Protein AF-A1R759-F1 (afdb_monomer)

Secondary structure (DSSP, 8-state):
-PPEEEE--TTTTHHHHHHHHHHTT-SGGGGT-PPPHHHHHHHHHHTTEEEEEEEEETTEEEEEEEEESB-SSBBPPTTEEEEEEEEE-GGGTTSSHHHHHHHHHHHHHHHTT--EEEEEE-TT-TTTHHHHHHHT-B--SSPPP-TTS-EEEEE-HHHHHHHHTTTTTTTS-HHHHHGGGSHHHHTTTTT--TTTTEEEETTEEEEEEEEEETTEEEEEEEETTT--EEE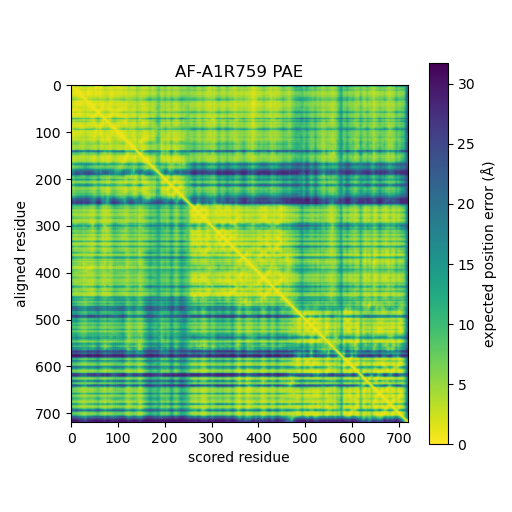EEETTEE-----PPPPPPSS---PPEEEEEEETTEEEEEETT--EEEE-TTSSSEEEEEPPPEETTS---SSB------EEEEETTEEEEEETTEEEEEEEETTEEEEEEEETT---EEE--EE---SSEEEEE-TT-SSEEEEE-EETTBS---TT-TTS--TT-EE-TT-EEEEEETTTTEEEEEEE-S-SEEE--TTBS-EEEETTSEEEEEEEEEESGGGPPPPSSEEPPTTEEEEE---PPPP-S-EEEPPPEE-TT-SS--EEEEETTEEEEEETTTEEEEEEETTEE-B---TTSPEEETTTEEE--SEEEEE---TT-TTT--------SPPEEBTBS--S-EEEEEEETTEEEEEEEEEE--TT-EEEEEE-B-GGGGTTT---EEEES-SS-SEEEEEP-SS--EEEEESEEEEEEETTEEEEEEEEE-EEEEEEEEE-SS-EEEEEEEE--TTSEEEEEEEEEE---------PPP-

Solvent-accessible surface area (backbone atoms only — not comparable to full-atom values): 37789 Å² total; per-residue (Å²): 133,81,65,46,75,45,75,62,44,79,87,80,37,22,52,44,48,19,50,46,28,40,79,64,58,42,65,52,29,58,76,74,44,72,58,44,26,66,26,47,50,38,27,39,56,55,25,44,51,78,44,52,35,34,27,34,48,97,92,38,52,47,28,39,41,29,31,15,35,25,48,70,38,28,41,45,57,97,47,33,27,26,48,42,77,67,46,60,42,78,94,45,64,88,53,59,56,65,25,49,50,53,41,59,46,48,48,53,35,34,76,69,61,33,26,35,38,36,32,75,40,56,39,80,52,47,86,49,50,56,53,43,32,56,71,52,33,28,47,74,72,85,77,62,18,18,55,90,40,34,34,72,29,42,22,54,59,38,33,54,50,51,53,46,48,72,44,100,50,42,88,55,50,63,67,56,68,41,43,66,46,22,51,82,39,54,67,80,47,74,86,55,50,50,56,67,52,51,46,74,56,98,86,43,44,31,36,52,47,78,44,69,53,94,93,44,41,36,40,39,30,23,32,63,76,58,66,46,78,78,47,39,25,49,74,83,39,83,40,94,71,76,88,67,80,80,62,76,64,66,94,66,73,83,58,57,72,75,49,72,49,74,47,86,79,33,39,41,35,36,29,40,46,39,34,38,35,32,30,37,90,83,46,85,44,51,47,31,41,33,56,58,67,28,47,77,91,37,70,57,51,74,65,36,62,68,92,45,84,37,47,76,45,84,48,102,48,40,38,39,37,38,54,92,62,38,36,39,39,40,39,60,55,88,58,27,42,37,40,41,36,40,32,79,80,40,42,36,32,38,42,48,40,34,37,57,70,58,36,21,34,42,36,40,38,36,76,94,48,99,45,24,41,32,48,58,39,27,38,39,72,34,44,42,60,35,81,70,39,66,61,34,84,53,96,74,45,44,58,21,41,70,16,35,40,39,40,37,23,69,68,70,17,40,33,44,36,36,40,27,74,26,67,35,45,23,37,67,44,48,66,38,50,58,29,40,32,10,68,71,8,41,46,35,38,37,36,40,61,35,73,39,65,89,60,53,85,78,85,66,69,68,39,63,55,90,54,52,43,68,26,69,48,91,70,80,79,73,82,93,70,68,71,41,76,64,76,74,40,79,41,91,85,54,100,56,88,36,33,30,40,79,35,84,35,20,38,40,32,31,28,58,67,57,25,35,39,40,40,28,34,65,90,44,59,51,38,53,33,51,51,98,41,76,44,64,42,34,97,80,26,40,40,33,37,12,30,35,52,43,83,55,67,58,72,58,38,63,69,45,12,55,64,90,61,47,63,57,92,27,53,40,40,68,92,54,103,63,100,62,66,25,31,45,58,24,25,42,87,55,36,46,36,38,40,38,44,37,36,53,37,59,66,72,39,40,42,34,40,34,38,23,60,22,33,67,84,38,83,88,74,63,52,55,46,36,35,17,52,42,86,91,56,56,59,28,40,35,60,60,84,78,68,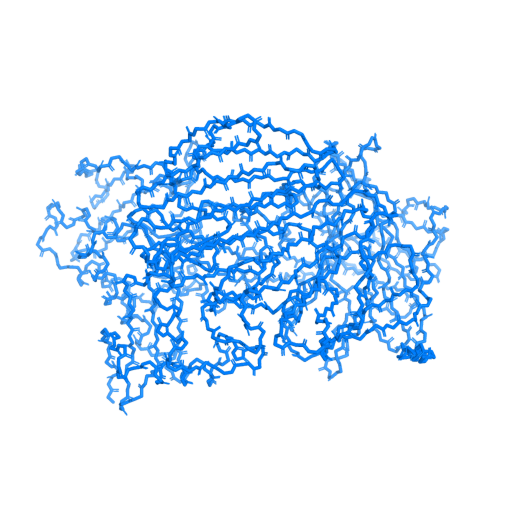51,47,36,40,33,35,25,48,34,42,34,39,31,52,51,97,44,34,27,43,38,39,37,75,72,43,45,40,80,60,35,34,37,41,41,32,67,69,85,50,58,40,38,38,40,34,24,22,9,45,95,75,34,31,27,28,37,39,42,31,61,43,84,44,77,82,90,48,72,79,70,74,76,75,84,128

pLDDT: mean 82.77, std 13.22, range [27.28, 98.31]

InterPro domains:
  IPR000182 GNAT domain [PF00583] (45-137)
  IPR000182 GNAT domain [PS51186] (3-158)
  IPR016181 Acyl-CoA N-acyltransferase [SSF55729] (3-142)

Structure (mmCIF, N/CA/C/O backbone):
data_AF-A1R759-F1
#
_entry.id   AF-A1R759-F1
#
loop_
_atom_site.group_PDB
_atom_site.id
_atom_site.type_symbol
_atom_site.label_atom_id
_atom_site.label_alt_id
_atom_site.label_comp_id
_atom_site.label_asym_id
_atom_site.label_entity_id
_atom_site.label_seq_id
_atom_site.pdbx_PDB_ins_code
_atom_site.Cartn_x
_atom_site.Cartn_y
_atom_site.Cartn_z
_atom_site.occupancy
_atom_site.B_iso_or_equiv
_atom_site.auth_seq_id
_atom_site.auth_comp_id
_atom_site.auth_asym_id
_atom_site.auth_atom_id
_atom_site.pdbx_PDB_model_num
ATOM 1 N N . MET A 1 1 ? -36.160 -20.134 -4.432 1.00 59.66 1 MET A N 1
ATOM 2 C CA . MET A 1 1 ? -36.551 -19.102 -3.451 1.00 59.66 1 MET A CA 1
ATOM 3 C C . MET A 1 1 ? -35.565 -17.958 -3.637 1.00 59.66 1 MET A C 1
ATOM 5 O O . MET A 1 1 ? -34.444 -18.243 -4.036 1.00 59.66 1 MET A O 1
ATOM 9 N N . LYS A 1 2 ? -35.980 -16.692 -3.528 1.00 80.06 2 LYS A N 1
ATOM 10 C CA . LYS A 1 2 ? -35.048 -15.562 -3.697 1.00 80.06 2 LYS A CA 1
ATOM 11 C C . LYS A 1 2 ? -34.154 -15.499 -2.444 1.00 80.06 2 LYS A C 1
ATOM 13 O O . LYS A 1 2 ? -34.728 -15.615 -1.362 1.00 80.06 2 LYS A O 1
ATOM 18 N N . PRO A 1 3 ? -32.826 -15.308 -2.569 1.00 86.94 3 PRO A N 1
ATOM 19 C CA . PRO A 1 3 ? -31.968 -15.085 -1.411 1.00 86.94 3 PRO A CA 1
ATOM 20 C C . PRO A 1 3 ? -32.495 -13.936 -0.544 1.00 86.94 3 PRO A C 1
ATOM 22 O O . PRO A 1 3 ? -32.974 -12.927 -1.075 1.00 86.94 3 PRO A O 1
ATOM 25 N N . ILE A 1 4 ? -32.412 -14.103 0.770 1.00 93.44 4 ILE A N 1
ATOM 26 C CA . ILE A 1 4 ? -32.855 -13.131 1.769 1.00 93.44 4 ILE A CA 1
ATOM 27 C C . ILE A 1 4 ? -31.647 -12.297 2.183 1.00 93.44 4 ILE A C 1
ATOM 29 O O . ILE A 1 4 ? -30.606 -12.846 2.532 1.00 93.44 4 ILE A O 1
ATOM 33 N N . VAL A 1 5 ? -31.783 -10.973 2.147 1.00 95.44 5 VAL A N 1
ATOM 34 C CA . VAL A 1 5 ? -30.764 -10.046 2.651 1.00 95.44 5 VAL A CA 1
ATOM 35 C C . VAL A 1 5 ? -31.146 -9.614 4.058 1.00 95.44 5 VAL A C 1
ATOM 37 O O . VAL A 1 5 ? -32.274 -9.176 4.286 1.00 95.44 5 VAL A O 1
ATOM 40 N N . ARG A 1 6 ? -30.212 -9.742 4.998 1.00 96.06 6 ARG A N 1
ATOM 41 C CA . ARG A 1 6 ? -30.420 -9.391 6.406 1.00 96.06 6 ARG A CA 1
ATOM 42 C C . ARG A 1 6 ? -29.123 -8.939 7.070 1.00 96.06 6 ARG A C 1
ATOM 44 O O . ARG A 1 6 ? -28.040 -9.069 6.501 1.00 96.06 6 ARG A O 1
ATOM 51 N N . LEU A 1 7 ? -29.254 -8.398 8.279 1.00 97.50 7 LEU A N 1
ATOM 52 C CA . LEU A 1 7 ? -28.105 -8.106 9.130 1.00 97.50 7 LEU A CA 1
ATOM 53 C C . LEU A 1 7 ? -27.370 -9.399 9.486 1.00 97.50 7 LEU A C 1
ATOM 55 O O . LEU A 1 7 ? -27.988 -10.459 9.635 1.00 97.50 7 LEU A O 1
ATOM 59 N N . TYR A 1 8 ? -26.055 -9.265 9.593 1.00 98.12 8 TYR A N 1
ATOM 60 C CA . TYR A 1 8 ? -25.175 -10.279 10.141 1.00 98.12 8 TYR A CA 1
ATOM 61 C C . TYR A 1 8 ? -25.444 -10.503 11.630 1.00 98.12 8 TYR A C 1
ATOM 63 O O . TYR A 1 8 ? -25.636 -9.546 12.379 1.00 98.12 8 TYR A O 1
ATOM 71 N N . ASP A 1 9 ? -25.437 -11.768 12.028 1.00 97.50 9 ASP A N 1
ATOM 72 C CA . ASP A 1 9 ? -25.506 -12.230 13.408 1.00 97.50 9 ASP A CA 1
ATOM 73 C C . ASP A 1 9 ? -24.157 -12.889 13.774 1.00 97.50 9 ASP A C 1
ATOM 75 O O . ASP A 1 9 ? -23.859 -13.968 13.245 1.00 97.50 9 ASP A O 1
ATOM 79 N N . PRO A 1 10 ? -23.335 -12.267 14.645 1.00 96.38 10 PRO A N 1
ATOM 80 C CA . PRO A 1 10 ? -22.003 -12.762 15.004 1.00 96.38 10 PRO A CA 1
ATOM 81 C C . PRO A 1 10 ? -21.963 -14.196 15.531 1.00 96.38 10 PRO A C 1
ATOM 83 O O . PRO A 1 10 ? -20.979 -14.895 15.304 1.00 96.38 10 PRO A O 1
ATOM 86 N N . GLU A 1 11 ? -23.019 -14.660 16.200 1.00 96.75 11 GLU A N 1
ATOM 87 C CA . GLU A 1 11 ? -23.060 -16.009 16.771 1.00 96.75 11 GLU A CA 1
ATOM 88 C C . GLU A 1 11 ? -23.460 -17.050 15.722 1.00 96.75 11 GLU A C 1
ATOM 90 O O . GLU A 1 11 ? -22.992 -18.189 15.734 1.00 96.75 11 GLU A O 1
ATOM 95 N N . ARG A 1 12 ? -24.349 -16.676 14.795 1.00 96.12 12 ARG A N 1
ATOM 96 C CA . ARG A 1 12 ? -24.960 -17.628 13.852 1.00 96.12 12 ARG A CA 1
ATOM 97 C C . ARG A 1 12 ? -24.293 -17.660 12.490 1.00 96.12 12 ARG A C 1
ATOM 99 O O . ARG A 1 12 ? -24.406 -18.664 11.777 1.00 96.12 12 ARG A O 1
ATOM 106 N N . ASP A 1 13 ? -23.699 -16.555 12.063 1.00 98.25 13 ASP A N 1
ATOM 107 C CA . ASP A 1 13 ? -23.250 -16.374 10.684 1.00 98.25 13 ASP A CA 1
ATOM 108 C C . ASP A 1 13 ? -21.735 -16.475 10.523 1.00 98.25 13 ASP A C 1
ATOM 110 O O . ASP A 1 13 ? -21.298 -16.859 9.440 1.00 98.25 13 ASP A O 1
ATOM 114 N N . ALA A 1 14 ? -20.948 -16.193 11.566 1.00 98.00 14 ALA A N 1
ATOM 115 C CA . ALA A 1 14 ? -19.489 -16.089 11.500 1.00 98.00 14 ALA A CA 1
ATOM 116 C C . ALA A 1 14 ? -18.822 -17.266 10.773 1.00 98.00 14 ALA A C 1
ATOM 118 O O . ALA A 1 14 ? -18.165 -17.087 9.746 1.00 98.00 14 ALA A O 1
ATOM 119 N N . ALA A 1 15 ? -19.079 -18.494 11.234 1.00 97.81 15 ALA A N 1
ATOM 120 C CA . ALA A 1 15 ? -18.517 -19.702 10.629 1.00 97.81 15 ALA A CA 1
ATOM 121 C C . ALA A 1 15 ? -18.966 -19.910 9.167 1.00 97.81 15 ALA A C 1
ATOM 123 O O . ALA A 1 15 ? -18.185 -20.356 8.330 1.00 97.81 15 ALA A O 1
ATOM 124 N N . ARG A 1 16 ? -20.210 -19.542 8.826 1.00 98.00 16 ARG A N 1
ATOM 125 C CA . ARG A 1 16 ? -20.745 -19.665 7.456 1.00 98.00 16 ARG A CA 1
ATOM 126 C C . ARG A 1 16 ? -20.188 -18.592 6.516 1.00 98.00 16 ARG A C 1
ATOM 128 O O . ARG A 1 16 ? -20.037 -18.842 5.320 1.00 98.00 16 ARG A O 1
ATOM 135 N N . VAL A 1 17 ? -19.877 -17.405 7.036 1.00 98.31 17 VAL A N 1
ATOM 136 C CA . VAL A 1 17 ? -19.164 -16.350 6.300 1.00 98.31 17 VAL A CA 1
ATOM 137 C C . VAL A 1 17 ? -17.719 -16.774 6.041 1.00 98.31 17 VAL A C 1
ATOM 139 O O . VAL A 1 17 ? -17.260 -16.675 4.904 1.00 98.31 17 VAL A O 1
ATOM 142 N N . ALA A 1 18 ? -17.034 -17.322 7.046 1.00 97.56 18 ALA A N 1
ATOM 143 C CA . ALA A 1 18 ? -15.690 -17.873 6.889 1.00 97.56 18 ALA A CA 1
ATOM 144 C C . ALA A 1 18 ? -15.648 -18.981 5.820 1.00 97.56 18 ALA A C 1
ATOM 146 O O . ALA A 1 18 ? -14.804 -18.954 4.924 1.00 97.56 18 ALA A O 1
ATOM 147 N N . GLU A 1 19 ? -16.621 -19.898 5.825 1.00 97.25 19 GLU A N 1
ATOM 148 C CA . GLU A 1 19 ? -16.757 -20.927 4.787 1.00 97.25 19 GLU A CA 1
ATOM 149 C C . GLU A 1 19 ? -16.949 -20.322 3.384 1.00 97.25 19 GLU A C 1
ATOM 151 O O . GLU A 1 19 ? -16.296 -20.748 2.425 1.00 97.25 19 GLU A O 1
ATOM 156 N N . LEU A 1 20 ? -17.813 -19.305 3.251 1.00 97.69 20 LEU A N 1
ATOM 157 C CA . LEU A 1 20 ? -18.000 -18.570 1.998 1.00 97.69 20 LEU A CA 1
ATOM 158 C C . LEU A 1 20 ? -16.676 -17.953 1.514 1.00 97.69 20 LEU A C 1
ATOM 160 O O . LEU A 1 20 ? -16.390 -18.014 0.316 1.00 97.69 20 LEU A O 1
ATOM 164 N N . TYR A 1 21 ? -15.887 -17.358 2.407 1.00 96.56 21 TYR A N 1
ATOM 165 C CA . TYR A 1 21 ? -14.619 -16.705 2.068 1.00 96.56 21 TYR A CA 1
ATOM 166 C C . TYR A 1 21 ? -13.568 -17.721 1.627 1.00 96.56 21 TYR A C 1
ATOM 168 O O . TYR A 1 21 ? -13.016 -17.602 0.528 1.00 96.56 21 TYR A O 1
ATOM 176 N N . ASN A 1 22 ? -13.393 -18.783 2.412 1.00 95.25 22 ASN A N 1
ATOM 177 C CA . ASN A 1 22 ? -12.453 -19.862 2.134 1.00 95.25 22 ASN A CA 1
ATOM 178 C C . ASN A 1 22 ? -12.738 -20.534 0.783 1.00 95.25 22 ASN A C 1
ATOM 180 O O . ASN A 1 22 ? -11.852 -20.618 -0.069 1.00 95.25 22 ASN A O 1
ATOM 184 N N . ARG A 1 23 ? -13.992 -20.937 0.520 1.00 95.19 23 ARG A N 1
ATOM 185 C CA . ARG A 1 23 ? -14.347 -21.628 -0.737 1.00 95.19 23 ARG A CA 1
ATOM 186 C C . ARG A 1 23 ? -14.198 -20.753 -1.984 1.00 95.19 23 ARG A C 1
ATOM 188 O O . ARG A 1 23 ? -14.073 -21.273 -3.090 1.00 95.19 23 ARG A O 1
ATOM 195 N N . ASN A 1 24 ? -14.229 -19.431 -1.816 1.00 92.69 24 ASN A N 1
ATOM 196 C CA . ASN A 1 24 ? -14.103 -18.456 -2.901 1.00 92.69 24 ASN A CA 1
ATOM 197 C C . ASN A 1 24 ? -12.702 -17.848 -3.019 1.00 92.69 24 ASN A C 1
ATOM 199 O O . ASN A 1 24 ? -12.515 -16.921 -3.812 1.00 92.69 24 ASN A O 1
ATOM 203 N N . ASN A 1 25 ? -11.726 -18.369 -2.270 1.00 88.75 25 ASN A N 1
ATOM 204 C CA . ASN A 1 25 ? -10.363 -17.858 -2.238 1.00 88.75 25 ASN A CA 1
ATOM 205 C C . ASN A 1 25 ? -10.320 -16.345 -1.915 1.00 88.75 25 ASN A C 1
ATOM 207 O O . ASN A 1 25 ? -9.726 -15.554 -2.656 1.00 88.75 25 ASN A O 1
ATOM 211 N N . TYR A 1 26 ? -11.035 -15.924 -0.866 1.00 88.75 26 TYR A N 1
ATOM 212 C CA . TYR A 1 26 ? -11.124 -14.538 -0.394 1.00 88.75 26 TYR A CA 1
ATOM 213 C C . TYR A 1 26 ? -10.596 -14.424 1.043 1.00 88.75 26 TYR A C 1
ATOM 215 O O . TYR A 1 26 ? -10.943 -15.248 1.882 1.00 88.75 26 TYR A O 1
ATOM 223 N N . GLY A 1 27 ? -9.762 -13.417 1.316 1.00 86.81 27 GLY A N 1
ATOM 224 C CA . GLY A 1 27 ? -9.041 -13.280 2.587 1.00 86.81 27 GLY A CA 1
ATOM 225 C C . GLY A 1 27 ? -7.758 -14.116 2.652 1.00 86.81 27 GLY A C 1
ATOM 226 O O . GLY A 1 27 ? -7.148 -14.409 1.619 1.00 86.81 27 GLY A O 1
ATOM 227 N N . THR A 1 28 ? -7.361 -14.506 3.863 1.00 85.25 28 THR A N 1
ATOM 228 C CA . THR A 1 28 ? -6.089 -15.187 4.185 1.00 85.25 28 THR A CA 1
ATOM 229 C C . THR A 1 28 ? -5.938 -16.580 3.565 1.00 85.25 28 THR A C 1
ATOM 231 O O . THR A 1 28 ? -4.821 -17.067 3.392 1.00 85.25 28 THR A O 1
ATOM 234 N N . ILE A 1 29 ? -7.028 -17.208 3.107 1.00 85.12 29 ILE A N 1
ATOM 235 C CA . ILE A 1 29 ? -6.960 -18.477 2.361 1.00 85.12 29 ILE A CA 1
ATOM 236 C C . ILE A 1 29 ? -6.108 -18.344 1.088 1.00 85.12 29 ILE A C 1
ATOM 238 O O . ILE A 1 29 ? -5.501 -19.316 0.638 1.00 85.12 29 ILE A O 1
ATOM 242 N N . ARG A 1 30 ? -6.010 -17.123 0.536 1.00 75.69 30 ARG A N 1
ATOM 243 C CA . ARG A 1 30 ? -5.167 -16.817 -0.624 1.00 75.69 30 ARG A CA 1
ATOM 244 C C . ARG A 1 30 ? -3.697 -17.046 -0.364 1.00 75.69 30 ARG A C 1
ATOM 246 O O . ARG A 1 30 ? -3.009 -17.277 -1.343 1.00 75.69 30 ARG A O 1
ATOM 253 N N . SER A 1 31 ? -3.254 -16.969 0.888 1.00 70.81 31 SER A N 1
ATOM 254 C CA . SER A 1 31 ? -1.893 -17.252 1.348 1.00 70.81 31 SER A CA 1
ATOM 255 C C . SER A 1 31 ? -1.801 -18.598 2.080 1.00 70.81 31 SER A C 1
ATOM 257 O O . SER A 1 31 ? -0.827 -18.855 2.776 1.00 70.81 31 SER A O 1
ATOM 259 N N . GLY A 1 32 ? -2.814 -19.464 1.938 1.00 76.56 32 GLY A N 1
ATOM 260 C CA . GLY A 1 32 ? -2.819 -20.821 2.491 1.00 76.56 32 GLY A CA 1
ATOM 261 C C . GLY A 1 32 ? -3.409 -20.972 3.895 1.00 76.56 32 GLY A C 1
ATOM 262 O O . GLY A 1 32 ? -3.449 -22.097 4.387 1.00 76.56 32 GLY A O 1
ATOM 263 N N . SER A 1 33 ? -3.915 -19.899 4.512 1.00 83.50 33 SER A N 1
ATOM 264 C CA . SER A 1 33 ? -4.460 -19.926 5.879 1.00 83.50 33 SER A CA 1
ATOM 265 C C . SER A 1 33 ? -5.983 -19.758 5.869 1.00 83.50 33 SER A C 1
ATOM 267 O O . SER A 1 33 ? -6.459 -18.654 5.623 1.00 83.50 33 SER A O 1
ATOM 269 N N . PRO A 1 34 ? -6.784 -20.814 6.096 1.00 91.12 34 PRO A N 1
ATOM 270 C CA . PRO A 1 34 ? -8.241 -20.693 6.138 1.00 91.12 34 PRO A CA 1
ATOM 271 C C . PRO A 1 34 ? -8.720 -19.822 7.304 1.00 91.12 34 PRO A C 1
ATOM 273 O O . PRO A 1 34 ? -8.193 -19.929 8.404 1.00 91.12 34 PRO A O 1
ATOM 276 N N . LEU A 1 35 ? -9.765 -19.027 7.075 1.00 94.94 35 LEU A N 1
ATOM 277 C CA . LEU A 1 35 ? -10.447 -18.259 8.119 1.00 94.94 35 LEU A CA 1
ATOM 278 C C . LEU A 1 35 ? -11.393 -19.138 8.944 1.00 94.94 35 LEU A C 1
ATOM 280 O O . LEU A 1 35 ? -12.058 -20.030 8.405 1.00 94.94 35 LEU A O 1
ATOM 284 N N . THR A 1 36 ? -11.522 -18.815 10.224 1.00 96.31 36 THR A N 1
ATOM 285 C CA . THR A 1 36 ? -12.536 -19.317 11.156 1.00 96.31 36 THR A CA 1
ATOM 286 C C . THR A 1 36 ? -13.647 -18.281 11.376 1.00 96.31 36 THR A C 1
ATOM 288 O O . THR A 1 36 ? -13.586 -17.154 10.881 1.00 96.31 36 THR A O 1
ATOM 291 N N . GLY A 1 37 ? -14.704 -18.658 12.104 1.00 96.75 37 GLY A N 1
ATOM 292 C CA . GLY A 1 37 ? -15.736 -17.698 12.506 1.00 96.75 37 GLY A CA 1
ATOM 293 C C . GLY A 1 37 ? -15.194 -16.609 13.439 1.00 96.75 37 GLY A C 1
ATOM 294 O O . GLY A 1 37 ? -15.540 -15.439 13.276 1.00 96.75 37 GLY A O 1
ATOM 295 N N . ASP A 1 38 ? -14.300 -16.979 14.353 1.00 96.31 38 ASP A N 1
ATOM 296 C CA . ASP A 1 38 ? -13.685 -16.039 15.291 1.00 96.31 38 ASP A CA 1
ATOM 297 C C . ASP A 1 38 ? -12.817 -15.019 14.550 1.00 96.31 38 ASP A C 1
ATOM 299 O O . ASP A 1 38 ? -12.918 -13.827 14.831 1.00 96.31 38 ASP A O 1
ATOM 303 N N . ASP A 1 39 ? -12.097 -15.445 13.506 1.00 95.38 39 ASP A N 1
ATOM 304 C CA . ASP A 1 39 ? -11.348 -14.531 12.635 1.00 95.38 39 ASP A CA 1
ATOM 305 C C . ASP A 1 39 ? -12.257 -13.497 11.964 1.00 95.38 39 ASP A C 1
ATOM 307 O O . ASP A 1 39 ? -11.921 -12.317 11.890 1.00 95.38 39 ASP A O 1
ATOM 311 N N . VAL A 1 40 ? -13.433 -13.912 11.477 1.00 96.62 40 VAL A N 1
ATOM 312 C CA . VAL A 1 40 ? -14.390 -12.983 10.857 1.00 96.62 40 VAL A CA 1
ATOM 313 C C . VAL A 1 40 ? -14.869 -11.950 11.873 1.00 96.62 40 VAL A C 1
ATOM 315 O O . VAL A 1 40 ? -14.907 -10.762 11.555 1.00 96.62 40 VAL A O 1
ATOM 318 N N . ASN A 1 41 ? -15.216 -12.375 13.089 1.00 96.38 41 ASN A N 1
ATOM 319 C CA . ASN A 1 41 ? -15.649 -11.459 14.142 1.00 96.38 41 ASN A CA 1
ATOM 320 C C . ASN A 1 41 ? -14.522 -10.508 14.570 1.00 96.38 41 ASN A C 1
ATOM 322 O O . ASN A 1 41 ? -14.762 -9.305 14.663 1.00 96.38 41 ASN A O 1
ATOM 326 N N . ALA A 1 42 ? -13.299 -11.016 14.738 1.00 91.38 42 ALA A N 1
ATOM 327 C CA . ALA A 1 42 ? -12.126 -10.214 15.071 1.00 91.38 42 ALA A CA 1
ATOM 328 C C . ALA A 1 42 ? -11.839 -9.155 13.996 1.00 91.38 42 ALA A C 1
ATOM 330 O O . ALA A 1 42 ? -11.637 -7.986 14.320 1.00 91.38 42 ALA A O 1
ATOM 331 N N . VAL A 1 43 ? -11.908 -9.525 12.711 1.00 92.75 43 VAL A N 1
ATOM 332 C CA . VAL A 1 43 ? -11.730 -8.586 11.591 1.00 92.75 43 VAL A CA 1
ATOM 333 C C . VAL A 1 43 ? -12.826 -7.521 11.572 1.00 92.75 43 VAL A C 1
ATOM 335 O O . VAL A 1 43 ? -12.535 -6.345 11.364 1.00 92.75 43 VAL A O 1
ATOM 338 N N . LEU A 1 44 ? -14.089 -7.892 11.802 1.00 94.00 44 LEU A N 1
ATOM 339 C CA . LEU A 1 44 ? -15.186 -6.920 11.850 1.00 94.00 44 LEU A CA 1
ATOM 340 C C . LEU A 1 44 ? -15.065 -5.962 13.043 1.00 94.00 44 LEU A C 1
ATOM 342 O O . LEU A 1 44 ? -15.390 -4.782 12.898 1.00 94.00 44 LEU A O 1
ATOM 346 N N . GLN A 1 45 ? -14.597 -6.448 14.194 1.00 91.31 45 GLN A N 1
ATOM 347 C CA . GLN A 1 45 ? -14.361 -5.632 15.382 1.00 91.31 45 GLN A CA 1
ATOM 348 C C . GLN A 1 45 ? -13.194 -4.664 15.168 1.00 91.31 45 GLN A C 1
ATOM 350 O O . GLN A 1 45 ? -13.384 -3.458 15.303 1.00 91.31 45 GLN A O 1
ATOM 355 N N . GLU A 1 46 ? -12.024 -5.172 14.768 1.00 88.25 46 GLU A N 1
ATOM 356 C CA . GLU A 1 46 ? -10.818 -4.363 14.552 1.00 88.25 46 GLU A CA 1
ATOM 357 C C . GLU A 1 46 ? -11.054 -3.275 13.504 1.00 88.25 46 GLU A C 1
ATOM 359 O O . GLU A 1 46 ? -10.592 -2.147 13.641 1.00 88.25 46 GLU A O 1
ATOM 364 N N . ARG A 1 47 ? -11.851 -3.579 12.475 1.00 89.69 47 ARG A N 1
ATOM 365 C CA . ARG A 1 47 ? -12.166 -2.607 11.429 1.00 89.69 47 ARG A CA 1
ATOM 366 C C . ARG A 1 47 ? -13.309 -1.645 11.775 1.00 89.69 47 ARG A C 1
ATOM 368 O O . ARG A 1 47 ? -13.724 -0.842 10.928 1.00 89.69 47 ARG A O 1
ATOM 375 N N . CYS A 1 48 ? -13.848 -1.758 12.987 1.00 91.69 48 CYS A N 1
ATOM 376 C CA . CYS A 1 48 ? -15.028 -1.062 13.492 1.00 91.69 48 CYS A CA 1
ATOM 377 C C . CYS A 1 48 ? -16.180 -1.101 12.471 1.00 91.69 48 CYS A C 1
ATOM 379 O O . CYS A 1 48 ? -16.586 -0.080 11.900 1.00 91.69 48 CYS A O 1
ATOM 381 N N . ALA A 1 49 ? -16.670 -2.308 12.173 1.00 93.75 49 ALA A N 1
ATOM 382 C CA . ALA A 1 49 ? -17.776 -2.518 11.249 1.00 93.75 49 ALA A CA 1
ATOM 383 C C . ALA A 1 49 ? -19.040 -1.796 11.742 1.00 93.75 49 ALA A C 1
ATOM 385 O O . ALA A 1 49 ? -19.709 -2.229 12.679 1.00 93.75 49 ALA A O 1
ATOM 386 N N . ALA A 1 50 ? -19.417 -0.712 11.066 1.00 94.25 50 ALA A N 1
ATOM 387 C CA . ALA A 1 50 ? -20.657 -0.010 11.359 1.00 94.25 50 ALA A CA 1
ATOM 388 C C . ALA A 1 50 ? -21.862 -0.809 10.843 1.00 94.25 50 ALA A C 1
ATOM 390 O O . ALA A 1 50 ? -22.891 -0.892 11.509 1.00 94.25 50 ALA A O 1
ATOM 391 N N . LEU A 1 51 ? -21.756 -1.422 9.662 1.00 96.88 51 LEU A N 1
ATOM 392 C CA . LEU A 1 51 ? -22.816 -2.244 9.080 1.00 96.88 51 LEU A CA 1
ATOM 393 C C . LEU A 1 51 ? -22.214 -3.435 8.334 1.00 96.88 51 LEU A C 1
ATOM 395 O O . LEU A 1 51 ? -21.439 -3.250 7.403 1.00 96.88 51 LEU A O 1
ATOM 399 N N . PHE A 1 52 ? -22.640 -4.648 8.678 1.00 97.94 52 PHE A N 1
ATOM 400 C CA . PHE A 1 52 ? -22.308 -5.861 7.933 1.00 97.94 52 PHE A CA 1
ATOM 401 C C . PHE A 1 52 ? -23.594 -6.626 7.612 1.00 97.94 52 PHE A C 1
ATOM 403 O O . PHE A 1 52 ? -24.442 -6.843 8.485 1.00 97.94 52 PHE A O 1
ATOM 410 N N . MET A 1 53 ? -23.789 -6.977 6.343 1.00 98.06 53 MET A N 1
ATOM 411 C CA . MET A 1 53 ? -24.992 -7.670 5.882 1.00 98.06 53 MET A CA 1
ATOM 412 C C . MET A 1 53 ? -24.641 -8.935 5.120 1.00 98.06 53 MET A C 1
ATOM 414 O O . MET A 1 53 ? -23.624 -9.006 4.429 1.00 98.06 53 MET A O 1
ATOM 418 N N . VAL A 1 54 ? -25.546 -9.906 5.198 1.00 98.31 54 VAL A N 1
ATOM 419 C CA . VAL A 1 54 ? -25.411 -11.205 4.547 1.00 98.31 54 VAL A CA 1
ATOM 420 C C . VAL A 1 54 ? -26.592 -11.482 3.623 1.00 98.31 54 VAL A C 1
ATOM 422 O O . VAL A 1 54 ? -27.731 -11.087 3.882 1.00 98.31 54 VAL A O 1
ATOM 425 N N . GLY A 1 55 ? -26.304 -12.172 2.524 1.00 97.50 55 GLY A N 1
ATOM 426 C CA . GLY A 1 55 ? -27.281 -12.812 1.658 1.00 97.50 55 GLY A CA 1
ATOM 427 C C . GLY A 1 55 ? -27.366 -14.294 1.984 1.00 97.50 55 GLY A C 1
ATOM 428 O O . GLY A 1 55 ? -26.363 -14.996 1.874 1.00 97.50 55 GLY A O 1
ATOM 429 N N . GLU A 1 56 ? -28.551 -14.773 2.343 1.00 96.50 56 GLU A N 1
ATOM 430 C CA . GLU A 1 56 ? -28.799 -16.166 2.705 1.00 96.50 56 GLU A CA 1
ATOM 431 C C . GLU A 1 56 ? -29.723 -16.851 1.690 1.00 96.50 56 GLU A C 1
ATOM 433 O O . GLU A 1 56 ? -30.781 -16.321 1.348 1.00 96.50 56 GLU A O 1
ATOM 438 N N . ASP A 1 57 ? -29.359 -18.052 1.239 1.00 94.94 57 ASP A N 1
ATOM 439 C CA . ASP A 1 57 ? -30.266 -18.950 0.518 1.00 94.94 57 ASP A CA 1
ATOM 440 C C . ASP A 1 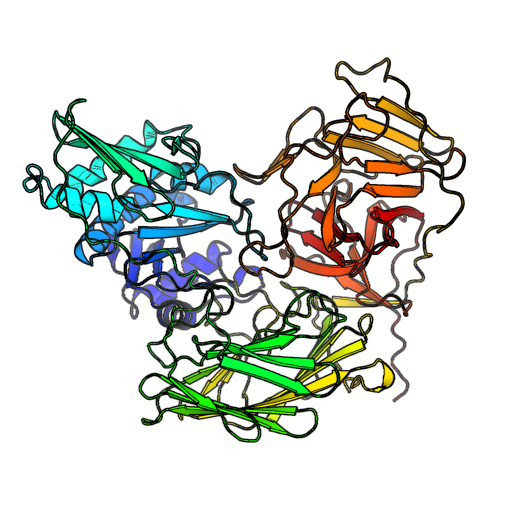57 ? -30.220 -20.355 1.126 1.00 94.94 57 ASP A C 1
ATOM 442 O O . ASP A 1 57 ? -29.160 -20.975 1.237 1.00 94.94 57 ASP A O 1
ATOM 446 N N . ARG A 1 58 ? -31.394 -20.862 1.526 1.00 90.50 58 ARG A N 1
ATOM 447 C CA . ARG A 1 58 ? -31.582 -22.197 2.126 1.00 90.50 58 ARG A CA 1
ATOM 448 C C . ARG A 1 58 ? -30.598 -22.503 3.270 1.00 90.50 58 ARG A C 1
ATOM 450 O O . ARG A 1 58 ? -30.013 -23.582 3.298 1.00 90.50 58 ARG A O 1
ATOM 457 N N . GLY A 1 59 ? -30.401 -21.559 4.192 1.00 88.81 59 GLY A N 1
ATOM 458 C CA . GLY A 1 59 ? -29.499 -21.722 5.338 1.00 88.81 59 GLY A CA 1
ATOM 459 C C . GLY A 1 59 ? -28.022 -21.435 5.048 1.00 88.81 59 GLY A C 1
ATOM 460 O O . GLY A 1 59 ? -27.230 -21.357 5.987 1.00 88.81 59 GLY A O 1
ATOM 461 N N . ASN A 1 60 ? -27.635 -21.229 3.786 1.00 93.69 60 ASN A N 1
ATOM 462 C CA . ASN A 1 60 ? -26.253 -20.946 3.406 1.00 93.69 60 ASN A CA 1
ATOM 463 C C . ASN A 1 60 ? -26.041 -19.453 3.185 1.00 93.69 60 ASN A C 1
ATOM 465 O O . ASN A 1 60 ? -26.837 -18.807 2.501 1.00 93.69 60 ASN A O 1
ATOM 469 N N . ILE A 1 61 ? -24.922 -18.924 3.681 1.00 97.75 61 ILE A N 1
ATOM 470 C CA . ILE A 1 61 ? -24.480 -17.582 3.310 1.00 97.75 61 ILE A CA 1
ATOM 471 C C . ILE A 1 61 ? -23.858 -17.644 1.908 1.00 97.75 61 ILE A C 1
ATOM 473 O O . ILE A 1 61 ? -22.960 -18.441 1.618 1.00 97.75 61 ILE A O 1
ATOM 477 N N . VAL A 1 62 ? -24.398 -16.828 1.005 1.00 97.12 62 VAL A N 1
ATOM 478 C CA . VAL A 1 62 ? -24.058 -16.795 -0.430 1.00 97.12 62 VAL A CA 1
ATOM 479 C C . VAL A 1 62 ? -23.580 -15.418 -0.891 1.00 97.12 62 VAL A C 1
ATOM 481 O O . VAL A 1 62 ? -23.159 -15.252 -2.038 1.00 97.12 62 VAL A O 1
ATOM 484 N N . GLY A 1 63 ? -23.603 -14.427 -0.001 1.00 97.19 63 GLY A N 1
ATOM 485 C CA . GLY A 1 63 ? -22.943 -13.152 -0.226 1.00 97.19 63 GLY A CA 1
ATOM 486 C C . GLY A 1 63 ? -22.855 -12.289 1.026 1.00 97.19 63 GLY A C 1
ATOM 487 O O . GLY A 1 63 ? -23.581 -12.515 1.992 1.00 97.19 63 GLY A O 1
ATOM 488 N N . THR A 1 64 ? -21.973 -11.300 0.987 1.00 98.06 64 THR A N 1
ATOM 489 C CA . THR A 1 64 ? -21.683 -10.363 2.077 1.00 98.06 64 THR A CA 1
ATOM 490 C C . THR A 1 64 ? -21.465 -8.956 1.534 1.00 98.06 64 THR A C 1
ATOM 492 O O . THR A 1 64 ? -21.084 -8.780 0.373 1.00 98.06 64 THR A O 1
ATOM 495 N N . ILE A 1 65 ? -21.694 -7.949 2.375 1.00 96.44 65 ILE A N 1
ATOM 496 C CA . ILE A 1 65 ? -21.221 -6.576 2.174 1.00 96.44 65 ILE A CA 1
ATOM 497 C C . ILE A 1 65 ? -20.956 -5.925 3.534 1.00 96.44 65 ILE A C 1
ATOM 499 O O . ILE A 1 65 ? -21.776 -6.053 4.448 1.00 96.44 65 ILE A O 1
ATOM 503 N N . GLY A 1 66 ? -19.822 -5.238 3.664 1.00 96.44 66 GLY A N 1
ATOM 504 C CA . GLY A 1 66 ? -19.422 -4.534 4.877 1.00 96.44 66 GLY A CA 1
ATOM 505 C C . GLY A 1 66 ? -19.199 -3.045 4.657 1.00 96.44 66 GLY A C 1
ATOM 506 O O . GLY A 1 66 ? -18.752 -2.623 3.592 1.00 96.44 66 GLY A O 1
ATOM 507 N N . TYR A 1 67 ? -19.492 -2.264 5.692 1.00 96.44 67 TYR A N 1
ATOM 508 C CA . TYR A 1 67 ? -19.211 -0.837 5.785 1.00 96.44 67 TYR A CA 1
ATOM 509 C C . TYR A 1 67 ? -18.498 -0.572 7.102 1.00 96.44 67 TYR A C 1
ATOM 511 O O . TYR A 1 67 ? -19.071 -0.770 8.177 1.00 96.44 67 TYR A O 1
ATOM 519 N N . LEU A 1 68 ? -17.232 -0.192 7.000 1.00 94.06 68 LEU A N 1
ATOM 520 C CA . LEU A 1 68 ? -16.258 -0.247 8.083 1.00 94.06 68 LEU A CA 1
ATOM 521 C C . LEU A 1 68 ? -15.615 1.126 8.260 1.00 94.06 68 LEU A C 1
ATOM 523 O O . LEU A 1 68 ? -15.424 1.850 7.281 1.00 94.06 68 LEU A O 1
ATOM 527 N N . LYS A 1 69 ? -15.273 1.497 9.495 1.00 91.44 69 LYS A N 1
ATOM 528 C CA . LYS A 1 69 ? -14.531 2.740 9.750 1.00 91.44 69 LYS A CA 1
ATOM 529 C C . LYS A 1 69 ? -13.108 2.662 9.196 1.00 91.44 69 LYS A C 1
ATOM 531 O O . LYS A 1 69 ? -12.549 3.682 8.800 1.00 91.44 69 LYS A O 1
ATOM 536 N N . VAL A 1 70 ? -12.560 1.450 9.143 1.00 88.62 70 VAL A N 1
ATOM 537 C CA . VAL A 1 70 ? -11.170 1.166 8.794 1.00 88.62 70 VAL A CA 1
ATOM 538 C C . VAL A 1 70 ? -11.112 0.337 7.505 1.00 88.62 70 VAL A C 1
ATOM 540 O O . VAL A 1 70 ? -11.711 -0.744 7.394 1.00 88.62 70 VAL A O 1
ATOM 543 N N . SER A 1 71 ? -10.419 0.856 6.488 1.00 85.06 71 SER A N 1
ATOM 544 C CA . SER A 1 71 ? -9.879 0.016 5.407 1.00 85.06 71 SER A CA 1
ATOM 545 C C . SER A 1 71 ? -8.681 -0.771 5.939 1.00 85.06 71 SER A C 1
ATOM 547 O O . SER A 1 71 ? -8.264 -0.508 7.056 1.00 85.06 71 SER A O 1
ATOM 549 N N . GLY A 1 72 ? -8.066 -1.686 5.185 1.00 69.19 72 GLY A N 1
ATOM 550 C CA . GLY A 1 72 ? -6.848 -2.353 5.673 1.00 69.19 72 GLY A CA 1
ATOM 551 C C . GLY A 1 72 ? -5.744 -1.398 6.175 1.00 69.19 72 GLY A C 1
ATOM 552 O O . GLY A 1 72 ? -4.814 -1.849 6.832 1.00 69.19 72 GLY A O 1
ATOM 553 N N . ARG A 1 73 ? -5.791 -0.086 5.853 1.00 77.00 73 ARG A N 1
ATOM 554 C CA . ARG A 1 73 ? -4.703 0.873 6.155 1.00 77.00 73 ARG A CA 1
ATOM 555 C C . ARG A 1 73 ? -5.137 2.291 6.534 1.00 77.00 73 ARG A C 1
ATOM 557 O O . ARG A 1 73 ? -4.289 3.108 6.906 1.00 77.00 73 ARG A O 1
ATOM 564 N N . ARG A 1 74 ? -6.423 2.622 6.405 1.00 84.50 74 ARG A N 1
ATOM 565 C CA . ARG A 1 74 ? -6.938 3.994 6.513 1.00 84.50 74 ARG A CA 1
ATOM 566 C C . ARG A 1 74 ? -8.144 4.074 7.421 1.00 84.50 74 ARG A C 1
ATOM 568 O O . ARG A 1 74 ? -9.005 3.201 7.378 1.00 84.50 74 ARG A O 1
ATOM 575 N N . VAL A 1 75 ? -8.274 5.191 8.125 1.00 87.06 75 VAL A N 1
ATOM 576 C CA . VAL A 1 75 ? -9.496 5.536 8.857 1.00 87.06 75 VAL A CA 1
ATOM 577 C C . VAL A 1 75 ? -10.326 6.530 8.066 1.00 87.06 75 VAL A C 1
ATOM 579 O O . VAL A 1 75 ? -9.825 7.539 7.566 1.00 87.06 75 VAL A O 1
ATOM 582 N N . ALA A 1 76 ? -11.617 6.245 7.965 1.00 86.69 76 ALA A N 1
ATOM 583 C CA . ALA A 1 76 ? -12.594 7.130 7.357 1.00 86.69 76 ALA A CA 1
ATOM 584 C C . ALA A 1 76 ? -12.932 8.306 8.301 1.00 86.69 76 ALA A C 1
ATOM 586 O O . ALA A 1 76 ? -12.903 8.158 9.525 1.00 86.69 76 ALA A O 1
ATOM 587 N N . GLY A 1 77 ? -13.292 9.474 7.757 1.00 82.31 77 GLY A N 1
ATOM 588 C CA . GLY A 1 77 ? -13.803 10.604 8.550 1.00 82.31 77 GLY A CA 1
ATOM 589 C C . GLY A 1 77 ? -15.096 10.278 9.317 1.00 82.31 77 GLY A C 1
ATOM 590 O O . GLY A 1 77 ? -15.685 9.215 9.132 1.00 82.31 77 GLY A O 1
ATOM 591 N N . ASP A 1 78 ? -15.538 11.152 10.224 1.00 81.88 78 ASP A N 1
ATOM 592 C CA . ASP A 1 78 ? -16.656 10.886 11.156 1.00 81.88 78 ASP A CA 1
ATOM 593 C C . ASP A 1 78 ? -17.985 10.522 10.484 1.00 81.88 78 ASP A C 1
ATOM 595 O O . ASP A 1 78 ? -18.706 9.664 10.987 1.00 81.88 78 ASP A O 1
ATOM 599 N N . ASP A 1 79 ? -18.268 11.094 9.314 1.00 85.44 79 ASP A N 1
ATOM 600 C CA . ASP A 1 79 ? -19.459 10.822 8.502 1.00 85.44 79 ASP A CA 1
ATOM 601 C C . ASP A 1 79 ? -19.194 9.870 7.317 1.00 85.44 79 ASP A C 1
ATOM 603 O O . ASP A 1 79 ? -20.011 9.760 6.391 1.00 85.44 79 ASP A O 1
ATOM 607 N N . GLU A 1 80 ? -18.047 9.186 7.338 1.00 90.19 80 GLU A N 1
ATOM 608 C CA . GLU A 1 80 ? -17.537 8.348 6.258 1.00 90.19 80 GLU A CA 1
ATOM 609 C C . GLU A 1 80 ? -17.369 6.891 6.679 1.00 90.19 80 GLU A C 1
ATOM 611 O O . GLU A 1 80 ? -17.008 6.587 7.816 1.00 90.19 80 GLU A O 1
ATOM 616 N N . LEU A 1 81 ? -17.542 5.982 5.721 1.00 93.75 81 LEU A N 1
ATOM 617 C CA . LEU A 1 81 ? -17.184 4.573 5.877 1.00 93.75 81 LEU A CA 1
ATOM 618 C C . LEU A 1 81 ? -16.521 4.036 4.611 1.00 93.75 81 LEU A C 1
ATOM 620 O O . LEU A 1 81 ? -16.848 4.448 3.498 1.00 93.75 81 LEU A O 1
ATOM 624 N N . PHE A 1 82 ? -15.650 3.048 4.774 1.00 93.06 82 PHE A N 1
ATOM 625 C CA . PHE A 1 82 ? -15.182 2.209 3.681 1.00 93.06 82 PHE A CA 1
ATOM 626 C C . PHE A 1 82 ? -16.186 1.093 3.404 1.00 93.06 82 PHE A C 1
ATOM 628 O O . PHE A 1 82 ? -16.557 0.334 4.294 1.00 93.06 82 PHE A O 1
ATOM 635 N N . SER A 1 83 ? -16.604 0.961 2.151 1.00 93.44 83 SER A N 1
ATOM 636 C CA . SER A 1 83 ? -17.289 -0.214 1.633 1.00 93.44 83 SER A CA 1
ATOM 637 C C . SER A 1 83 ? -16.243 -1.293 1.370 1.00 93.44 83 SER A C 1
ATOM 639 O O . SER A 1 83 ? -15.347 -1.103 0.554 1.00 93.44 83 SER A O 1
ATOM 641 N N . GLY A 1 84 ? -16.369 -2.440 2.024 1.00 91.75 84 GLY A N 1
ATOM 642 C CA . GLY A 1 84 ? -15.406 -3.533 1.945 1.00 91.75 84 GLY A CA 1
ATOM 643 C C . GLY A 1 84 ? -16.072 -4.889 2.124 1.00 91.75 84 GLY A C 1
ATOM 644 O O . GLY A 1 84 ? -17.297 -4.987 2.232 1.00 91.75 84 GLY A O 1
ATOM 645 N N . MET A 1 85 ? -15.265 -5.953 2.124 1.00 92.56 85 MET A N 1
ATOM 646 C CA . MET A 1 85 ? -15.728 -7.318 2.420 1.00 92.56 85 MET A CA 1
ATOM 647 C C . MET A 1 85 ? -16.944 -7.755 1.575 1.00 92.56 85 MET A C 1
ATOM 649 O O . MET A 1 85 ? -17.818 -8.503 2.022 1.00 92.56 85 MET A O 1
ATOM 653 N N . PHE A 1 86 ? -17.010 -7.247 0.339 1.00 93.12 86 PHE A N 1
ATOM 654 C CA . PHE A 1 86 ? -18.077 -7.525 -0.611 1.00 93.12 86 PHE A CA 1
ATOM 655 C C . PHE A 1 86 ? -17.733 -8.760 -1.433 1.00 93.12 86 PHE A C 1
ATOM 657 O O . PHE A 1 86 ? -16.869 -8.724 -2.313 1.00 93.12 86 PHE A O 1
ATOM 664 N N . LEU A 1 87 ? -18.451 -9.847 -1.178 1.00 93.88 87 LEU A N 1
ATOM 665 C CA . LEU A 1 87 ? -18.283 -11.094 -1.901 1.00 93.88 87 LEU A CA 1
ATOM 666 C C . LEU A 1 87 ? -19.647 -11.669 -2.253 1.00 93.88 87 LEU A C 1
ATOM 668 O O . LEU A 1 87 ? -20.554 -11.713 -1.433 1.00 93.88 87 LEU A O 1
ATOM 672 N N . ILE A 1 88 ? -19.782 -12.144 -3.487 1.00 93.56 88 ILE A N 1
ATOM 673 C CA . ILE A 1 88 ? -20.940 -12.919 -3.924 1.00 93.56 88 ILE A CA 1
ATOM 674 C C . ILE A 1 88 ? -20.428 -14.213 -4.524 1.00 93.56 88 ILE A C 1
ATOM 676 O O . ILE A 1 88 ? -19.568 -14.207 -5.421 1.00 93.56 88 ILE A O 1
ATOM 680 N N . ASP A 1 89 ? -20.991 -15.310 -4.034 1.00 93.81 89 ASP A N 1
ATOM 681 C CA . ASP A 1 89 ? -20.719 -16.644 -4.534 1.00 93.81 89 ASP A CA 1
ATOM 682 C C . ASP A 1 89 ? -20.974 -16.704 -6.061 1.00 93.81 89 ASP A C 1
ATOM 684 O O . ASP A 1 89 ? -21.986 -16.168 -6.533 1.00 93.81 89 ASP A O 1
ATOM 688 N N . PRO A 1 90 ? -20.067 -17.291 -6.871 1.00 91.25 90 PRO A N 1
ATOM 689 C CA . PRO A 1 90 ? -20.147 -17.317 -8.329 1.00 91.25 90 PRO A CA 1
ATOM 690 C C . PRO A 1 90 ? -21.519 -17.702 -8.883 1.00 91.25 90 PRO A C 1
ATOM 692 O O . PRO A 1 90 ? -21.958 -17.088 -9.857 1.00 91.25 90 PRO A O 1
ATOM 695 N N . GLY A 1 91 ? -22.221 -18.642 -8.236 1.00 90.69 91 GLY A N 1
ATOM 696 C CA . GLY A 1 91 ? -23.556 -19.085 -8.650 1.00 90.69 91 GLY A CA 1
ATOM 697 C C . GLY A 1 91 ? -24.642 -18.002 -8.571 1.00 90.69 91 GLY A C 1
ATOM 698 O O . GLY A 1 91 ? -25.668 -18.110 -9.239 1.00 90.69 91 GLY A O 1
ATOM 699 N N . TYR A 1 92 ? -24.410 -16.929 -7.810 1.00 89.44 92 TYR A N 1
ATOM 700 C CA . TYR A 1 92 ? -25.387 -15.874 -7.520 1.00 89.44 92 TYR A CA 1
ATOM 701 C C . TYR A 1 92 ? -25.045 -14.523 -8.167 1.00 89.44 92 TYR A C 1
ATOM 703 O O . TYR A 1 92 ? -25.858 -13.597 -8.120 1.00 89.44 92 TYR A O 1
ATOM 711 N N . ARG A 1 93 ? -23.879 -14.392 -8.821 1.00 84.75 93 ARG A N 1
ATOM 712 C CA . ARG A 1 93 ? -23.385 -13.117 -9.391 1.00 84.75 93 ARG A CA 1
ATOM 713 C C . ARG A 1 93 ? -24.266 -12.537 -10.498 1.00 84.75 93 ARG A C 1
ATOM 715 O O . ARG A 1 93 ? -24.293 -11.324 -10.680 1.00 84.75 93 ARG A O 1
ATOM 722 N N . MET A 1 94 ? -24.990 -13.390 -11.221 1.00 74.88 94 MET A N 1
ATOM 723 C CA . MET A 1 94 ? -25.925 -12.976 -12.278 1.00 74.88 94 MET A CA 1
ATOM 724 C C . MET A 1 94 ? -27.343 -12.695 -11.754 1.00 74.88 94 MET A C 1
ATOM 726 O O . MET A 1 94 ? -28.224 -12.333 -12.533 1.00 74.88 94 MET A O 1
ATOM 730 N N . GLY A 1 95 ? -27.578 -12.884 -10.452 1.00 76.31 95 GLY A N 1
ATOM 731 C CA . GLY A 1 95 ? -28.876 -12.705 -9.810 1.00 76.31 95 GLY A CA 1
ATOM 732 C C . GLY A 1 95 ? -29.099 -11.308 -9.224 1.00 76.31 95 GLY A C 1
ATOM 733 O O . GLY A 1 95 ? -28.337 -10.367 -9.428 1.00 76.31 95 GLY A O 1
ATOM 734 N N . PHE A 1 96 ? -30.173 -11.182 -8.442 1.00 82.12 96 PHE A N 1
ATOM 735 C CA . PHE A 1 96 ? -30.595 -9.916 -7.825 1.00 82.12 96 PHE A CA 1
ATOM 736 C C . PHE A 1 96 ? -29.851 -9.564 -6.535 1.00 82.12 96 PHE A C 1
ATOM 738 O O . PHE A 1 96 ? -30.017 -8.458 -6.026 1.00 82.12 96 PHE A O 1
ATOM 745 N N . LEU A 1 97 ? -29.052 -10.496 -6.009 1.00 89.06 97 LEU A N 1
ATOM 746 C CA . LEU A 1 97 ? -28.473 -10.400 -4.673 1.00 89.06 97 LEU A CA 1
ATOM 747 C C . LEU A 1 97 ? -27.568 -9.173 -4.508 1.00 89.06 97 LEU A C 1
ATOM 749 O O . LEU A 1 97 ? -27.708 -8.466 -3.521 1.00 89.06 97 LEU A O 1
ATOM 753 N N . ALA A 1 98 ? -26.709 -8.871 -5.489 1.00 86.88 98 ALA A N 1
ATOM 754 C CA . ALA A 1 98 ? -25.830 -7.699 -5.428 1.00 86.88 98 ALA A CA 1
ATOM 755 C C . ALA A 1 98 ? -26.618 -6.395 -5.248 1.00 86.88 98 ALA A C 1
ATOM 757 O O . ALA A 1 98 ? -26.330 -5.607 -4.355 1.00 86.88 98 ALA A O 1
ATOM 758 N N . GLY A 1 99 ? -27.642 -6.193 -6.083 1.00 83.25 99 GLY A N 1
ATOM 759 C CA . GLY A 1 99 ? -28.478 -4.995 -6.025 1.00 83.25 99 GLY A CA 1
ATOM 760 C C . GLY A 1 99 ? -29.274 -4.896 -4.735 1.00 83.25 99 GLY A C 1
ATOM 761 O O . GLY A 1 99 ? -29.431 -3.807 -4.202 1.00 83.25 99 GLY A O 1
ATOM 762 N N . GLU A 1 100 ? -29.762 -6.030 -4.230 1.00 87.31 100 GLU A N 1
ATOM 763 C CA . GLU A 1 100 ? -30.476 -6.078 -2.956 1.00 87.31 100 GLU A CA 1
ATOM 764 C C . GLU A 1 100 ? -29.550 -5.745 -1.778 1.00 87.31 100 GLU A C 1
ATOM 766 O O . GLU A 1 100 ? -29.938 -4.950 -0.930 1.00 87.31 100 GLU A O 1
ATOM 771 N N . LEU A 1 101 ? -28.319 -6.277 -1.753 1.00 91.88 101 LEU A N 1
ATOM 772 C CA . LEU A 1 101 ? -27.315 -5.940 -0.739 1.00 91.88 101 LEU A CA 1
ATOM 773 C C . LEU A 1 101 ? -27.039 -4.430 -0.730 1.00 91.88 101 LEU A C 1
ATOM 775 O O . LEU A 1 101 ? -27.248 -3.797 0.296 1.00 91.88 101 LEU A O 1
ATOM 779 N N . PHE A 1 102 ? -26.681 -3.827 -1.869 1.00 89.50 102 PHE A N 1
ATOM 780 C CA . PHE A 1 102 ? -26.424 -2.380 -1.931 1.00 89.50 102 PHE A CA 1
ATOM 781 C C . PHE A 1 102 ? -27.642 -1.539 -1.536 1.00 89.50 102 PHE A C 1
ATOM 783 O O . PHE A 1 102 ? -27.511 -0.607 -0.747 1.00 89.50 102 PHE A O 1
ATOM 790 N N . MET A 1 103 ? -28.830 -1.868 -2.050 1.00 86.38 103 MET A N 1
ATOM 791 C CA . MET A 1 103 ? -30.048 -1.109 -1.764 1.00 86.38 103 MET A CA 1
ATOM 792 C C . MET A 1 103 ? -30.404 -1.153 -0.273 1.00 86.38 103 MET A C 1
ATOM 794 O O . MET A 1 103 ? -30.617 -0.106 0.333 1.00 86.38 103 MET A O 1
ATOM 798 N N . GLN A 1 104 ? -30.441 -2.346 0.331 1.00 90.75 104 GLN A N 1
ATOM 799 C CA . GLN A 1 104 ? -30.758 -2.496 1.755 1.00 90.75 104 GLN A CA 1
ATOM 800 C C . GLN A 1 104 ? -29.687 -1.846 2.641 1.00 90.75 104 GLN A C 1
ATOM 802 O O . GLN A 1 104 ? -30.016 -1.260 3.673 1.00 90.75 104 GLN A O 1
ATOM 807 N N . SER A 1 105 ? -28.418 -1.891 2.227 1.00 93.31 105 SER A N 1
ATOM 8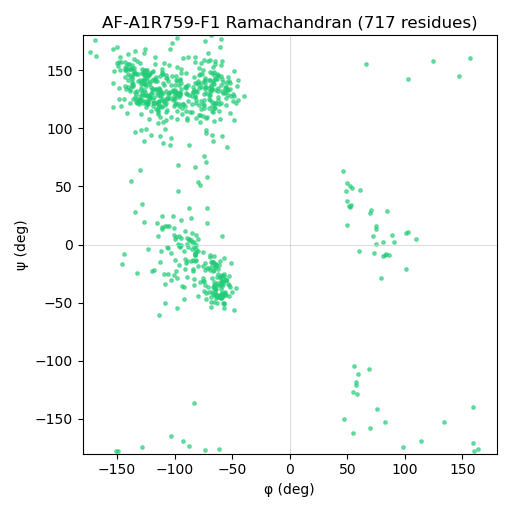08 C CA . SER A 1 105 ? -27.338 -1.212 2.936 1.00 93.31 105 SER A CA 1
ATOM 809 C C . SER A 1 105 ? -27.478 0.298 2.888 1.00 93.31 105 SER A C 1
ATOM 811 O O . SER A 1 105 ? -27.426 0.933 3.933 1.00 93.31 105 SER A O 1
ATOM 813 N N . PHE A 1 106 ? -27.689 0.884 1.709 1.00 90.88 106 PHE A N 1
ATOM 814 C CA . PHE A 1 106 ? -27.778 2.336 1.557 1.00 90.88 106 PHE A CA 1
ATOM 815 C C . PHE A 1 106 ? -28.918 2.939 2.379 1.00 90.88 106 PHE A C 1
ATOM 817 O O . PHE A 1 106 ? -28.714 3.969 3.016 1.00 90.88 106 PHE A O 1
ATOM 824 N N . ILE A 1 107 ? -30.066 2.260 2.460 1.00 89.62 107 ILE A N 1
ATOM 825 C CA . ILE A 1 107 ? -31.177 2.666 3.335 1.00 89.62 107 ILE A CA 1
ATOM 826 C C . ILE A 1 107 ? -30.704 2.753 4.794 1.00 89.62 107 ILE A C 1
ATOM 828 O O . ILE A 1 107 ? -30.847 3.795 5.429 1.00 89.62 107 ILE A O 1
ATOM 832 N N . LYS A 1 108 ? -30.054 1.698 5.300 1.00 93.19 108 LYS A N 1
ATOM 833 C CA . LYS A 1 108 ? -29.542 1.651 6.679 1.00 93.19 108 LYS A CA 1
ATOM 834 C C . LYS A 1 108 ? -28.417 2.649 6.949 1.00 93.19 108 LYS A C 1
ATOM 836 O O . LYS A 1 108 ? -28.277 3.115 8.073 1.00 93.19 108 LYS A O 1
ATOM 841 N N . LEU A 1 109 ? -27.592 2.953 5.951 1.00 93.31 109 LEU A N 1
ATOM 842 C CA . LEU A 1 109 ? -26.501 3.921 6.078 1.00 93.31 109 LEU A CA 1
ATOM 843 C C . LEU A 1 109 ? -27.043 5.349 6.195 1.00 93.31 109 LEU A C 1
ATOM 845 O O . LEU A 1 109 ? -26.580 6.095 7.055 1.00 93.31 109 LEU A O 1
ATOM 849 N N . VAL A 1 110 ? -28.072 5.693 5.411 1.00 89.94 110 VAL A N 1
ATOM 850 C CA . VAL A 1 110 ? -28.783 6.977 5.533 1.00 89.94 110 VAL A CA 1
ATOM 851 C C . VAL A 1 110 ? -29.433 7.112 6.913 1.00 89.94 110 VAL A C 1
ATOM 853 O O . VAL A 1 110 ? -29.269 8.145 7.557 1.00 89.94 110 VAL A O 1
ATOM 856 N N . GLU A 1 111 ? -30.101 6.062 7.407 1.00 89.81 111 GLU A N 1
ATOM 857 C CA . GLU A 1 111 ? -30.690 6.028 8.761 1.00 89.81 111 GLU A CA 1
ATOM 858 C C . GLU A 1 111 ? -29.647 6.247 9.871 1.00 89.81 111 GLU A C 1
ATOM 860 O O . GLU A 1 111 ? -29.954 6.829 10.908 1.00 89.81 111 GLU A O 1
ATOM 865 N N . ARG A 1 112 ? -28.404 5.805 9.649 1.00 90.81 112 ARG A N 1
ATOM 866 C CA . ARG A 1 112 ? -27.275 5.950 10.584 1.00 90.81 112 ARG A CA 1
ATOM 867 C C . ARG A 1 112 ? -26.502 7.261 10.419 1.00 90.81 112 ARG A C 1
ATOM 869 O O . ARG A 1 112 ? -25.495 7.448 11.091 1.00 90.81 112 ARG A O 1
ATOM 876 N N . GLY A 1 113 ? -26.945 8.155 9.534 1.00 89.50 113 GLY A N 1
ATOM 877 C CA . GLY A 1 113 ? -26.306 9.454 9.313 1.00 89.50 113 GLY A CA 1
ATOM 878 C C . GLY A 1 113 ? -25.000 9.403 8.516 1.00 89.50 113 GLY A C 1
ATOM 879 O O . GLY A 1 113 ? -24.289 10.403 8.472 1.00 89.50 113 GLY A O 1
ATOM 880 N N . VAL A 1 114 ? -24.685 8.280 7.863 1.00 91.69 114 VAL A N 1
ATOM 881 C CA . VAL A 1 114 ? -23.509 8.170 6.989 1.00 91.69 114 VAL A CA 1
ATOM 882 C C . VAL A 1 114 ? -23.740 9.015 5.743 1.00 91.69 114 VAL A C 1
ATOM 884 O O . VAL A 1 114 ? -24.791 8.915 5.104 1.00 91.69 114 VAL A O 1
ATOM 887 N N . ARG A 1 115 ? -22.752 9.833 5.377 1.00 90.25 115 ARG A N 1
ATOM 888 C CA . ARG A 1 115 ? -22.858 10.762 4.244 1.00 90.25 115 ARG A CA 1
ATOM 889 C C . ARG A 1 115 ? -22.005 10.342 3.056 1.00 90.25 115 ARG A C 1
ATOM 891 O O . ARG A 1 115 ? -22.440 10.504 1.915 1.00 90.25 115 ARG A O 1
ATOM 898 N N . THR A 1 116 ? -20.852 9.731 3.315 1.00 90.75 116 THR A N 1
ATOM 899 C CA . THR A 1 116 ? -19.884 9.381 2.271 1.00 90.75 116 THR A CA 1
ATOM 900 C C . THR A 1 116 ? -19.425 7.940 2.404 1.00 90.75 116 THR A C 1
ATOM 902 O O . THR A 1 116 ? -19.190 7.434 3.500 1.00 90.75 116 THR A O 1
ATOM 905 N N . LEU A 1 117 ? -19.264 7.281 1.262 1.00 92.88 117 LEU A N 1
ATOM 906 C CA . LEU A 1 117 ? -18.679 5.955 1.163 1.00 92.88 117 LEU A CA 1
ATOM 907 C C . LEU A 1 117 ? -17.403 6.015 0.345 1.00 92.88 117 LEU A C 1
ATOM 909 O O . LEU A 1 117 ? -17.380 6.590 -0.741 1.00 92.88 117 LEU A O 1
ATOM 913 N N . ARG A 1 118 ? -16.364 5.368 0.853 1.00 91.25 118 ARG A N 1
ATOM 914 C CA . ARG A 1 118 ? -15.091 5.148 0.171 1.00 91.25 118 ARG A CA 1
ATOM 915 C C . ARG A 1 118 ? -14.963 3.675 -0.185 1.00 91.25 118 ARG A C 1
ATOM 917 O O . ARG A 1 118 ? -15.614 2.832 0.424 1.00 91.25 118 ARG A O 1
ATOM 924 N N . LEU A 1 119 ? -14.170 3.345 -1.187 1.00 89.44 119 LEU A N 1
ATOM 925 C CA . LEU A 1 119 ? -13.942 1.971 -1.617 1.00 89.44 119 LEU A CA 1
ATOM 926 C C . LEU A 1 119 ? -12.526 1.866 -2.168 1.00 89.44 119 LEU A C 1
ATOM 928 O O . LEU A 1 119 ? -12.186 2.582 -3.103 1.00 89.44 119 LEU A O 1
ATOM 932 N N . GLU A 1 120 ? -11.736 0.946 -1.628 1.00 86.62 120 GLU A N 1
ATOM 933 C CA . GLU A 1 120 ? -10.413 0.617 -2.156 1.00 86.62 120 GLU A CA 1
ATOM 934 C C . GLU A 1 120 ? -10.527 -0.585 -3.094 1.00 86.62 120 GLU A C 1
ATOM 936 O O . GLU A 1 120 ? -11.149 -1.599 -2.763 1.00 86.62 120 GLU A O 1
ATOM 941 N N . VAL A 1 121 ? -9.957 -0.472 -4.292 1.00 82.12 121 VAL A N 1
ATOM 942 C CA . VAL A 1 121 ? -10.046 -1.516 -5.316 1.00 82.12 121 VAL A CA 1
ATOM 943 C C . VAL A 1 121 ? -8.678 -1.777 -5.919 1.00 82.12 121 VAL A C 1
ATOM 945 O O . VAL A 1 121 ? -8.022 -0.856 -6.393 1.00 82.12 121 VAL A O 1
ATOM 948 N N . ASP A 1 122 ? -8.285 -3.047 -5.978 1.00 79.56 122 ASP A N 1
ATOM 949 C CA . ASP A 1 122 ? -7.182 -3.493 -6.828 1.00 79.56 122 ASP A CA 1
ATOM 950 C C . ASP A 1 122 ? -7.571 -3.283 -8.310 1.00 79.56 122 ASP A C 1
ATOM 952 O O . ASP A 1 122 ? -8.566 -3.870 -8.763 1.00 79.56 122 ASP A O 1
ATOM 956 N N . PRO A 1 123 ? -6.819 -2.491 -9.099 1.00 74.38 123 PRO A N 1
ATOM 957 C CA . PRO A 1 123 ? -7.065 -2.299 -10.529 1.00 74.38 123 PRO A CA 1
ATOM 958 C C . PRO A 1 123 ? -7.160 -3.609 -11.326 1.00 74.38 123 PRO A C 1
ATOM 960 O O . PRO A 1 123 ? -7.876 -3.675 -12.329 1.00 74.38 123 PRO A O 1
ATOM 963 N N . ALA A 1 124 ? -6.518 -4.691 -10.875 1.00 72.56 124 ALA A N 1
ATOM 964 C CA . ALA A 1 124 ? -6.643 -6.009 -11.491 1.00 72.56 124 ALA A CA 1
ATOM 965 C C . ALA A 1 124 ? -8.067 -6.599 -11.385 1.00 72.56 124 ALA A C 1
ATOM 967 O O . ALA A 1 124 ? -8.440 -7.461 -12.186 1.00 72.56 124 ALA A O 1
ATOM 968 N N . ASN A 1 125 ? -8.920 -6.113 -10.473 1.00 76.44 125 ASN A N 1
ATOM 969 C CA . ASN A 1 125 ? -10.309 -6.554 -10.315 1.00 76.44 125 ASN A CA 1
ATOM 970 C C . ASN A 1 125 ? -11.264 -5.918 -11.349 1.00 76.44 125 ASN A C 1
ATOM 972 O O . ASN A 1 125 ? -12.313 -5.351 -11.028 1.00 76.44 125 ASN A O 1
ATOM 976 N N . GLN A 1 126 ? -10.925 -6.061 -12.632 1.00 74.00 126 GLN A N 1
ATOM 977 C CA . GLN A 1 126 ? -11.616 -5.422 -13.762 1.00 74.00 126 GLN A CA 1
ATOM 978 C C . GLN A 1 126 ? -13.126 -5.691 -13.784 1.00 74.00 126 GLN A C 1
ATOM 980 O O . GLN A 1 126 ? -13.929 -4.846 -14.177 1.00 74.00 126 GLN A O 1
ATOM 985 N N . LYS A 1 127 ? -13.526 -6.889 -13.341 1.00 77.81 127 LYS A N 1
ATOM 986 C CA . LYS A 1 127 ? -14.918 -7.354 -13.362 1.00 77.81 127 LYS A CA 1
ATOM 987 C C . LYS A 1 127 ? -15.814 -6.598 -12.377 1.00 77.81 127 LYS A C 1
ATOM 989 O O . LYS A 1 127 ? -17.030 -6.601 -12.565 1.00 77.81 127 LYS A O 1
ATOM 994 N N . ALA A 1 128 ? -15.244 -5.977 -11.345 1.00 79.56 128 ALA A N 1
ATOM 995 C CA . ALA A 1 128 ? -16.005 -5.312 -10.295 1.00 79.56 128 ALA A CA 1
ATOM 996 C C . ALA A 1 128 ? -16.306 -3.834 -10.604 1.00 79.56 128 ALA A C 1
ATOM 998 O O . ALA A 1 128 ? -17.364 -3.336 -10.219 1.00 79.56 128 ALA A O 1
ATOM 999 N N . PHE A 1 129 ? -15.462 -3.150 -11.382 1.00 80.62 129 PHE A N 1
ATOM 1000 C CA . PHE A 1 129 ? -15.635 -1.724 -11.698 1.00 80.62 129 PHE A CA 1
ATOM 1001 C C . PHE A 1 129 ? -16.986 -1.346 -12.316 1.00 80.62 129 PHE A C 1
ATOM 1003 O O . PHE A 1 129 ? -17.597 -0.387 -11.836 1.00 80.62 129 PHE A O 1
ATOM 1010 N N . PRO A 1 130 ? -17.545 -2.103 -13.285 1.00 79.81 130 PRO A N 1
ATOM 1011 C CA . PRO A 1 130 ? -18.878 -1.801 -13.800 1.00 79.81 130 PRO A CA 1
ATOM 1012 C C . PRO A 1 130 ? -19.969 -1.867 -12.726 1.00 79.81 130 PRO A C 1
ATOM 1014 O O . PRO A 1 130 ? -21.008 -1.229 -12.855 1.00 79.81 130 PRO A O 1
ATOM 1017 N N . LEU A 1 131 ? -19.800 -2.670 -11.670 1.00 81.69 131 LEU A N 1
ATOM 1018 C CA . LEU A 1 131 ? -20.727 -2.678 -10.539 1.00 81.69 131 LEU A CA 1
ATOM 1019 C C . LEU A 1 131 ? -20.558 -1.418 -9.684 1.00 81.69 131 LEU A C 1
ATOM 1021 O O . LEU A 1 131 ? -21.559 -0.764 -9.407 1.00 81.69 131 LEU A O 1
ATOM 1025 N N . TYR A 1 132 ? -19.325 -1.041 -9.345 1.00 85.50 132 TYR A N 1
ATOM 1026 C CA . TYR A 1 132 ? -19.039 0.153 -8.541 1.00 85.50 132 TYR A CA 1
ATOM 1027 C C . TYR A 1 132 ? -19.557 1.436 -9.205 1.00 85.50 132 TYR A C 1
ATOM 1029 O O . TYR A 1 132 ? -20.296 2.204 -8.585 1.00 85.50 132 TYR A O 1
ATOM 1037 N N . GLY A 1 133 ? -19.303 1.600 -10.508 1.00 81.06 133 GLY A N 1
ATOM 1038 C CA . GLY A 1 133 ? -19.850 2.707 -11.296 1.00 81.06 133 GLY A CA 1
ATOM 1039 C C . GLY A 1 133 ? -21.387 2.719 -11.337 1.00 81.06 133 GLY A C 1
ATOM 1040 O O . GLY A 1 133 ? -22.016 3.783 -11.302 1.00 81.06 133 GLY A O 1
ATOM 1041 N N . ARG A 1 134 ? -22.037 1.548 -11.346 1.00 78.19 134 ARG A N 1
ATOM 1042 C CA . ARG A 1 134 ? -23.507 1.454 -11.323 1.00 78.19 134 ARG A CA 1
ATOM 1043 C C . ARG A 1 134 ? -24.114 1.839 -9.981 1.00 78.19 134 ARG A C 1
ATOM 1045 O O . ARG A 1 134 ? -25.171 2.460 -9.986 1.00 78.19 134 ARG A O 1
ATOM 1052 N N . VAL A 1 135 ? -23.465 1.502 -8.869 1.00 80.00 135 VAL A N 1
ATOM 1053 C CA . VAL A 1 135 ? -23.977 1.785 -7.514 1.00 80.00 135 VAL A CA 1
ATOM 1054 C C . VAL A 1 135 ? -23.546 3.152 -6.970 1.00 80.00 135 VAL A C 1
ATOM 1056 O O . VAL A 1 135 ? -23.878 3.488 -5.842 1.00 80.00 135 VAL A O 1
ATOM 1059 N N . GLY A 1 136 ? -22.874 3.968 -7.790 1.00 82.69 136 GLY A N 1
ATOM 1060 C CA . GLY A 1 136 ? -22.630 5.385 -7.503 1.00 82.69 136 GLY A CA 1
ATOM 1061 C C . GLY A 1 136 ? -21.221 5.737 -7.024 1.00 82.69 136 GLY A C 1
ATOM 1062 O O . GLY A 1 136 ? -21.023 6.874 -6.609 1.00 82.69 136 GLY A O 1
ATOM 1063 N N . PHE A 1 137 ? -20.253 4.816 -7.092 1.00 88.06 137 PHE A N 1
ATOM 1064 C CA . PHE A 1 137 ? -18.842 5.120 -6.820 1.00 88.06 137 PHE A CA 1
ATOM 1065 C C . PHE A 1 137 ? -18.155 5.720 -8.046 1.00 88.06 137 PHE A C 1
ATOM 1067 O O . PHE A 1 137 ? -18.389 5.275 -9.174 1.00 88.06 137 PHE A O 1
ATOM 1074 N N . ARG A 1 138 ? -17.316 6.731 -7.833 1.00 86.31 138 ARG A N 1
ATOM 1075 C CA . ARG A 1 138 ? -16.607 7.487 -8.872 1.00 86.31 138 ARG A CA 1
ATOM 1076 C C . ARG A 1 138 ? -15.184 7.802 -8.442 1.00 86.31 138 ARG A C 1
ATOM 1078 O O . ARG A 1 138 ? -14.863 7.724 -7.260 1.00 86.31 138 ARG A O 1
ATOM 1085 N N . THR A 1 139 ? -14.360 8.185 -9.405 1.00 79.88 139 THR A N 1
ATOM 1086 C CA . THR A 1 139 ? -13.062 8.820 -9.150 1.00 79.88 139 THR A CA 1
ATOM 1087 C C . THR A 1 139 ? -13.165 10.341 -9.305 1.00 79.88 139 THR A C 1
ATOM 1089 O O . THR A 1 139 ? -13.886 10.829 -10.175 1.00 79.88 139 THR A O 1
ATOM 1092 N N . ALA A 1 140 ? -12.417 11.081 -8.482 1.00 66.50 140 ALA A N 1
ATOM 1093 C CA . ALA A 1 140 ? -12.153 12.502 -8.676 1.00 66.50 140 ALA A CA 1
ATOM 1094 C C . ALA A 1 140 ? -10.921 12.698 -9.584 1.00 66.50 140 ALA A C 1
ATOM 1096 O O . ALA A 1 140 ? -9.806 12.867 -9.103 1.00 66.50 140 ALA A O 1
ATOM 1097 N N . GLY A 1 141 ? -11.108 12.689 -10.906 1.00 63.81 141 GLY A N 1
ATOM 1098 C CA . GLY A 1 141 ? -10.015 12.961 -11.853 1.00 63.81 141 GLY A CA 1
ATOM 1099 C C . GLY A 1 141 ? -9.024 11.799 -12.026 1.00 63.81 141 GLY A C 1
ATOM 1100 O O . GLY A 1 141 ? -9.434 10.639 -12.113 1.00 63.81 141 GLY A O 1
ATOM 1101 N N . ILE A 1 142 ? -7.727 12.120 -12.151 1.00 57.56 142 ILE A N 1
ATOM 1102 C CA . ILE A 1 142 ? -6.647 11.127 -12.293 1.00 57.56 142 ILE A CA 1
ATOM 1103 C C . ILE A 1 142 ? -6.412 10.488 -10.920 1.00 57.56 142 ILE A C 1
ATOM 1105 O O . ILE A 1 142 ? -5.934 11.158 -10.009 1.00 57.56 142 ILE A O 1
ATOM 1109 N N . VAL A 1 143 ? -6.763 9.208 -10.762 1.00 64.88 143 VAL A N 1
ATOM 1110 C CA . VAL A 1 143 ? -6.463 8.470 -9.525 1.00 64.88 143 VAL A CA 1
ATOM 1111 C C . VAL A 1 143 ? -5.026 7.997 -9.567 1.00 64.88 143 VAL A C 1
ATOM 1113 O O . VAL A 1 143 ? -4.671 7.210 -10.446 1.00 64.88 143 VAL A O 1
ATOM 1116 N N . SER A 1 144 ? -4.242 8.402 -8.577 1.00 65.56 144 SER A N 1
ATOM 1117 C CA . SER A 1 144 ? -2.998 7.711 -8.262 1.00 65.56 144 SER A CA 1
ATOM 1118 C C . SER A 1 144 ? -3.323 6.533 -7.337 1.00 65.56 144 SER A C 1
ATOM 1120 O O . SER A 1 144 ? -4.053 6.710 -6.357 1.00 65.56 144 SER A O 1
ATOM 1122 N N . PRO A 1 145 ? -2.876 5.312 -7.666 1.00 71.94 145 PRO A N 1
ATOM 1123 C CA . PRO A 1 145 ? -2.992 4.192 -6.750 1.00 71.94 145 PRO A CA 1
ATOM 1124 C C . PRO A 1 145 ? -2.107 4.430 -5.531 1.00 71.94 145 PRO A C 1
ATOM 1126 O O . PRO A 1 145 ? -1.074 5.069 -5.637 1.00 71.94 145 PRO A O 1
ATOM 1129 N N . ASP A 1 146 ? -2.473 3.864 -4.395 1.00 74.44 146 ASP A N 1
ATOM 1130 C CA . ASP A 1 146 ? -1.659 3.935 -3.194 1.00 74.44 146 ASP A CA 1
ATOM 1131 C C . ASP A 1 146 ? -0.415 3.047 -3.264 1.00 74.44 146 ASP A C 1
ATOM 1133 O O . ASP A 1 146 ? -0.125 2.405 -4.279 1.00 74.44 146 ASP A O 1
ATOM 1137 N N . GLU A 1 147 ? 0.349 3.003 -2.170 1.00 71.38 147 GLU A N 1
ATOM 1138 C CA . GLU A 1 147 ? 1.581 2.220 -2.097 1.00 71.38 147 GLU A CA 1
ATOM 1139 C C . GLU A 1 147 ? 1.370 0.770 -2.563 1.00 71.38 147 GLU A C 1
ATOM 1141 O O . GLU A 1 147 ? 2.160 0.247 -3.354 1.00 71.38 147 GLU A O 1
ATOM 1146 N N . ASP A 1 148 ? 0.251 0.151 -2.194 1.00 72.00 148 ASP A N 1
ATOM 1147 C CA . ASP A 1 148 ? -0.073 -1.238 -2.533 1.00 72.00 148 ASP A CA 1
ATOM 1148 C C . ASP A 1 148 ? -0.652 -1.418 -3.923 1.00 72.00 148 ASP A C 1
ATOM 1150 O O . ASP A 1 148 ? -0.855 -2.547 -4.372 1.00 72.00 148 ASP A O 1
ATOM 1154 N N . GLY A 1 149 ? -0.869 -0.318 -4.630 1.00 73.81 149 GLY A N 1
ATOM 1155 C CA . GLY A 1 149 ? -1.452 -0.326 -5.948 1.00 73.81 149 GLY A CA 1
ATOM 1156 C C . GLY A 1 149 ? -2.979 -0.255 -5.933 1.00 73.81 149 GLY A C 1
ATOM 1157 O O . GLY A 1 149 ? -3.559 -0.435 -7.003 1.00 73.81 149 GLY A O 1
ATOM 1158 N N . TYR A 1 150 ? -3.635 -0.026 -4.788 1.00 80.12 150 TYR A N 1
ATOM 1159 C CA . TYR A 1 150 ? -5.095 0.106 -4.714 1.00 80.12 150 TYR A CA 1
ATOM 1160 C C . TYR A 1 150 ? -5.525 1.520 -5.077 1.00 80.12 150 TYR A C 1
ATOM 1162 O O . TYR A 1 150 ? -4.864 2.493 -4.736 1.00 80.12 150 TYR A O 1
ATOM 1170 N N . ILE A 1 151 ? -6.665 1.645 -5.745 1.00 80.25 151 ILE A N 1
ATOM 1171 C CA . ILE A 1 151 ? -7.268 2.940 -6.063 1.00 80.25 151 ILE A CA 1
ATOM 1172 C C . ILE A 1 151 ? -8.484 3.189 -5.181 1.00 80.25 151 ILE A C 1
ATOM 1174 O O . ILE A 1 151 ? -9.254 2.268 -4.898 1.00 80.25 151 ILE A O 1
ATOM 1178 N N . GLU A 1 152 ? -8.676 4.440 -4.777 1.00 83.62 152 GLU A N 1
ATOM 1179 C CA . GLU A 1 152 ? -9.816 4.848 -3.964 1.00 83.62 152 GLU A CA 1
ATOM 1180 C C . GLU A 1 152 ? -10.938 5.417 -4.846 1.00 83.62 152 GLU A C 1
ATOM 1182 O O . GLU A 1 152 ? -10.731 6.323 -5.654 1.00 83.62 152 GLU A O 1
ATOM 1187 N N . LEU A 1 153 ? -12.148 4.884 -4.685 1.00 87.62 153 LEU A N 1
ATOM 1188 C CA . LEU A 1 153 ? -13.377 5.410 -5.272 1.00 87.62 153 LEU A CA 1
ATOM 1189 C C . LEU A 1 153 ? -14.262 5.995 -4.174 1.00 87.62 153 LEU A C 1
ATOM 1191 O O . LEU A 1 153 ? -14.329 5.461 -3.068 1.00 87.62 153 LEU A O 1
ATOM 1195 N N . ILE A 1 154 ? -15.006 7.046 -4.501 1.00 88.50 154 ILE A N 1
ATOM 1196 C CA . ILE A 1 154 ? -15.867 7.761 -3.559 1.00 88.50 154 ILE A CA 1
ATOM 1197 C C . ILE A 1 154 ? -17.317 7.803 -4.041 1.00 88.50 154 ILE A C 1
ATOM 1199 O O . ILE A 1 154 ? -17.599 7.875 -5.239 1.00 88.50 154 ILE A O 1
ATOM 1203 N N . SER A 1 155 ? -18.254 7.754 -3.101 1.00 90.00 155 SER A N 1
ATOM 1204 C CA . SER A 1 155 ? -19.673 7.989 -3.329 1.00 90.00 155 SER A CA 1
ATOM 1205 C C . SER A 1 155 ? -20.234 8.904 -2.247 1.00 90.00 155 SER A C 1
ATOM 1207 O O . SER A 1 155 ? -20.130 8.617 -1.059 1.00 90.00 155 SER A O 1
ATOM 1209 N N . PHE A 1 156 ? -20.888 9.977 -2.674 1.00 89.06 156 PHE A N 1
ATOM 1210 C CA . PHE A 1 156 ? -21.611 10.930 -1.820 1.00 89.06 156 PHE A CA 1
ATOM 1211 C C . PHE A 1 156 ? -23.115 10.644 -1.796 1.00 89.06 156 PHE A C 1
ATOM 1213 O O . PHE A 1 156 ? -23.909 11.425 -1.274 1.00 89.06 156 PHE A O 1
ATOM 1220 N N . LEU A 1 157 ? -23.521 9.529 -2.409 1.00 88.06 157 LEU A N 1
ATOM 1221 C CA . LEU A 1 157 ? -24.916 9.187 -2.616 1.00 88.06 157 LEU A CA 1
ATOM 1222 C C . LEU A 1 157 ? -25.728 9.132 -1.304 1.00 88.06 157 LEU A C 1
ATOM 1224 O O . LEU A 1 157 ? -26.833 9.675 -1.307 1.00 88.06 157 LEU A O 1
ATOM 1228 N N . PRO A 1 158 ? -25.230 8.558 -0.185 1.00 88.88 158 PRO A N 1
ATOM 1229 C CA . PRO A 1 158 ? -25.978 8.571 1.074 1.00 88.88 158 PRO A CA 1
ATOM 1230 C C . PRO A 1 158 ? -26.257 9.985 1.596 1.00 88.88 158 PRO A C 1
ATOM 1232 O O . PRO A 1 158 ? -27.390 10.276 1.970 1.00 88.88 158 PRO A O 1
ATOM 1235 N N . GLY A 1 159 ? -25.264 10.880 1.565 1.00 87.19 159 GLY A N 1
ATOM 1236 C CA . GLY A 1 159 ? -25.410 12.268 2.005 1.00 87.19 159 GLY A CA 1
ATOM 1237 C C . GLY A 1 159 ? -26.406 13.042 1.148 1.00 87.19 159 GLY A C 1
ATOM 1238 O O . GLY A 1 159 ? -27.317 13.665 1.686 1.00 87.19 159 GLY A O 1
ATOM 1239 N N . VAL A 1 160 ? -26.299 12.914 -0.179 1.00 86.94 160 VAL A N 1
ATOM 1240 C CA . VAL A 1 160 ? -27.239 13.542 -1.121 1.00 86.94 160 VAL A CA 1
ATOM 1241 C C . VAL A 1 160 ? -28.672 13.063 -0.875 1.00 86.94 160 VAL A C 1
ATOM 1243 O O . VAL A 1 160 ? -29.588 13.879 -0.820 1.00 86.94 160 VAL A O 1
ATOM 1246 N N . VAL A 1 161 ? -28.890 11.757 -0.686 1.00 86.88 161 VAL A N 1
ATOM 1247 C CA . VAL A 1 161 ? -30.232 11.219 -0.401 1.00 86.88 161 VAL A CA 1
ATOM 1248 C C . VAL A 1 161 ? -30.741 11.671 0.969 1.00 86.88 161 VAL A C 1
ATOM 1250 O O . VAL A 1 161 ? -31.907 12.040 1.082 1.00 86.88 161 VAL A O 1
ATOM 1253 N N . SER A 1 162 ? -29.886 11.685 1.995 1.00 85.69 162 SER A N 1
ATOM 1254 C CA . SER A 1 162 ? -30.239 12.173 3.337 1.00 85.69 162 SER A CA 1
ATOM 1255 C C . SER A 1 162 ? -30.746 13.615 3.299 1.00 85.69 162 SER A C 1
ATOM 1257 O O . SER A 1 162 ? -31.756 13.936 3.925 1.00 85.69 162 SER A O 1
ATOM 1259 N N . ASP A 1 163 ? -30.094 14.467 2.510 1.00 84.25 163 ASP A N 1
ATOM 1260 C CA . ASP A 1 163 ? -30.480 15.864 2.348 1.00 84.25 163 ASP A CA 1
ATOM 1261 C C . ASP A 1 163 ? -31.765 16.003 1.516 1.00 84.25 163 ASP A C 1
ATOM 1263 O O . ASP A 1 163 ? -32.663 16.742 1.917 1.00 84.25 163 ASP A O 1
ATOM 1267 N N . LEU A 1 164 ? -31.924 15.239 0.423 1.00 81.62 164 LEU A N 1
ATOM 1268 C CA . LEU A 1 164 ? -33.159 15.227 -0.382 1.00 81.62 164 LEU A CA 1
ATOM 1269 C C . LEU A 1 164 ? -34.396 14.885 0.450 1.00 81.62 164 LEU A C 1
ATOM 1271 O O . LEU A 1 164 ? -35.438 15.523 0.291 1.00 81.62 164 LEU A O 1
ATOM 1275 N N . LEU A 1 165 ? -34.285 13.917 1.361 1.00 80.81 165 LEU A N 1
ATOM 1276 C CA . LEU A 1 165 ? -35.376 13.506 2.251 1.00 80.81 165 LEU A CA 1
ATOM 1277 C C . LEU A 1 165 ? -35.784 14.595 3.261 1.00 80.81 165 LEU A C 1
ATOM 1279 O O . LEU A 1 165 ? -36.808 14.456 3.921 1.00 80.81 165 LEU A O 1
ATOM 1283 N N . ARG A 1 166 ? -35.021 15.690 3.381 1.00 80.44 166 ARG A N 1
ATOM 1284 C CA . ARG A 1 166 ? -35.355 16.858 4.218 1.00 80.44 166 ARG A CA 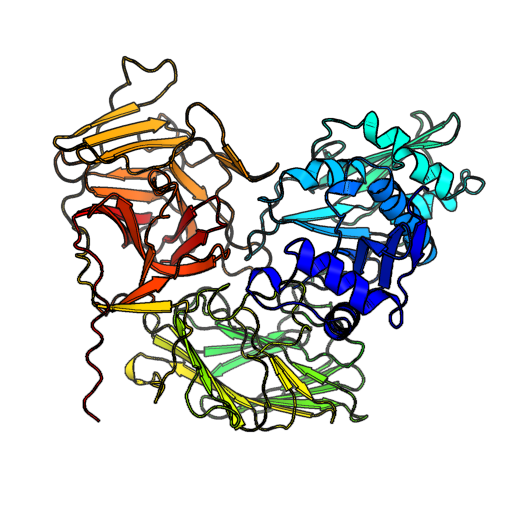1
ATOM 1285 C C . ARG A 1 166 ? -36.013 17.997 3.437 1.00 80.44 166 ARG A C 1
ATOM 1287 O O . ARG A 1 166 ? -36.307 19.040 4.013 1.00 80.44 166 ARG A O 1
ATOM 1294 N N . THR A 1 167 ? -36.217 17.825 2.135 1.00 76.38 167 THR A N 1
ATOM 1295 C CA . THR A 1 167 ? -36.780 18.853 1.249 1.00 76.38 167 THR A CA 1
ATOM 1296 C C . THR A 1 167 ? -38.252 18.588 0.912 1.00 76.38 167 THR A C 1
ATOM 1298 O O . THR A 1 167 ? -38.900 17.753 1.537 1.00 76.38 167 THR A O 1
ATOM 1301 N N . SER A 1 168 ? -38.799 19.247 -0.119 1.00 67.88 168 SER A N 1
ATOM 1302 C CA . SER A 1 168 ? -40.132 18.955 -0.673 1.00 67.88 168 SER A CA 1
ATOM 1303 C C . SER A 1 168 ? -40.310 17.504 -1.151 1.00 67.88 168 SER A C 1
ATOM 1305 O O . SER A 1 168 ? -41.435 17.078 -1.405 1.00 67.88 168 SER A O 1
ATOM 1307 N N . PHE A 1 169 ? -39.226 16.730 -1.243 1.00 72.38 169 PHE A N 1
ATOM 1308 C CA . PHE A 1 169 ? -39.241 15.296 -1.527 1.00 72.38 169 PHE A CA 1
ATOM 1309 C C . PHE A 1 169 ? -39.296 14.409 -0.266 1.00 72.38 169 PHE A C 1
ATOM 1311 O O . PHE A 1 169 ? -39.130 13.198 -0.388 1.00 72.38 169 PHE A O 1
ATOM 1318 N N . ALA A 1 170 ? -39.555 14.970 0.923 1.00 66.94 170 ALA A N 1
ATOM 1319 C CA . ALA A 1 170 ? -39.626 14.234 2.194 1.00 66.94 170 ALA A CA 1
ATOM 1320 C C . ALA A 1 170 ? -40.662 13.094 2.216 1.00 66.94 170 ALA A C 1
ATOM 1322 O O . ALA A 1 170 ? -40.474 12.106 2.922 1.00 66.94 170 ALA A O 1
ATOM 1323 N N . ASP A 1 171 ? -41.726 13.190 1.412 1.00 72.31 171 ASP A N 1
ATOM 1324 C CA . ASP A 1 171 ? -42.739 12.131 1.286 1.00 72.31 171 ASP A CA 1
ATOM 1325 C C . ASP A 1 171 ? -42.267 10.926 0.443 1.00 72.31 171 ASP A C 1
ATOM 1327 O O . ASP A 1 171 ? -42.997 9.942 0.290 1.00 72.31 171 ASP A O 1
ATOM 1331 N N . ALA A 1 172 ? -41.087 10.998 -0.182 1.00 73.62 172 ALA A N 1
ATOM 1332 C CA . ALA A 1 172 ? -40.493 9.866 -0.884 1.00 73.62 172 ALA A CA 1
ATOM 1333 C C . ALA A 1 172 ? -39.819 8.913 0.109 1.00 73.62 172 ALA A C 1
ATOM 1335 O O . ALA A 1 172 ? -39.146 9.342 1.043 1.00 73.62 172 ALA A O 1
ATOM 1336 N N . SER A 1 173 ? -39.941 7.604 -0.115 1.00 77.81 173 SER A N 1
ATOM 1337 C CA . SER A 1 173 ? -39.198 6.642 0.701 1.00 77.81 173 SER A CA 1
ATOM 1338 C C . SER A 1 173 ? -37.730 6.552 0.247 1.00 77.81 173 SER A C 1
ATOM 1340 O O . SER A 1 173 ? -37.438 6.710 -0.945 1.00 77.81 173 SER A O 1
ATOM 1342 N N . PRO A 1 174 ? -36.784 6.206 1.143 1.00 76.38 174 PRO A N 1
ATOM 1343 C CA . PRO A 1 174 ? -35.434 5.815 0.742 1.00 76.38 174 PRO A CA 1
ATOM 1344 C C . PRO A 1 174 ? -35.440 4.712 -0.328 1.00 76.38 174 PRO A C 1
ATOM 1346 O O . PRO A 1 174 ? -34.627 4.752 -1.250 1.00 76.38 174 PRO A O 1
ATOM 1349 N N . GLN A 1 175 ? -36.383 3.756 -0.268 1.00 78.12 175 GLN A N 1
ATOM 1350 C CA . GLN A 1 175 ? -36.537 2.748 -1.325 1.00 78.12 175 GLN A CA 1
ATOM 1351 C C . GLN A 1 175 ? -36.812 3.376 -2.699 1.00 78.12 175 GLN A C 1
ATOM 1353 O O . GLN A 1 175 ? -36.230 2.925 -3.686 1.00 78.12 175 GLN A O 1
ATOM 1358 N N . ASP A 1 176 ? -37.659 4.406 -2.781 1.00 75.44 176 ASP A N 1
ATOM 1359 C CA . ASP A 1 176 ? -37.961 5.092 -4.042 1.00 75.44 176 ASP A CA 1
ATOM 1360 C C . ASP A 1 176 ? -36.714 5.785 -4.602 1.00 75.44 176 ASP A C 1
ATOM 1362 O O . ASP A 1 176 ? -36.402 5.635 -5.786 1.00 75.44 176 ASP A O 1
ATOM 1366 N N . MET A 1 177 ? -35.952 6.462 -3.739 1.00 73.56 177 MET A N 1
ATOM 1367 C CA . MET A 1 177 ? -34.713 7.162 -4.103 1.00 73.56 177 MET A CA 1
ATOM 1368 C C . MET A 1 177 ? -33.622 6.192 -4.577 1.00 73.56 177 MET A C 1
ATOM 1370 O O . MET A 1 177 ? -32.940 6.435 -5.577 1.00 73.56 177 MET A O 1
ATOM 1374 N N . PHE A 1 178 ? -33.495 5.041 -3.911 1.00 74.19 178 PHE A N 1
ATOM 1375 C CA . PHE A 1 178 ? -32.523 4.011 -4.271 1.00 74.19 178 PHE A CA 1
ATOM 1376 C C . PHE A 1 178 ? -33.012 3.044 -5.360 1.00 74.19 178 PHE A C 1
ATOM 1378 O O . PHE A 1 178 ? -32.234 2.223 -5.849 1.00 74.19 178 PHE A O 1
ATOM 1385 N N . SER A 1 179 ? -34.261 3.152 -5.822 1.00 68.94 179 SER A N 1
ATOM 1386 C CA . SER A 1 179 ? -34.837 2.252 -6.834 1.00 68.94 179 SER A CA 1
ATOM 1387 C C . SER A 1 179 ? -34.078 2.277 -8.174 1.00 68.94 179 SER A C 1
ATOM 1389 O O . SER A 1 179 ? -33.988 1.252 -8.863 1.00 68.94 179 SER A O 1
ATOM 1391 N N . LYS A 1 180 ? -33.428 3.399 -8.523 1.00 64.25 180 LYS A N 1
ATOM 1392 C CA . LYS A 1 180 ? -32.511 3.514 -9.679 1.00 64.25 180 LYS A CA 1
ATOM 1393 C C . LYS A 1 180 ? -31.226 2.692 -9.522 1.00 64.25 180 LYS A C 1
ATOM 1395 O O . LYS A 1 180 ? -30.612 2.317 -10.517 1.00 64.25 180 LYS A O 1
ATOM 1400 N N . TYR A 1 181 ? -30.846 2.376 -8.293 1.00 60.47 181 TYR A N 1
ATOM 1401 C CA . TYR A 1 181 ? -29.701 1.531 -7.960 1.00 60.47 181 TYR A CA 1
ATOM 1402 C C . TYR A 1 181 ? -30.117 0.070 -7.711 1.00 60.47 181 TYR A C 1
ATOM 1404 O O . TYR A 1 181 ? -29.270 -0.798 -7.510 1.00 60.47 181 TYR A O 1
ATOM 1412 N N . SER A 1 182 ? -31.420 -0.234 -7.804 1.00 56.41 182 SER A N 1
ATOM 1413 C CA . SER A 1 182 ? -31.938 -1.603 -7.776 1.00 56.41 182 SER A CA 1
ATOM 1414 C C . SER A 1 182 ? -31.560 -2.389 -9.036 1.00 56.41 182 SER A C 1
ATOM 1416 O O . SER A 1 182 ? -31.312 -1.839 -10.113 1.00 56.41 182 SER A O 1
ATOM 1418 N N . TRP A 1 183 ? -31.581 -3.720 -8.936 1.00 50.75 183 TRP A N 1
ATOM 1419 C CA . TRP A 1 183 ? -31.186 -4.617 -10.026 1.00 50.75 183 TRP A CA 1
ATOM 1420 C C . TRP A 1 183 ? -31.929 -4.401 -11.349 1.00 50.75 183 TRP A C 1
ATOM 1422 O O . TRP A 1 183 ? -31.341 -4.623 -12.408 1.00 50.75 183 TRP A O 1
ATOM 1432 N N . ARG A 1 184 ? -33.190 -3.947 -11.302 1.00 48.16 184 ARG A N 1
ATOM 1433 C CA . ARG A 1 184 ? -34.018 -3.696 -12.495 1.00 48.16 184 ARG A CA 1
ATOM 1434 C C . ARG A 1 184 ? -33.447 -2.556 -13.339 1.00 48.16 184 ARG A C 1
ATOM 1436 O O . ARG A 1 184 ? -33.464 -2.623 -14.562 1.00 48.16 184 ARG A O 1
ATOM 1443 N N . SER A 1 185 ? -32.865 -1.572 -12.667 1.00 50.59 185 SER A N 1
ATOM 1444 C CA . SER A 1 185 ? -32.250 -0.367 -13.227 1.00 50.59 185 SER A CA 1
ATOM 1445 C C . SER A 1 185 ? -30.751 -0.562 -13.523 1.00 50.59 185 SER A C 1
ATOM 1447 O O . SER A 1 185 ? -30.174 0.109 -14.379 1.00 50.59 185 SER A O 1
ATOM 1449 N N . MET A 1 186 ? -30.112 -1.548 -12.876 1.00 50.94 186 MET A N 1
ATOM 1450 C CA . MET A 1 186 ? -28.721 -1.945 -13.143 1.00 50.94 186 MET A CA 1
ATOM 1451 C C . MET A 1 186 ? -28.512 -2.596 -14.523 1.00 50.94 186 MET A C 1
ATOM 1453 O O . MET A 1 186 ? -27.370 -2.671 -14.984 1.00 50.94 186 MET A O 1
ATOM 1457 N N . GLY A 1 187 ? -29.580 -3.077 -15.173 1.00 46.56 187 GLY A N 1
ATOM 1458 C CA . GLY A 1 187 ? -29.541 -3.630 -16.533 1.00 46.56 187 GLY A CA 1
ATOM 1459 C C . GLY A 1 187 ? -29.374 -2.565 -17.625 1.00 46.56 187 GLY A C 1
ATOM 1460 O O . GLY A 1 187 ? -28.666 -2.805 -18.601 1.00 46.56 187 GLY A O 1
ATOM 1461 N N . SER A 1 188 ? -29.956 -1.376 -17.431 1.00 39.47 188 SER A N 1
ATOM 1462 C CA . SER A 1 188 ? -29.889 -0.230 -18.356 1.00 39.47 188 SER A CA 1
ATOM 1463 C C . SER A 1 188 ? -28.618 0.620 -18.220 1.00 39.47 188 SER A C 1
ATOM 1465 O O . SER A 1 188 ? -28.381 1.495 -19.041 1.00 39.47 188 SER A O 1
ATOM 1467 N N . ALA A 1 189 ? -27.788 0.365 -17.204 1.00 47.31 189 ALA A N 1
ATOM 1468 C CA . ALA A 1 189 ? -26.535 1.079 -16.937 1.00 47.31 189 ALA A CA 1
ATOM 1469 C C . ALA A 1 189 ? -25.281 0.300 -17.396 1.00 47.31 189 ALA A C 1
ATOM 1471 O O . ALA A 1 189 ? -24.194 0.473 -16.843 1.00 47.31 189 ALA A O 1
ATOM 1472 N N . ARG A 1 190 ? -25.427 -0.604 -18.377 1.00 49.75 190 ARG A N 1
ATOM 1473 C CA . ARG A 1 190 ? -24.288 -1.285 -19.014 1.00 49.75 190 ARG A CA 1
ATOM 1474 C C . ARG A 1 190 ? -23.448 -0.255 -19.776 1.00 49.75 190 ARG A C 1
ATOM 1476 O O . ARG A 1 190 ? -23.969 0.388 -20.677 1.00 49.75 190 ARG A O 1
ATOM 1483 N N . GLY A 1 191 ? -22.167 -0.141 -19.426 1.00 52.56 191 GLY A N 1
ATOM 1484 C CA . GLY A 1 191 ? -21.208 0.729 -20.118 1.00 52.56 191 GLY A CA 1
ATOM 1485 C C . GLY A 1 191 ? -20.907 2.064 -19.435 1.00 52.56 191 GLY A C 1
ATOM 1486 O O . GLY A 1 191 ? -20.254 2.888 -20.057 1.00 52.56 191 GLY A O 1
ATOM 1487 N N . LYS A 1 192 ? -21.357 2.280 -18.190 1.00 56.91 192 LYS A N 1
ATOM 1488 C CA . LYS A 1 192 ? -20.957 3.466 -17.424 1.00 56.91 192 LYS A CA 1
ATOM 1489 C C . LYS A 1 192 ? -19.486 3.410 -17.011 1.00 56.91 192 LYS A C 1
ATOM 1491 O O . LYS A 1 192 ? -19.084 2.415 -16.401 1.00 56.91 192 LYS A O 1
ATOM 1496 N N . ASP A 1 193 ? -18.734 4.467 -17.300 1.00 68.00 193 ASP A N 1
ATOM 1497 C CA . ASP A 1 193 ? -17.351 4.649 -16.854 1.00 68.00 193 ASP A CA 1
ATOM 1498 C C . ASP A 1 193 ? -17.307 5.198 -15.410 1.00 68.00 193 ASP A C 1
ATOM 1500 O O . ASP A 1 193 ? -18.288 5.741 -14.891 1.00 68.00 193 ASP A O 1
ATOM 1504 N N . LEU A 1 194 ? -16.169 5.063 -14.727 1.00 75.69 194 LEU A N 1
ATOM 1505 C CA . LEU A 1 194 ? -15.923 5.655 -13.410 1.00 75.69 194 LEU A CA 1
ATOM 1506 C C . LEU A 1 194 ? -15.870 7.188 -13.431 1.00 75.69 194 LEU A C 1
ATOM 1508 O O . LEU A 1 194 ? -15.959 7.797 -12.365 1.00 75.69 194 LEU A O 1
ATOM 1512 N N . MET A 1 195 ? -15.741 7.792 -14.613 1.00 74.69 195 MET A N 1
ATOM 1513 C CA . MET A 1 195 ? -15.791 9.240 -14.831 1.00 74.69 195 MET A CA 1
ATOM 1514 C C . MET A 1 195 ? -17.189 9.736 -15.235 1.00 74.69 195 MET A C 1
ATOM 1516 O O . MET A 1 195 ? -17.400 10.937 -15.391 1.00 74.69 195 MET A O 1
ATOM 1520 N N . ASP A 1 196 ? -18.175 8.847 -15.387 1.00 77.81 196 ASP A N 1
ATOM 1521 C CA . ASP A 1 196 ? -19.526 9.241 -15.789 1.00 77.81 196 ASP A CA 1
ATOM 1522 C C . ASP A 1 196 ? -20.152 10.222 -14.795 1.00 77.81 196 ASP A C 1
ATOM 1524 O O . ASP A 1 196 ? -20.372 9.883 -13.629 1.00 77.81 196 ASP A O 1
ATOM 1528 N N . GLY A 1 197 ? -20.541 11.400 -15.281 1.00 79.75 197 GLY A N 1
ATOM 1529 C CA . GLY A 1 197 ? -21.123 12.454 -14.450 1.00 79.75 197 GLY A CA 1
ATOM 1530 C C . GLY A 1 197 ? -20.089 13.281 -13.686 1.00 79.75 197 GLY A C 1
ATOM 1531 O O . GLY A 1 197 ? -20.494 14.173 -12.947 1.00 79.75 197 GLY A O 1
ATOM 1532 N N . VAL A 1 198 ? -18.791 13.016 -13.871 1.00 84.50 198 VAL A N 1
ATOM 1533 C CA . VAL A 1 198 ? -17.696 13.840 -13.350 1.00 84.50 198 VAL A CA 1
ATOM 1534 C C . VAL A 1 198 ? -17.338 14.912 -14.381 1.00 84.50 198 VAL A C 1
ATOM 1536 O O . VAL A 1 198 ? -17.126 14.618 -15.556 1.00 84.50 198 VAL A O 1
ATOM 1539 N N . SER A 1 199 ? -17.261 16.164 -13.947 1.00 86.38 199 SER A N 1
ATOM 1540 C CA . SER A 1 199 ? -16.842 17.317 -14.752 1.00 86.38 199 SER A CA 1
ATOM 1541 C C . SER A 1 199 ? -15.869 18.177 -13.959 1.00 86.38 199 SER A C 1
ATOM 1543 O O . SER A 1 199 ? -15.961 18.215 -12.740 1.00 86.38 199 SER A O 1
ATOM 1545 N N . VAL A 1 200 ? -14.970 18.902 -14.623 1.00 84.06 200 VAL A N 1
ATOM 1546 C CA . VAL A 1 200 ? -14.077 19.858 -13.950 1.00 84.06 200 VAL A CA 1
ATOM 1547 C C . VAL A 1 200 ? -14.581 21.275 -14.204 1.00 84.06 200 VAL A C 1
ATOM 1549 O O . VAL A 1 200 ? -14.753 21.663 -15.358 1.00 84.06 200 VAL A O 1
ATOM 1552 N N . GLN A 1 201 ? -14.799 22.039 -13.136 1.00 82.31 201 GLN A N 1
ATOM 1553 C CA . GLN A 1 201 ? -15.171 23.453 -13.191 1.00 82.31 201 GLN A CA 1
ATOM 1554 C C . GLN A 1 201 ? -14.215 24.240 -12.294 1.00 82.31 201 GLN A C 1
ATOM 1556 O O . GLN A 1 201 ? -14.034 23.884 -11.135 1.00 82.31 201 GLN A O 1
ATOM 1561 N N . ASP A 1 202 ? -13.548 25.256 -12.848 1.00 81.44 202 ASP A N 1
ATOM 1562 C CA . ASP A 1 202 ? -12.546 26.074 -12.140 1.00 81.44 202 ASP A CA 1
ATOM 1563 C C . ASP A 1 202 ? -11.446 25.248 -11.436 1.00 81.44 202 ASP A C 1
ATOM 1565 O O . ASP A 1 202 ? -10.936 25.610 -10.380 1.00 81.44 202 ASP A O 1
ATOM 1569 N N . GLY A 1 203 ? -11.079 24.103 -12.026 1.00 75.50 203 GLY A N 1
ATOM 1570 C CA . GLY A 1 203 ? -10.088 23.168 -11.477 1.00 75.50 203 GLY A CA 1
ATOM 1571 C C . GLY A 1 203 ? -10.631 22.193 -10.425 1.00 75.50 203 GLY A C 1
ATOM 1572 O O . GLY A 1 203 ? -9.936 21.237 -10.086 1.00 75.50 203 GLY A O 1
ATOM 1573 N N . ALA A 1 204 ? -11.871 22.364 -9.959 1.00 80.94 204 ALA A N 1
ATOM 1574 C CA . ALA A 1 204 ? -12.510 21.466 -9.004 1.00 80.94 204 ALA A CA 1
ATOM 1575 C C . ALA A 1 204 ? -13.277 20.330 -9.716 1.00 80.94 204 ALA A C 1
ATOM 1577 O O . ALA A 1 204 ? -14.078 20.598 -10.621 1.00 80.94 204 ALA A O 1
ATOM 1578 N N . PRO A 1 205 ? -13.071 19.057 -9.330 1.00 85.38 205 PRO A N 1
ATOM 1579 C CA . PRO A 1 205 ? -13.873 17.946 -9.827 1.00 85.38 205 PRO A CA 1
ATOM 1580 C C . PRO A 1 205 ? -15.268 17.956 -9.183 1.00 85.38 205 PRO A C 1
ATOM 1582 O O . PRO A 1 205 ? -15.410 17.832 -7.968 1.00 85.38 205 PRO A O 1
ATOM 1585 N N . LEU A 1 206 ? -16.305 18.062 -10.010 1.00 88.50 206 LEU A N 1
ATOM 1586 C CA . LEU A 1 206 ? -17.714 18.018 -9.627 1.00 88.50 206 LEU A CA 1
ATOM 1587 C C . LEU A 1 206 ? -18.362 16.719 -10.109 1.00 88.50 206 LEU A C 1
ATOM 1589 O O . LEU A 1 206 ? -18.177 16.324 -11.258 1.00 88.50 206 LEU A O 1
ATOM 1593 N N . LEU A 1 207 ? -19.179 16.092 -9.267 1.00 89.12 207 LEU A N 1
ATOM 1594 C CA . LEU A 1 207 ? -19.943 14.887 -9.575 1.00 89.12 207 LEU A CA 1
ATOM 1595 C C . LEU A 1 207 ? -21.442 15.176 -9.618 1.00 89.12 207 LEU A C 1
ATOM 1597 O O . LEU A 1 207 ? -22.024 15.627 -8.636 1.00 89.12 207 LEU A O 1
ATOM 1601 N N . THR A 1 208 ? -22.079 14.847 -10.739 1.00 88.81 208 THR A N 1
ATOM 1602 C CA . THR A 1 208 ? -23.524 14.970 -10.940 1.00 88.81 208 THR A CA 1
ATOM 1603 C C . THR A 1 208 ? -24.246 13.648 -10.666 1.00 88.81 208 THR A C 1
ATOM 1605 O O . THR A 1 208 ? -24.019 12.643 -11.345 1.00 88.81 208 THR A O 1
ATOM 1608 N N . TYR A 1 209 ? -25.183 13.662 -9.719 1.00 86.62 209 TYR A N 1
ATOM 1609 C CA . TYR A 1 209 ? -26.164 12.602 -9.499 1.00 86.62 209 TYR A CA 1
ATOM 1610 C C . TYR A 1 209 ? -27.520 12.997 -10.078 1.00 86.62 209 TYR A C 1
ATOM 1612 O O . TYR A 1 209 ? -28.020 14.075 -9.787 1.00 86.62 209 TYR A O 1
ATOM 1620 N N . THR A 1 210 ? -28.149 12.092 -10.829 1.00 83.69 210 THR A N 1
ATOM 1621 C CA . THR A 1 210 ? -29.506 12.288 -11.368 1.00 83.69 210 THR A CA 1
ATOM 1622 C C . THR A 1 210 ? -30.482 11.306 -10.724 1.00 83.69 210 THR A C 1
ATOM 1624 O O . THR A 1 210 ? -30.314 10.088 -10.880 1.00 83.69 210 THR A O 1
ATOM 1627 N N . PHE A 1 211 ? -31.547 11.805 -10.102 1.00 76.44 211 PHE A N 1
ATOM 1628 C CA . PHE A 1 211 ? -32.592 11.035 -9.428 1.00 76.44 211 PHE A CA 1
ATOM 1629 C C . PHE A 1 211 ? -33.937 11.194 -10.146 1.00 76.44 211 PHE A C 1
ATOM 1631 O O . PHE A 1 211 ? -34.518 12.275 -10.122 1.00 76.44 211 PHE A O 1
ATOM 1638 N N . PRO A 1 212 ? -34.466 10.137 -10.778 1.00 72.88 212 PRO A N 1
ATOM 1639 C CA . PRO A 1 212 ? -35.866 10.081 -11.146 1.00 72.88 212 PRO A CA 1
ATOM 1640 C C . PRO A 1 212 ? -36.679 9.750 -9.890 1.00 72.88 212 PRO A C 1
ATOM 1642 O O . PRO A 1 212 ? -36.598 8.636 -9.372 1.00 72.88 212 PRO A O 1
ATOM 1645 N N . VAL A 1 213 ? -37.460 10.706 -9.399 1.00 70.31 213 VAL A N 1
ATOM 1646 C CA . VAL A 1 213 ? -38.352 10.535 -8.248 1.00 70.31 213 VAL A CA 1
ATOM 1647 C C . VAL A 1 213 ? -39.781 10.670 -8.753 1.00 70.31 213 VAL A C 1
ATOM 1649 O O . VAL A 1 213 ? -40.247 11.759 -9.071 1.00 70.31 213 VAL A O 1
ATOM 1652 N N . LYS A 1 214 ? -40.500 9.548 -8.873 1.00 71.75 214 LYS A N 1
ATOM 1653 C CA . LYS A 1 214 ? -41.830 9.493 -9.511 1.00 71.75 214 LYS A CA 1
ATOM 1654 C C . LYS A 1 214 ? -41.793 10.044 -10.952 1.00 71.75 214 LYS A C 1
ATOM 1656 O O . LYS A 1 214 ? -41.342 9.335 -11.847 1.00 71.75 214 LYS A O 1
ATOM 1661 N N . LYS A 1 215 ? -42.300 11.261 -11.190 1.00 74.69 215 LYS A N 1
ATOM 1662 C CA . LYS A 1 215 ? -42.297 11.941 -12.504 1.00 74.69 215 LYS A CA 1
ATOM 1663 C C . LYS A 1 215 ? -41.225 13.028 -12.613 1.00 74.69 215 LYS A C 1
ATOM 1665 O O . LYS A 1 215 ? -41.044 13.577 -13.694 1.00 74.69 215 LYS A O 1
ATOM 1670 N N . ASP A 1 216 ? -40.553 13.329 -11.512 1.00 79.56 216 ASP A N 1
ATOM 1671 C CA . ASP A 1 216 ? -39.578 14.400 -11.405 1.00 79.56 216 ASP A CA 1
ATOM 1672 C C . ASP A 1 216 ? -38.162 13.881 -11.637 1.00 79.56 216 ASP A C 1
ATOM 1674 O O . ASP A 1 216 ? -37.851 12.722 -11.356 1.00 79.56 216 ASP A O 1
ATOM 1678 N N . ILE A 1 217 ? -37.297 14.755 -12.142 1.00 83.81 217 ILE A N 1
ATOM 1679 C CA . ILE A 1 217 ? -35.866 14.520 -12.301 1.00 83.81 217 ILE A CA 1
ATOM 1680 C C . ILE A 1 217 ? -35.131 15.555 -11.460 1.00 83.81 217 ILE A C 1
ATOM 1682 O O . ILE A 1 217 ? -35.334 16.756 -11.632 1.00 83.81 217 ILE A O 1
ATOM 1686 N N . ILE A 1 218 ? -34.278 15.086 -10.557 1.00 83.94 218 ILE A N 1
ATOM 1687 C CA . ILE A 1 218 ? -33.443 15.933 -9.709 1.00 83.94 218 ILE A CA 1
ATOM 1688 C C . ILE A 1 218 ? -31.985 15.694 -10.079 1.00 83.94 218 ILE A C 1
ATOM 1690 O O . ILE A 1 218 ? -31.516 14.561 -9.992 1.00 83.94 218 ILE A O 1
ATOM 1694 N N . ASP A 1 219 ? -31.270 16.743 -10.466 1.00 88.12 219 ASP A N 1
ATOM 1695 C CA . ASP A 1 219 ? -29.829 16.708 -10.704 1.00 88.12 219 ASP A CA 1
ATOM 1696 C C . ASP A 1 219 ? -29.109 17.424 -9.563 1.00 88.12 219 ASP A C 1
ATOM 1698 O O . ASP A 1 219 ? -29.413 18.576 -9.267 1.00 88.12 219 ASP A O 1
ATOM 1702 N N . VAL A 1 220 ? -28.153 16.755 -8.924 1.00 87.94 220 VAL A N 1
ATOM 1703 C CA . VAL A 1 220 ? -27.376 17.293 -7.801 1.00 87.94 220 VAL A CA 1
ATOM 1704 C C . VAL A 1 220 ? -25.899 17.224 -8.146 1.00 87.94 220 VAL A C 1
ATOM 1706 O O . VAL A 1 220 ? -25.385 16.144 -8.429 1.00 87.94 220 VAL A O 1
ATOM 1709 N N . GLN A 1 221 ? -25.222 18.366 -8.120 1.00 89.94 221 GLN A N 1
ATOM 1710 C CA . GLN A 1 221 ? -23.783 18.486 -8.324 1.00 89.94 221 GLN A CA 1
ATOM 1711 C C . GLN A 1 221 ? -23.065 18.629 -6.990 1.00 89.94 221 GLN A C 1
ATOM 1713 O O . GLN A 1 221 ? -23.395 19.500 -6.187 1.00 89.94 221 GLN A O 1
ATOM 1718 N N . VAL A 1 222 ? -22.068 17.777 -6.788 1.00 88.06 222 VAL A N 1
ATOM 1719 C CA . VAL A 1 222 ? -21.283 17.672 -5.560 1.00 88.06 222 VAL A CA 1
ATOM 1720 C C . VAL A 1 222 ? -19.822 17.957 -5.880 1.00 88.06 222 VAL A C 1
ATOM 1722 O O . VAL A 1 222 ? -19.277 17.353 -6.799 1.00 88.06 222 VAL A O 1
ATOM 1725 N N . ASP A 1 223 ? -19.175 18.833 -5.124 1.00 86.81 223 ASP A N 1
ATOM 1726 C CA . ASP A 1 223 ? -17.719 18.974 -5.139 1.00 86.81 223 ASP A CA 1
ATOM 1727 C C . ASP A 1 223 ? -17.092 17.706 -4.555 1.00 86.81 223 ASP A C 1
ATOM 1729 O O . ASP A 1 223 ? -17.349 17.345 -3.409 1.00 86.81 223 ASP A O 1
ATOM 1733 N N . MET A 1 224 ? -16.280 17.000 -5.341 1.00 84.44 224 MET A N 1
ATOM 1734 C CA . MET A 1 224 ? -15.713 15.719 -4.923 1.00 84.44 224 MET A CA 1
ATOM 1735 C C . MET A 1 224 ? -14.593 15.848 -3.885 1.00 84.44 224 MET A C 1
ATOM 1737 O O . MET A 1 224 ? -14.249 14.852 -3.252 1.00 84.44 224 MET A O 1
ATOM 1741 N N . SER A 1 225 ? -14.021 17.039 -3.699 1.00 79.25 225 SER A N 1
ATOM 1742 C CA . SER A 1 225 ? -12.993 17.281 -2.684 1.00 79.25 225 SER A CA 1
ATOM 1743 C C . SER A 1 225 ? -13.609 17.460 -1.296 1.00 79.25 225 SER A C 1
ATOM 1745 O O . SER A 1 225 ? -13.149 16.863 -0.322 1.00 79.25 225 SER A O 1
ATOM 1747 N N . SER A 1 226 ? -14.693 18.230 -1.211 1.00 75.56 226 SER A N 1
ATOM 1748 C CA . SER A 1 226 ? -15.362 18.569 0.046 1.00 75.56 226 SER A CA 1
ATOM 1749 C C . SER A 1 226 ? -16.594 17.708 0.327 1.00 75.56 226 SER A C 1
ATOM 1751 O O . SER A 1 226 ? -16.993 17.567 1.477 1.00 75.56 226 SER A O 1
ATOM 1753 N N . GLY A 1 227 ? -17.208 17.107 -0.692 1.00 79.81 227 GLY A N 1
ATOM 1754 C CA . GLY A 1 227 ? -18.534 16.490 -0.608 1.00 79.81 227 GLY A CA 1
ATOM 1755 C C . GLY A 1 227 ? -19.681 17.503 -0.506 1.00 79.81 227 GLY A C 1
ATOM 1756 O O . GLY A 1 227 ? -20.820 17.099 -0.268 1.00 79.81 227 GLY A O 1
ATOM 1757 N N . ALA A 1 228 ? -19.403 18.804 -0.652 1.00 82.81 228 ALA A N 1
ATOM 1758 C CA . ALA A 1 228 ? -20.406 19.860 -0.571 1.00 82.81 228 ALA A CA 1
ATOM 1759 C C . ALA A 1 228 ? -21.258 19.923 -1.842 1.00 82.81 228 ALA A C 1
ATOM 1761 O O . ALA A 1 228 ? -20.779 19.685 -2.951 1.00 82.81 228 ALA A O 1
ATOM 1762 N N . ILE A 1 229 ? -22.531 20.276 -1.689 1.00 85.56 229 ILE A N 1
ATOM 1763 C CA . ILE A 1 229 ? -23.451 20.418 -2.816 1.00 85.56 229 ILE A CA 1
ATOM 1764 C C . ILE A 1 229 ? -23.300 21.819 -3.398 1.00 85.56 229 ILE A C 1
ATOM 1766 O O . ILE A 1 229 ? -23.483 22.813 -2.702 1.00 85.56 229 ILE A O 1
ATOM 1770 N N . VAL A 1 230 ? -22.943 21.880 -4.680 1.00 86.50 230 VAL A N 1
ATOM 1771 C CA . VAL A 1 230 ? -22.666 23.128 -5.403 1.00 86.50 230 VAL A CA 1
ATOM 1772 C C . VAL A 1 230 ? -23.930 23.639 -6.086 1.00 86.50 230 VAL A C 1
ATOM 1774 O O . VAL A 1 230 ? -24.282 24.812 -5.974 1.00 86.50 230 VAL A O 1
ATOM 1777 N N . HIS A 1 231 ? -24.646 22.748 -6.776 1.00 86.25 231 HIS A N 1
ATOM 1778 C CA . HIS A 1 231 ? -25.882 23.070 -7.482 1.00 86.25 231 HIS A CA 1
ATOM 1779 C C . HIS A 1 231 ? -26.885 21.926 -7.379 1.00 86.25 231 HIS A C 1
ATOM 1781 O O . HIS A 1 231 ? -26.518 20.756 -7.476 1.00 86.25 231 HIS A O 1
ATOM 1787 N N . ALA A 1 232 ? -28.166 22.268 -7.277 1.00 87.69 232 ALA A N 1
ATOM 1788 C CA . ALA A 1 232 ? -29.263 21.325 -7.421 1.00 87.69 232 ALA A CA 1
ATOM 1789 C C . ALA A 1 232 ? -30.287 21.862 -8.424 1.00 87.69 232 ALA A C 1
ATOM 1791 O O . ALA A 1 232 ? -30.575 23.062 -8.463 1.00 87.69 232 ALA A O 1
ATOM 1792 N N . ARG A 1 233 ? -30.823 20.977 -9.266 1.00 88.44 233 ARG A N 1
ATOM 1793 C CA . ARG A 1 233 ? -31.862 21.300 -10.243 1.00 88.44 233 ARG A CA 1
ATOM 1794 C C . ARG A 1 233 ? -33.016 20.319 -10.142 1.00 88.44 233 ARG A C 1
ATOM 1796 O O . ARG A 1 233 ? -32.797 19.115 -10.120 1.00 88.44 233 ARG A O 1
ATOM 1803 N N . HIS A 1 234 ? -34.241 20.828 -10.158 1.00 88.50 234 HIS A N 1
ATOM 1804 C CA . HIS A 1 234 ? -35.475 20.053 -10.256 1.00 88.50 234 HIS A CA 1
ATOM 1805 C C . HIS A 1 234 ? -36.114 20.318 -11.621 1.00 88.50 234 HIS A C 1
ATOM 1807 O O . HIS A 1 234 ? -36.430 21.456 -11.962 1.00 88.50 234 HIS A O 1
ATOM 1813 N N . ASN A 1 235 ? -36.248 19.271 -12.439 1.00 86.62 235 ASN A N 1
ATOM 1814 C CA . ASN A 1 235 ? -36.749 19.336 -13.815 1.00 86.62 235 ASN A CA 1
ATOM 1815 C C . ASN A 1 235 ? -36.047 20.423 -14.660 1.00 86.62 235 ASN A C 1
ATOM 1817 O O . ASN A 1 235 ? -36.673 21.102 -15.469 1.00 86.62 235 ASN A O 1
ATOM 1821 N N . GLY A 1 236 ? -34.736 20.599 -14.452 1.00 84.75 236 GLY A N 1
ATOM 1822 C CA . GLY A 1 236 ? -33.902 21.584 -15.150 1.00 84.75 236 GLY A CA 1
ATOM 1823 C C . GLY A 1 236 ? -33.876 22.990 -14.535 1.00 84.75 236 GLY A C 1
ATOM 1824 O O . GLY A 1 236 ? -33.034 23.794 -14.930 1.00 84.75 236 GLY A O 1
ATOM 1825 N N . HIS A 1 237 ? -34.722 23.285 -13.547 1.00 85.50 237 HIS A N 1
ATOM 1826 C CA . HIS A 1 237 ? -34.750 24.574 -12.850 1.00 85.50 237 HIS A CA 1
ATOM 1827 C C . HIS A 1 237 ? -33.927 24.525 -11.566 1.00 85.50 237 HIS A C 1
ATOM 1829 O O . HIS A 1 237 ? -33.949 23.513 -10.874 1.00 85.50 237 HIS A O 1
ATOM 1835 N N . LEU A 1 238 ? -33.209 25.607 -11.244 1.00 84.50 238 LEU A N 1
ATOM 1836 C CA . LEU A 1 238 ? -32.485 25.717 -9.974 1.00 84.50 238 LEU A CA 1
ATOM 1837 C C . LEU A 1 238 ? -33.442 25.496 -8.802 1.00 84.50 238 LEU A C 1
ATOM 1839 O O . LEU A 1 238 ? -34.557 26.015 -8.785 1.00 84.50 238 LEU A O 1
ATOM 1843 N N . PHE A 1 239 ? -32.983 24.689 -7.860 1.00 80.50 239 PHE A N 1
ATOM 1844 C CA . PHE A 1 239 ? -33.729 24.259 -6.697 1.00 80.50 239 PHE A CA 1
ATOM 1845 C C . PHE A 1 239 ? -32.954 24.680 -5.451 1.00 80.50 239 PHE A C 1
ATOM 1847 O O . PHE A 1 239 ? -31.766 24.367 -5.339 1.00 80.50 239 PHE A O 1
ATOM 1854 N N . ASP A 1 240 ? -33.620 25.391 -4.540 1.00 73.69 240 ASP A N 1
ATOM 1855 C CA . ASP A 1 240 ? -33.006 25.835 -3.290 1.00 73.69 240 ASP A CA 1
ATOM 1856 C C . ASP A 1 240 ? -32.682 24.623 -2.420 1.00 73.69 240 ASP A C 1
ATOM 1858 O O . ASP A 1 240 ? -33.561 23.888 -1.963 1.00 73.69 240 ASP A O 1
ATOM 1862 N N . TRP A 1 241 ? -31.386 24.406 -2.220 1.00 73.50 241 TRP A N 1
ATOM 1863 C CA . TRP A 1 241 ? -30.879 23.320 -1.403 1.00 73.50 241 TRP A CA 1
ATOM 1864 C C . TRP A 1 241 ? -30.768 23.772 0.057 1.00 73.50 241 TRP A C 1
ATOM 1866 O O . TRP A 1 241 ? -30.306 24.889 0.299 1.00 73.50 241 TRP A O 1
ATOM 1876 N N . PRO A 1 242 ? -31.161 22.944 1.043 1.00 67.94 242 PRO A N 1
ATOM 1877 C CA . PRO A 1 242 ? -30.951 23.284 2.444 1.00 67.94 242 PRO A CA 1
ATOM 1878 C C . PRO A 1 242 ? -29.461 23.519 2.716 1.00 67.94 242 PRO A C 1
ATOM 1880 O O . PRO A 1 242 ? -28.619 22.770 2.215 1.00 67.94 242 PRO A O 1
ATOM 1883 N N . GLU A 1 243 ? -29.132 24.536 3.523 1.00 62.06 243 GLU A N 1
ATOM 1884 C CA . GLU A 1 243 ? -27.752 24.762 3.959 1.00 62.06 243 GLU A CA 1
ATOM 1885 C C . GLU A 1 243 ? -27.202 23.462 4.548 1.00 62.06 243 GLU A C 1
ATOM 1887 O O . GLU A 1 243 ? -27.688 22.929 5.549 1.00 62.06 243 GLU A O 1
ATOM 1892 N N . THR A 1 244 ? -26.217 22.903 3.854 1.00 58.22 244 THR A N 1
ATOM 1893 C CA . THR A 1 244 ? -25.563 21.678 4.287 1.00 58.22 244 THR A CA 1
ATOM 1894 C C . THR A 1 244 ? -24.575 22.073 5.378 1.00 58.22 244 THR A C 1
ATOM 1896 O O . THR A 1 244 ? -23.857 23.058 5.187 1.00 58.22 244 THR A O 1
ATOM 1899 N N . PRO A 1 245 ? -24.495 21.348 6.510 1.00 55.59 245 PRO A N 1
ATOM 1900 C CA . PRO A 1 245 ? -23.412 21.557 7.458 1.00 55.59 245 PRO A CA 1
ATOM 1901 C C . PRO A 1 245 ? -22.091 21.541 6.689 1.00 55.59 245 PRO A C 1
ATOM 1903 O O . PRO A 1 245 ? -21.827 20.583 5.956 1.00 55.59 245 PRO A O 1
ATOM 1906 N N . GLN A 1 246 ? -21.302 22.616 6.799 1.00 50.34 246 GLN A N 1
ATOM 1907 C CA . GLN A 1 246 ? -19.973 22.639 6.202 1.00 50.34 246 GLN A CA 1
ATOM 1908 C C . GLN A 1 246 ? -19.216 21.435 6.737 1.00 50.34 246 GLN A C 1
ATOM 1910 O O . GLN A 1 246 ? -19.054 21.260 7.946 1.00 50.34 246 GLN A O 1
ATOM 1915 N N . ARG A 1 247 ? -18.805 20.575 5.815 1.00 54.88 247 ARG A N 1
ATOM 1916 C CA . ARG A 1 247 ? -18.009 19.418 6.157 1.00 54.88 247 ARG A CA 1
ATOM 1917 C C . ARG A 1 247 ? -16.668 19.897 6.684 1.00 54.88 247 ARG A C 1
ATOM 1919 O O . ARG A 1 247 ? -16.086 20.837 6.142 1.00 54.88 247 ARG A O 1
ATOM 1926 N N . SER A 1 248 ? -16.139 19.209 7.684 1.00 44.69 248 SER A N 1
ATOM 1927 C CA . SER A 1 248 ? -14.700 19.234 7.905 1.00 44.69 248 SER A CA 1
ATOM 1928 C C . SER A 1 248 ? -14.039 18.786 6.598 1.00 44.69 248 SER A C 1
ATOM 1930 O O . SER A 1 248 ? -14.427 17.759 6.036 1.00 44.69 248 SER A O 1
ATOM 1932 N N . ALA A 1 249 ? -13.108 19.582 6.067 1.00 42.12 249 ALA A N 1
ATOM 1933 C CA . ALA A 1 249 ? -12.327 19.194 4.896 1.00 42.12 249 ALA A CA 1
ATOM 1934 C C . ALA A 1 249 ? -11.765 17.770 5.095 1.00 42.12 249 ALA A C 1
ATOM 1936 O O . ALA A 1 249 ? -11.513 17.391 6.246 1.00 42.12 249 ALA A O 1
ATOM 1937 N N . PRO A 1 250 ? -11.574 16.969 4.024 1.00 47.47 250 PRO A N 1
ATOM 1938 C CA . PRO A 1 250 ? -10.903 15.678 4.148 1.00 47.47 250 PRO A CA 1
ATOM 1939 C C . PRO A 1 250 ? -9.639 15.850 4.991 1.00 47.47 250 PRO A C 1
ATOM 1941 O O . PRO A 1 250 ? -8.943 16.851 4.823 1.00 47.47 250 PRO A O 1
ATOM 1944 N N . ASN A 1 251 ? -9.394 14.912 5.914 1.00 46.84 251 ASN A N 1
ATOM 1945 C CA . ASN A 1 251 ? -8.272 14.928 6.855 1.00 46.84 251 ASN A CA 1
ATOM 1946 C C . ASN A 1 251 ? -6.936 15.073 6.119 1.00 46.84 251 ASN A C 1
ATOM 1948 O O . ASN A 1 251 ? -6.240 14.100 5.850 1.00 46.84 251 ASN A O 1
ATOM 1952 N N . ARG A 1 252 ? -6.572 16.309 5.811 1.00 51.66 252 ARG A N 1
ATOM 1953 C CA . ARG A 1 252 ? -5.230 16.719 5.447 1.00 51.66 252 ARG A CA 1
ATOM 1954 C C . ARG A 1 252 ? -4.914 18.039 6.145 1.00 51.66 252 ARG A C 1
ATOM 1956 O O . ARG A 1 252 ? -4.577 19.010 5.473 1.00 51.66 252 ARG A O 1
ATOM 1963 N N . PRO A 1 253 ? -5.042 18.134 7.484 1.00 51.28 253 PRO A N 1
ATOM 1964 C CA . PRO A 1 253 ? -4.259 19.149 8.148 1.00 51.28 253 PRO A CA 1
ATOM 1965 C C . PRO A 1 253 ? -2.799 18.753 7.916 1.00 51.28 253 PRO A C 1
ATOM 1967 O O . PRO A 1 253 ? -2.394 17.648 8.280 1.00 51.28 253 PRO A O 1
ATOM 1970 N N . GLU A 1 254 ? -2.009 19.627 7.294 1.00 57.62 254 GLU A N 1
ATOM 1971 C CA . GLU A 1 254 ? -0.591 19.676 7.636 1.00 57.62 254 GLU A CA 1
ATOM 1972 C C . GLU A 1 254 ? -0.550 19.717 9.162 1.00 57.62 254 GLU A C 1
ATOM 1974 O O . GLU A 1 254 ? -1.008 20.682 9.775 1.00 57.62 254 GLU A O 1
ATOM 1979 N N . ARG A 1 255 ? -0.154 18.607 9.787 1.00 72.00 255 ARG A N 1
ATOM 1980 C CA . ARG A 1 255 ? -0.103 18.521 11.241 1.00 72.00 255 ARG A CA 1
ATOM 1981 C C . ARG A 1 255 ? 1.117 19.323 11.654 1.00 72.00 255 ARG A C 1
ATOM 1983 O O . ARG A 1 255 ? 2.223 18.943 11.268 1.00 72.00 255 ARG A O 1
ATOM 1990 N N . PRO A 1 256 ? 0.962 20.419 12.418 1.00 78.62 256 PRO A N 1
ATOM 1991 C CA . PRO A 1 256 ? 2.121 21.166 12.864 1.00 78.62 256 PRO A CA 1
ATOM 1992 C C . PRO A 1 256 ? 3.058 20.235 13.629 1.00 78.62 256 PRO A C 1
ATOM 1994 O O . PRO A 1 256 ? 2.605 19.447 14.470 1.00 78.62 256 PRO A O 1
ATOM 1997 N N . SER A 1 257 ? 4.351 20.320 13.322 1.00 83.25 257 SER A N 1
ATOM 1998 C CA . SER A 1 257 ? 5.376 19.667 14.128 1.00 83.25 257 SER A CA 1
ATOM 1999 C C . SER A 1 257 ? 5.356 20.266 15.533 1.00 83.25 257 SER A C 1
ATOM 2001 O O . SER A 1 257 ? 5.284 21.485 15.700 1.00 83.25 257 SER A O 1
ATOM 2003 N N . LEU A 1 258 ? 5.411 19.401 16.541 1.00 85.69 258 LEU A N 1
ATOM 2004 C CA . LEU A 1 258 ? 5.539 19.771 17.948 1.00 85.69 258 LEU A CA 1
ATOM 2005 C C . LEU A 1 258 ? 7.002 19.844 18.400 1.00 85.69 258 LEU A C 1
ATOM 2007 O O . LEU A 1 258 ? 7.283 20.350 19.482 1.00 85.69 258 LEU A O 1
ATOM 2011 N N . GLY A 1 259 ? 7.928 19.333 17.590 1.00 90.25 259 GLY A N 1
ATOM 2012 C CA . GLY A 1 259 ? 9.356 19.339 17.873 1.00 90.25 259 GLY A CA 1
ATOM 2013 C C . GLY A 1 259 ? 10.098 18.246 17.112 1.00 90.25 259 GLY A C 1
ATOM 2014 O O . GLY A 1 259 ? 9.506 17.262 16.665 1.00 90.25 259 GLY A O 1
ATOM 2015 N N . SER A 1 260 ? 11.412 18.424 16.993 1.00 94.25 260 SER A N 1
ATOM 2016 C CA . SER A 1 260 ? 12.330 17.423 16.450 1.00 94.25 260 SER A CA 1
ATOM 2017 C C . SER A 1 260 ? 13.605 17.352 17.285 1.00 94.25 260 SER A C 1
ATOM 2019 O O . SER A 1 260 ? 14.007 18.327 17.925 1.00 94.25 260 SER A O 1
ATOM 2021 N N . ARG A 1 261 ? 14.226 16.175 17.313 1.00 94.38 261 ARG A N 1
ATOM 2022 C CA . ARG A 1 261 ? 15.451 15.870 18.058 1.00 94.38 261 ARG A CA 1
ATOM 2023 C C . ARG A 1 261 ? 16.359 14.998 17.206 1.00 94.38 261 ARG A C 1
ATOM 2025 O O . ARG A 1 261 ? 15.884 14.301 16.316 1.00 94.38 261 ARG A O 1
ATOM 2032 N N . ARG A 1 262 ? 17.665 15.036 17.471 1.00 93.94 262 ARG A N 1
ATOM 2033 C CA . ARG A 1 262 ? 18.641 14.193 16.771 1.00 93.94 262 ARG A CA 1
ATOM 2034 C C . ARG A 1 262 ? 19.167 13.078 17.659 1.00 93.94 262 ARG A C 1
ATOM 2036 O O . ARG A 1 262 ? 19.419 13.312 18.840 1.00 93.94 262 ARG A O 1
ATOM 2043 N N . LEU A 1 263 ? 19.383 11.918 17.050 1.00 92.00 263 LEU A N 1
ATOM 2044 C CA . LEU A 1 263 ? 20.052 10.760 17.633 1.00 92.00 263 LEU A CA 1
ATOM 2045 C C . LEU A 1 263 ? 21.046 10.234 16.591 1.00 92.00 263 LEU A C 1
ATOM 2047 O O . LEU A 1 263 ? 20.656 9.576 15.631 1.00 92.00 263 LEU A O 1
ATOM 2051 N N . GLY A 1 264 ? 22.317 10.626 16.704 1.00 91.44 264 GLY A N 1
ATOM 2052 C CA . GLY A 1 264 ? 23.264 10.462 15.595 1.00 91.44 264 GLY A CA 1
ATOM 2053 C C . GLY A 1 264 ? 22.778 11.189 14.332 1.00 91.44 264 GLY A C 1
ATOM 2054 O O . GLY A 1 264 ? 22.407 12.366 14.398 1.00 91.44 264 GLY A O 1
ATOM 2055 N N . GLU A 1 265 ? 22.748 10.479 13.203 1.00 93.94 265 GLU A N 1
ATOM 2056 C CA . GLU A 1 265 ? 22.229 10.978 11.918 1.00 93.94 265 GLU A CA 1
ATOM 2057 C C . GLU A 1 265 ? 20.699 10.875 11.787 1.00 93.94 265 GLU A C 1
ATOM 2059 O O . GLU A 1 265 ? 20.113 11.441 10.860 1.00 93.94 265 GLU A O 1
ATOM 2064 N N . PHE A 1 266 ? 20.025 10.203 12.725 1.00 96.12 266 PHE A N 1
ATOM 2065 C CA . PHE A 1 266 ? 18.569 10.115 12.731 1.00 96.12 266 PHE A CA 1
ATOM 2066 C C . PHE A 1 266 ? 17.940 11.406 13.249 1.00 96.12 266 PHE A C 1
ATOM 2068 O O . PHE A 1 266 ? 18.383 11.998 14.240 1.00 96.12 266 PHE A O 1
ATOM 2075 N N . THR A 1 267 ? 16.858 11.824 12.598 1.00 96.50 267 THR A N 1
ATOM 2076 C CA . THR A 1 267 ? 15.995 12.909 13.072 1.00 96.50 267 THR A CA 1
ATOM 2077 C C . THR A 1 267 ? 14.675 12.317 13.536 1.00 96.50 267 THR A C 1
ATOM 2079 O O . THR A 1 267 ? 13.995 11.652 12.769 1.00 96.50 267 THR A O 1
ATOM 2082 N N . ILE A 1 268 ? 14.318 12.555 14.794 1.00 96.81 268 ILE A N 1
ATOM 2083 C CA . ILE A 1 268 ? 13.093 12.068 15.419 1.00 96.81 268 ILE A CA 1
ATOM 2084 C C . ILE A 1 268 ? 12.158 13.255 15.612 1.00 96.81 268 ILE A C 1
ATOM 2086 O O . ILE A 1 268 ? 12.506 14.198 16.325 1.00 96.81 268 ILE A O 1
ATOM 2090 N N . SER A 1 269 ? 10.976 13.206 15.008 1.00 95.38 269 SER A N 1
ATOM 2091 C CA . SER A 1 269 ? 9.998 14.295 15.034 1.00 95.38 269 SER A CA 1
ATOM 2092 C C . SER A 1 269 ? 8.643 13.817 15.540 1.00 95.38 269 SER A C 1
ATOM 2094 O O . SER A 1 269 ? 8.230 12.692 15.264 1.00 95.38 269 SER A O 1
ATOM 2096 N N . LEU A 1 270 ? 7.930 14.686 16.255 1.00 94.75 270 LEU A N 1
ATOM 2097 C CA . LEU A 1 270 ? 6.570 14.434 16.730 1.00 94.75 270 LEU A CA 1
ATOM 2098 C C . LEU A 1 270 ? 5.615 15.489 16.163 1.00 94.75 270 LEU A C 1
ATOM 2100 O O . LEU A 1 270 ? 5.929 16.681 16.187 1.00 94.75 270 LEU A O 1
ATOM 2104 N N . ASP A 1 271 ? 4.446 15.070 15.682 1.00 91.88 271 ASP A N 1
ATOM 2105 C CA . ASP A 1 271 ? 3.393 15.971 15.200 1.00 91.88 271 ASP A CA 1
ATOM 2106 C C . ASP A 1 271 ? 2.216 16.129 16.184 1.00 91.88 271 ASP A C 1
ATOM 2108 O O . ASP A 1 271 ? 2.064 15.386 17.155 1.00 91.88 271 ASP A O 1
ATOM 2112 N N . SER A 1 272 ? 1.357 17.116 15.917 1.00 87.69 272 SER A N 1
ATOM 2113 C CA . SER A 1 272 ? 0.140 17.408 16.703 1.00 87.69 272 SER A CA 1
ATOM 2114 C C . SER A 1 272 ? -0.905 16.283 16.750 1.00 87.69 272 SER A C 1
ATOM 2116 O O . SER A 1 272 ? -1.761 16.272 17.636 1.00 87.69 272 SER A O 1
ATOM 2118 N N . GLY A 1 273 ? -0.829 15.317 15.835 1.00 87.81 273 GLY A N 1
ATOM 2119 C CA . GLY A 1 273 ? -1.650 14.110 15.867 1.00 87.81 273 GLY A CA 1
ATOM 2120 C C . GLY A 1 273 ? -1.038 12.981 16.692 1.00 87.81 273 GLY A C 1
ATOM 2121 O O . GLY A 1 273 ? -1.584 11.879 16.705 1.00 87.81 273 GLY A O 1
ATOM 2122 N N . GLY A 1 274 ? 0.095 13.230 17.354 1.00 90.44 274 GLY A N 1
ATOM 2123 C CA . GLY A 1 274 ? 0.841 12.223 18.090 1.00 90.44 274 GLY A CA 1
ATOM 2124 C C . GLY A 1 274 ? 1.521 11.213 17.169 1.00 90.44 274 GLY A C 1
ATOM 2125 O O . GLY A 1 274 ? 1.685 10.066 17.560 1.00 90.44 274 GLY A O 1
ATOM 2126 N N . THR A 1 275 ? 1.908 11.581 15.952 1.00 91.88 275 THR A N 1
ATOM 2127 C CA . THR A 1 275 ? 2.713 10.699 15.095 1.00 91.88 275 THR A CA 1
ATOM 2128 C C . THR A 1 275 ? 4.187 10.971 15.328 1.00 91.88 275 THR A C 1
ATOM 2130 O O . THR A 1 275 ? 4.651 12.093 15.130 1.00 91.88 275 THR A O 1
ATOM 2133 N N . LEU A 1 276 ? 4.903 9.943 15.776 1.00 94.12 276 LEU A N 1
ATOM 2134 C CA . LEU A 1 276 ? 6.354 9.922 15.846 1.00 94.12 276 LEU A CA 1
ATOM 2135 C C . LEU A 1 276 ? 6.892 9.501 14.475 1.00 94.12 276 LEU A C 1
ATOM 2137 O O . LEU A 1 276 ? 6.436 8.516 13.903 1.00 94.12 276 LEU A O 1
ATOM 2141 N N . THR A 1 277 ? 7.857 10.238 13.949 1.00 94.38 277 THR A N 1
ATOM 2142 C CA . THR A 1 277 ? 8.548 9.928 12.692 1.00 94.38 277 THR A CA 1
ATOM 2143 C C . THR A 1 277 ? 10.042 9.897 12.954 1.00 94.38 277 THR A C 1
ATOM 2145 O O . THR A 1 277 ? 10.554 10.725 13.708 1.00 94.38 277 THR A O 1
ATOM 2148 N N . ILE A 1 278 ? 10.729 8.915 12.379 1.00 95.69 278 ILE A N 1
ATOM 2149 C CA . ILE A 1 278 ? 12.187 8.811 12.417 1.00 95.69 278 ILE A CA 1
ATOM 2150 C C . ILE A 1 278 ? 12.674 8.873 10.977 1.00 95.69 278 ILE A C 1
ATOM 2152 O O . ILE A 1 278 ? 12.323 8.006 10.185 1.00 95.69 278 ILE A O 1
ATOM 2156 N N . ASP A 1 279 ? 13.483 9.870 10.647 1.00 95.19 279 ASP A N 1
ATOM 2157 C CA . ASP A 1 279 ? 14.051 10.106 9.320 1.00 95.19 279 ASP A CA 1
ATOM 2158 C C . ASP A 1 279 ? 15.560 9.851 9.314 1.00 95.19 279 ASP A C 1
ATOM 2160 O O . ASP A 1 279 ? 16.246 10.073 10.316 1.00 95.19 279 ASP A O 1
ATOM 2164 N N . HIS A 1 280 ? 16.091 9.438 8.161 1.00 94.25 280 HIS A N 1
ATOM 2165 C CA . HIS A 1 280 ? 17.528 9.264 7.950 1.00 94.25 280 HIS A CA 1
ATOM 2166 C C . HIS A 1 280 ? 17.939 9.790 6.559 1.00 94.25 280 HIS A C 1
ATOM 2168 O O . HIS A 1 280 ? 17.312 9.405 5.574 1.00 94.25 280 HIS A O 1
ATOM 2174 N N . PRO A 1 281 ? 19.024 10.579 6.406 1.00 90.62 281 PRO A N 1
ATOM 2175 C CA . PRO A 1 281 ? 19.395 11.206 5.125 1.00 90.62 281 PRO A CA 1
ATOM 2176 C C . PRO A 1 281 ? 19.616 10.242 3.946 1.00 90.62 281 PRO A C 1
ATOM 2178 O O . PRO A 1 281 ? 19.421 10.603 2.788 1.00 90.62 281 PRO A O 1
ATOM 2181 N N . ARG A 1 282 ? 20.044 9.004 4.226 1.00 89.69 282 ARG A N 1
ATOM 2182 C CA . ARG A 1 282 ? 20.228 7.943 3.211 1.00 89.69 282 ARG A CA 1
ATOM 2183 C C . ARG A 1 282 ? 18.929 7.239 2.779 1.00 89.69 282 ARG A C 1
ATOM 2185 O O . ARG A 1 282 ? 18.977 6.436 1.847 1.00 89.69 282 ARG A O 1
ATOM 2192 N N . HIS A 1 283 ? 17.789 7.535 3.403 1.00 88.12 283 HIS A N 1
ATOM 2193 C CA . HIS A 1 283 ? 16.491 6.951 3.064 1.00 88.12 283 HIS A CA 1
ATOM 2194 C C . HIS A 1 283 ? 15.518 8.035 2.561 1.00 88.12 283 HIS A C 1
ATOM 2196 O O . HIS A 1 283 ? 15.425 9.098 3.169 1.00 88.12 283 HIS A O 1
ATOM 2202 N N . PRO A 1 284 ? 14.794 7.810 1.450 1.00 83.62 284 PRO A N 1
ATOM 2203 C CA . PRO A 1 284 ? 13.774 8.748 0.999 1.00 83.62 284 PRO A CA 1
ATOM 2204 C C . PRO A 1 284 ? 12.498 8.587 1.842 1.00 83.62 284 PRO A C 1
ATOM 2206 O O . PRO A 1 284 ? 11.752 7.622 1.656 1.00 83.62 284 PRO A O 1
ATOM 2209 N N . GLY A 1 285 ? 12.265 9.547 2.741 1.00 86.31 285 GLY A N 1
ATOM 2210 C CA . GLY A 1 285 ? 11.150 9.559 3.695 1.00 86.31 285 GLY A CA 1
ATOM 2211 C C . GLY A 1 285 ? 11.540 9.073 5.100 1.00 86.31 285 GLY A C 1
ATOM 2212 O O . GLY A 1 285 ? 12.719 8.795 5.350 1.00 86.31 285 GLY A O 1
ATOM 2213 N N . PRO A 1 286 ? 10.563 8.943 6.013 1.00 90.12 286 PRO A N 1
ATOM 2214 C CA . PRO A 1 286 ? 10.809 8.410 7.348 1.00 90.12 286 PRO A CA 1
ATOM 2215 C C . PRO A 1 286 ? 11.159 6.928 7.257 1.00 90.12 286 PRO A C 1
ATOM 2217 O O . PRO A 1 286 ? 10.480 6.208 6.544 1.00 90.12 286 PRO A O 1
ATOM 2220 N N . VAL A 1 287 ? 12.156 6.443 7.999 1.00 92.94 287 VAL A N 1
ATOM 2221 C CA . VAL A 1 287 ? 12.455 5.006 8.154 1.00 92.94 287 VAL A CA 1
ATOM 2222 C C . VAL A 1 287 ? 11.456 4.305 9.077 1.00 92.94 287 VAL A C 1
ATOM 2224 O O . VAL A 1 287 ? 11.184 3.120 8.889 1.00 92.94 287 VAL A O 1
ATOM 2227 N N . LEU A 1 288 ? 10.876 5.037 10.034 1.00 93.06 288 LEU A N 1
ATOM 2228 C CA . LEU A 1 288 ? 9.841 4.545 10.943 1.00 93.06 288 LEU A CA 1
ATOM 2229 C C . LEU A 1 288 ? 8.767 5.610 11.172 1.00 93.06 288 LEU A C 1
ATOM 2231 O O . LEU A 1 288 ? 9.061 6.800 11.279 1.00 93.06 288 LEU A O 1
ATOM 2235 N N . THR A 1 289 ? 7.513 5.177 11.245 1.00 91.38 289 THR A N 1
ATOM 2236 C CA . THR A 1 289 ? 6.352 6.000 11.594 1.00 91.38 289 THR A CA 1
ATOM 2237 C C . THR A 1 289 ? 5.548 5.290 12.674 1.00 91.38 289 THR A C 1
ATOM 2239 O O . THR A 1 289 ? 5.118 4.161 12.485 1.00 91.38 289 THR A O 1
ATOM 2242 N N . ASP A 1 290 ? 5.337 5.943 13.809 1.00 92.62 290 ASP A N 1
ATOM 2243 C CA . ASP A 1 290 ? 4.643 5.375 14.963 1.00 92.62 290 ASP A CA 1
ATOM 2244 C C . ASP A 1 290 ? 3.543 6.330 15.443 1.00 92.62 290 ASP A C 1
ATOM 2246 O O . ASP A 1 290 ? 3.767 7.348 16.117 1.00 92.62 290 ASP A O 1
ATOM 2250 N N . HIS A 1 291 ? 2.320 6.028 15.016 1.00 91.06 291 HIS A N 1
ATOM 2251 C CA . HIS A 1 291 ? 1.147 6.816 15.363 1.00 91.06 291 HIS A CA 1
ATOM 2252 C C . HIS A 1 291 ? 0.758 6.662 16.830 1.00 91.06 291 HIS A C 1
ATOM 2254 O O . HIS A 1 291 ? 1.180 5.749 17.534 1.00 91.06 291 HIS A O 1
ATOM 2260 N N . PHE A 1 292 ? -0.093 7.571 17.301 1.00 92.44 292 PHE A N 1
ATOM 2261 C CA . PHE A 1 292 ? -0.631 7.465 18.645 1.00 92.44 292 PHE A CA 1
ATOM 2262 C C . PHE A 1 292 ? -1.391 6.129 18.828 1.00 92.44 292 PHE A C 1
ATOM 2264 O O . PHE A 1 292 ? -2.207 5.794 17.965 1.00 92.44 292 PHE A O 1
ATOM 2271 N N . PRO A 1 293 ? -1.145 5.379 19.922 1.00 92.50 293 PRO A N 1
ATOM 2272 C CA . PRO A 1 293 ? -1.775 4.086 20.176 1.00 92.50 293 PRO A CA 1
ATOM 2273 C C . PRO A 1 293 ? -3.298 4.170 20.248 1.00 92.50 293 PRO A C 1
ATOM 2275 O O . PRO A 1 293 ? -3.866 5.201 20.619 1.00 92.50 293 PRO A O 1
ATOM 2278 N N . VAL A 1 294 ? -3.955 3.052 19.959 1.00 90.06 294 VAL A N 1
ATOM 2279 C CA . VAL A 1 294 ? -5.418 2.943 19.972 1.00 90.06 294 VAL A CA 1
ATOM 2280 C C . VAL A 1 294 ? -5.889 2.053 21.117 1.00 90.06 294 VAL A C 1
ATOM 2282 O O . VAL A 1 294 ? -5.198 1.113 21.507 1.00 90.06 294 VAL A O 1
ATOM 2285 N N . GLY A 1 295 ? -7.057 2.373 21.675 1.00 88.88 295 GLY A N 1
ATOM 2286 C CA . GLY A 1 295 ? -7.738 1.537 22.668 1.00 88.88 295 GLY A CA 1
ATOM 2287 C C . GLY A 1 295 ? -8.639 0.490 22.012 1.00 88.88 295 GLY A C 1
ATOM 2288 O O . GLY A 1 295 ? -8.678 0.391 20.788 1.00 88.88 295 GLY A O 1
ATOM 2289 N N . GLU A 1 296 ? -9.408 -0.239 22.819 1.00 83.38 296 GLU A N 1
ATOM 2290 C CA . GLU A 1 296 ? -10.348 -1.283 22.372 1.00 83.38 296 GLU A CA 1
ATOM 2291 C C . GLU A 1 296 ? -11.345 -0.807 21.298 1.00 83.38 296 GLU A C 1
ATOM 2293 O O . GLU A 1 296 ? -11.535 -1.480 20.287 1.00 83.38 296 GLU A O 1
ATOM 2298 N N . ASP A 1 297 ? -11.925 0.382 21.483 1.00 77.06 297 ASP A N 1
ATOM 2299 C CA . ASP A 1 297 ? -12.876 0.996 20.540 1.00 77.06 297 ASP A CA 1
ATOM 2300 C C . ASP A 1 297 ? -12.191 1.856 19.460 1.00 77.06 297 ASP A C 1
ATOM 2302 O O . ASP A 1 297 ? -12.846 2.502 18.636 1.00 77.06 297 ASP A O 1
ATOM 2306 N N . GLY A 1 298 ? -10.860 1.936 19.496 1.00 77.25 298 GLY A N 1
ATOM 2307 C CA . GLY A 1 298 ? -10.083 2.752 18.581 1.00 77.25 298 GLY A CA 1
ATOM 2308 C C . GLY A 1 298 ? -9.894 2.057 17.238 1.00 77.25 298 GLY A C 1
ATOM 2309 O O . GLY A 1 298 ? -9.469 0.911 17.170 1.00 77.25 298 GLY A O 1
ATOM 2310 N N . ALA A 1 299 ? -10.153 2.786 16.157 1.00 76.44 299 ALA A N 1
ATOM 2311 C CA . ALA A 1 299 ? -9.825 2.362 14.803 1.00 76.44 299 ALA A CA 1
ATOM 2312 C C . ALA A 1 299 ? -8.293 2.317 14.621 1.00 76.44 299 ALA A C 1
ATOM 2314 O O . ALA A 1 299 ? -7.687 3.389 14.674 1.00 76.44 299 ALA A O 1
ATOM 2315 N N . PRO A 1 300 ? -7.657 1.149 14.401 1.00 73.12 300 PRO A N 1
ATOM 2316 C CA . PRO A 1 300 ? -6.228 1.059 14.112 1.00 73.12 300 PRO A CA 1
ATOM 2317 C C . PRO A 1 300 ? -5.913 1.502 12.682 1.00 73.12 300 PRO A C 1
ATOM 2319 O O . PRO A 1 300 ? -6.785 1.519 11.811 1.00 73.12 300 PRO A O 1
ATOM 2322 N N . TYR A 1 301 ? -4.659 1.887 12.439 1.00 71.75 301 TYR A N 1
ATOM 2323 C CA . TYR A 1 301 ? -4.190 2.353 11.134 1.00 71.75 301 TYR A CA 1
ATOM 2324 C C . TYR A 1 301 ? -2.683 2.576 11.120 1.00 71.75 301 TYR A C 1
ATOM 2326 O O . TYR A 1 301 ? -2.050 2.753 12.160 1.00 71.75 301 TYR A O 1
ATOM 2334 N N . TRP A 1 302 ? -2.148 2.715 9.911 1.00 67.00 302 TRP A N 1
ATOM 2335 C CA . TRP A 1 302 ? -0.758 3.115 9.706 1.00 67.00 302 TRP A CA 1
ATOM 2336 C C . TRP A 1 302 ? -0.512 3.989 8.470 1.00 67.00 302 TRP A C 1
ATOM 2338 O O . TRP A 1 302 ? 0.518 4.643 8.386 1.00 67.00 302 TRP A O 1
ATOM 2348 N N . ARG A 1 303 ? -1.440 4.043 7.500 1.00 71.81 303 ARG A N 1
ATOM 2349 C CA . ARG A 1 303 ? -1.280 4.884 6.301 1.00 71.81 303 ARG A CA 1
ATOM 2350 C C . ARG A 1 303 ? -2.020 6.211 6.424 1.00 71.81 303 ARG A C 1
ATOM 2352 O O . ARG A 1 303 ? -1.427 7.272 6.264 1.00 71.81 303 ARG A O 1
ATOM 2359 N N . ARG A 1 304 ? -3.326 6.153 6.713 1.00 78.25 304 ARG A N 1
ATOM 2360 C CA . ARG A 1 304 ? -4.156 7.346 6.950 1.00 78.25 304 ARG A CA 1
ATOM 2361 C C . ARG A 1 304 ? -4.754 7.283 8.350 1.00 78.25 304 ARG A C 1
ATOM 2363 O O . ARG A 1 304 ? -5.814 6.669 8.522 1.00 78.25 304 ARG A O 1
ATOM 2370 N N . PRO A 1 305 ? -4.091 7.900 9.337 1.00 78.62 305 PRO A N 1
ATOM 2371 C CA . PRO A 1 305 ? -4.581 7.919 10.694 1.00 78.62 305 PRO A CA 1
ATOM 2372 C C . PRO A 1 305 ? -5.890 8.678 10.854 1.00 78.62 305 PRO A C 1
ATOM 2374 O O . PRO A 1 305 ? -6.174 9.617 10.106 1.00 78.62 305 PRO A O 1
ATOM 2377 N N . ALA A 1 306 ? -6.659 8.332 11.889 1.00 77.56 306 ALA A N 1
ATOM 2378 C CA . ALA A 1 306 ? -7.699 9.223 12.382 1.00 77.56 306 ALA A CA 1
ATOM 2379 C C . ALA A 1 306 ? -7.084 10.604 12.680 1.00 77.56 306 ALA A C 1
ATOM 2381 O O . ALA A 1 306 ? -5.928 10.717 13.110 1.00 77.56 306 ALA A O 1
ATOM 2382 N N . ALA A 1 307 ? -7.839 11.676 12.434 1.00 74.88 307 ALA A N 1
ATOM 2383 C CA . ALA A 1 307 ? -7.434 12.998 12.894 1.00 74.88 307 ALA A CA 1
ATOM 2384 C C . ALA A 1 307 ? -7.613 13.064 14.406 1.00 74.88 307 ALA A C 1
ATOM 2386 O O . ALA A 1 307 ? -8.714 13.259 14.915 1.00 74.88 307 ALA A O 1
ATOM 2387 N N . LEU A 1 308 ? -6.508 12.860 15.111 1.00 78.31 308 LEU A N 1
ATOM 2388 C CA . LEU A 1 308 ? -6.436 12.990 16.551 1.00 78.31 308 LEU A CA 1
ATOM 2389 C C . LEU A 1 308 ? -5.873 14.366 16.893 1.00 78.31 308 LEU A C 1
ATOM 2391 O O . LEU A 1 308 ? -4.937 14.830 16.248 1.00 78.31 308 LEU A O 1
ATOM 2395 N N . ASN A 1 309 ? -6.418 14.991 17.931 1.00 81.50 309 ASN A N 1
ATOM 2396 C CA . ASN A 1 309 ? -5.815 16.158 18.567 1.00 81.50 309 ASN A CA 1
ATOM 2397 C C . ASN A 1 309 ? -5.187 15.690 19.875 1.00 81.50 309 ASN A C 1
ATOM 2399 O O . ASN A 1 309 ? -5.831 15.692 20.927 1.00 81.50 309 ASN A O 1
ATOM 2403 N N . VAL A 1 310 ? -3.952 15.206 19.785 1.00 88.88 310 VAL A N 1
ATOM 2404 C CA . VAL A 1 310 ? -3.243 14.635 20.929 1.00 88.88 310 VAL A CA 1
ATOM 2405 C C . VAL A 1 310 ? -2.642 15.770 21.745 1.00 88.88 310 VAL A C 1
ATOM 2407 O O . VAL A 1 310 ? -2.003 16.674 21.211 1.00 88.88 310 VAL A O 1
ATOM 2410 N N . THR A 1 311 ? -2.841 15.736 23.062 1.00 94.00 311 THR A N 1
ATOM 2411 C CA . THR A 1 311 ? -2.172 16.702 23.937 1.00 94.00 311 THR A CA 1
ATOM 2412 C C . THR A 1 311 ? -0.738 16.247 24.169 1.00 94.00 311 THR A C 1
ATOM 2414 O O . THR A 1 311 ? -0.490 15.058 24.368 1.00 94.00 311 THR A O 1
ATOM 2417 N N . CYS A 1 312 ? 0.206 17.185 24.138 1.00 94.62 312 CYS A N 1
ATOM 2418 C CA . CYS A 1 312 ? 1.628 16.895 24.248 1.00 94.62 312 CYS A CA 1
ATOM 2419 C C . CYS A 1 312 ? 2.306 17.775 25.299 1.00 94.62 312 CYS A C 1
ATOM 2421 O O . CYS A 1 312 ? 2.043 18.973 25.402 1.00 94.62 312 CYS A O 1
ATOM 2423 N N . GLN A 1 313 ? 3.231 17.169 26.034 1.00 94.94 313 GLN A N 1
ATOM 2424 C CA . GLN A 1 313 ? 4.189 17.815 26.912 1.00 94.94 313 GLN A CA 1
ATOM 2425 C C . GLN A 1 313 ? 5.597 17.419 26.467 1.00 94.94 313 GLN A C 1
ATOM 2427 O O . GLN A 1 313 ? 5.923 16.235 26.394 1.00 94.94 313 GLN A O 1
ATOM 2432 N N . GLU A 1 314 ? 6.445 18.407 26.202 1.00 94.44 314 GLU A N 1
ATOM 2433 C CA . GLU A 1 314 ? 7.864 18.165 25.963 1.00 94.44 314 GLU A CA 1
ATOM 2434 C C . GLU A 1 314 ? 8.586 17.822 27.275 1.00 94.44 314 GLU A C 1
ATOM 2436 O O . GLU A 1 314 ? 8.325 18.411 28.328 1.00 94.44 314 GLU A O 1
ATOM 2441 N N . LEU A 1 315 ? 9.494 16.853 27.206 1.00 93.56 315 LEU A N 1
ATOM 2442 C CA . LEU A 1 315 ? 10.337 16.394 28.307 1.00 93.56 315 LEU A CA 1
ATOM 2443 C C . LEU A 1 315 ? 11.814 16.662 27.959 1.00 93.56 315 LEU A C 1
ATOM 2445 O O . LEU A 1 315 ? 12.143 16.842 26.786 1.00 93.56 315 LEU A O 1
ATOM 2449 N N . PRO A 1 316 ? 12.745 16.677 28.930 1.00 91.12 316 PRO A N 1
ATOM 2450 C CA . PRO A 1 316 ? 14.165 16.925 28.646 1.00 91.12 316 PRO A CA 1
ATOM 2451 C C . PRO A 1 316 ? 14.783 15.975 27.612 1.00 91.12 316 PRO A C 1
ATOM 2453 O O . PRO A 1 316 ? 15.655 16.380 26.851 1.00 91.12 316 PRO A O 1
ATOM 2456 N N . ASP A 1 317 ? 14.292 14.746 27.538 1.00 91.69 317 ASP A N 1
ATOM 2457 C CA . ASP A 1 317 ? 14.787 13.617 26.747 1.00 91.69 317 ASP A CA 1
ATOM 2458 C C . ASP A 1 317 ? 13.688 12.996 25.863 1.00 91.69 317 ASP A C 1
ATOM 2460 O O . ASP A 1 317 ? 13.825 11.864 25.419 1.00 91.69 317 ASP A O 1
ATOM 2464 N N . GLY A 1 318 ? 12.596 13.711 25.577 1.00 95.44 318 GLY A N 1
ATOM 2465 C CA . GLY A 1 318 ? 11.547 13.204 24.690 1.00 95.44 318 GLY A CA 1
ATOM 2466 C C . GLY A 1 318 ? 10.206 13.899 24.880 1.00 95.44 318 GLY A C 1
ATOM 2467 O O . GLY A 1 318 ? 10.156 15.117 25.059 1.00 95.44 318 GLY A O 1
ATOM 2468 N N . TRP A 1 319 ? 9.115 13.135 24.843 1.00 97.62 319 TRP A N 1
ATOM 2469 C CA . TRP A 1 319 ? 7.754 13.672 24.886 1.00 97.62 319 TRP A CA 1
ATOM 2470 C C . TRP A 1 319 ? 6.808 12.785 25.681 1.00 97.62 319 TRP A C 1
ATOM 2472 O O . TRP A 1 319 ? 6.923 11.563 25.697 1.00 97.62 319 TRP A O 1
ATOM 2482 N N . ARG A 1 320 ? 5.801 13.410 26.284 1.00 97.25 320 ARG A N 1
ATOM 2483 C CA . ARG A 1 320 ? 4.619 12.733 26.806 1.00 97.25 320 ARG A CA 1
ATOM 2484 C C . ARG A 1 320 ? 3.408 13.186 26.015 1.00 97.25 320 ARG A C 1
ATOM 2486 O O . ARG A 1 320 ? 3.154 14.377 25.890 1.00 97.25 320 ARG A O 1
ATOM 2493 N N . THR A 1 321 ? 2.644 12.228 25.522 1.00 96.31 321 THR A N 1
ATOM 2494 C CA . THR A 1 321 ? 1.438 12.442 24.723 1.00 96.31 321 THR A CA 1
ATOM 2495 C C . THR A 1 321 ? 0.246 11.752 25.369 1.00 96.31 321 THR A C 1
ATOM 2497 O O . THR A 1 321 ? 0.411 10.711 26.005 1.00 96.31 321 THR A O 1
ATOM 2500 N N . TRP A 1 322 ? -0.953 12.321 25.259 1.00 95.25 322 TRP A N 1
ATOM 2501 C CA . TRP A 1 322 ? -2.167 11.679 25.761 1.00 95.25 322 TRP A CA 1
ATOM 2502 C C . TRP A 1 322 ? -3.425 12.107 25.010 1.00 95.25 322 TRP A C 1
ATOM 2504 O O . TRP A 1 322 ? -3.544 13.239 24.530 1.00 95.25 322 TRP A O 1
ATOM 2514 N N . LEU A 1 323 ? -4.378 11.180 24.952 1.00 92.81 323 LEU A N 1
ATOM 2515 C CA . LEU A 1 323 ? -5.717 11.381 24.417 1.00 92.81 323 LEU A CA 1
ATOM 2516 C C . LEU A 1 323 ? -6.692 10.507 25.210 1.00 92.81 323 LEU A C 1
ATOM 2518 O O . LEU A 1 323 ? -6.5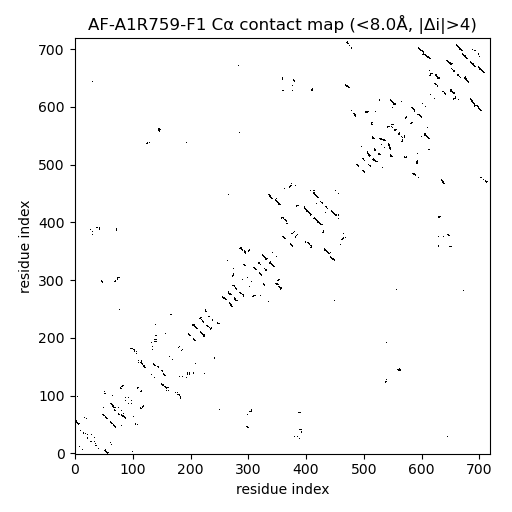68 9.282 25.231 1.00 92.81 323 LEU A O 1
ATOM 2522 N N . GLY A 1 324 ? -7.660 11.143 25.872 1.00 91.44 324 GLY A N 1
ATOM 2523 C CA . GLY A 1 324 ? -8.591 10.439 26.754 1.00 91.44 324 GLY A CA 1
ATOM 2524 C C . GLY A 1 324 ? -7.846 9.618 27.824 1.00 91.44 324 GLY A C 1
ATOM 2525 O O . GLY A 1 324 ? -7.008 10.188 28.527 1.00 91.44 324 GLY A O 1
ATOM 2526 N N . PRO A 1 325 ? -8.128 8.309 27.963 1.00 93.44 325 PRO A N 1
ATOM 2527 C CA . PRO A 1 325 ? -7.506 7.448 28.972 1.00 93.44 325 PRO A CA 1
ATOM 2528 C C . PRO A 1 325 ? -6.118 6.917 28.577 1.00 93.44 325 PRO A C 1
ATOM 2530 O O . PRO A 1 325 ? -5.462 6.286 29.408 1.00 93.44 325 PRO A O 1
ATOM 2533 N N . ILE A 1 326 ? -5.664 7.142 27.339 1.00 95.44 326 ILE A N 1
ATOM 2534 C CA . ILE A 1 326 ? -4.396 6.611 26.829 1.00 95.44 326 ILE A CA 1
ATOM 2535 C C . ILE A 1 326 ? -3.301 7.657 26.997 1.00 95.44 326 ILE A C 1
ATOM 2537 O O . ILE A 1 326 ? -3.436 8.811 26.583 1.00 95.44 326 ILE A O 1
ATOM 2541 N N . THR A 1 327 ? -2.182 7.230 27.571 1.00 97.12 327 THR A N 1
ATOM 2542 C CA . THR A 1 327 ? -0.952 8.015 27.682 1.00 97.12 327 THR A CA 1
ATOM 2543 C C . THR A 1 327 ? 0.187 7.274 26.995 1.00 97.12 327 THR A C 1
ATOM 2545 O O . THR A 1 327 ? 0.294 6.059 27.128 1.00 97.12 327 THR A O 1
ATOM 2548 N N . ARG A 1 328 ? 1.041 8.001 26.275 1.00 97.62 328 ARG A N 1
ATOM 2549 C CA . ARG A 1 328 ? 2.266 7.479 25.670 1.00 97.62 328 ARG A CA 1
ATOM 2550 C C . ARG A 1 328 ? 3.440 8.381 26.013 1.00 97.62 328 ARG A C 1
ATOM 2552 O O . ARG A 1 328 ? 3.414 9.577 25.718 1.00 97.62 328 ARG A O 1
ATOM 2559 N N . GLU A 1 329 ? 4.464 7.803 26.610 1.00 97.81 329 GLU A N 1
ATOM 2560 C CA . GLU A 1 329 ? 5.742 8.440 26.893 1.00 97.81 329 GLU A CA 1
ATOM 2561 C C . GLU A 1 329 ? 6.793 7.928 25.907 1.00 97.81 329 GLU A C 1
ATOM 2563 O O . GLU A 1 329 ? 6.909 6.727 25.692 1.00 97.81 329 GLU A O 1
ATOM 2568 N N . ILE A 1 330 ? 7.525 8.852 25.291 1.00 98.00 330 ILE A N 1
ATOM 2569 C CA . ILE A 1 330 ? 8.587 8.594 24.319 1.00 98.00 330 ILE A CA 1
ATOM 2570 C C . ILE A 1 330 ? 9.869 9.168 24.913 1.00 98.00 330 ILE A C 1
ATOM 2572 O O . ILE A 1 330 ? 9.922 10.368 25.195 1.00 98.00 330 ILE A O 1
ATOM 2576 N N . ARG A 1 331 ? 10.894 8.336 25.094 1.00 97.50 331 ARG A N 1
ATOM 2577 C CA . ARG A 1 331 ? 12.205 8.727 25.631 1.00 97.50 331 ARG A CA 1
ATOM 2578 C C . ARG A 1 331 ? 13.308 8.388 24.642 1.00 97.50 331 ARG A C 1
ATOM 2580 O O . ARG A 1 331 ? 13.309 7.315 24.051 1.00 97.50 331 ARG A O 1
ATOM 2587 N N . LEU A 1 332 ? 14.256 9.299 24.485 1.00 95.50 332 LEU A N 1
ATOM 2588 C CA . LEU A 1 332 ? 15.440 9.143 23.652 1.00 95.50 332 LEU A CA 1
ATOM 2589 C C . LEU A 1 332 ? 16.628 8.856 24.571 1.00 95.50 332 LEU A C 1
ATOM 2591 O O . LEU A 1 332 ? 17.057 9.727 25.330 1.00 95.50 332 LEU A O 1
ATOM 2595 N N . LEU A 1 333 ? 17.136 7.628 24.527 1.00 91.00 333 LEU A N 1
ATOM 2596 C CA . LEU A 1 333 ? 18.140 7.110 25.451 1.00 91.00 333 LEU A CA 1
ATOM 2597 C C . LEU A 1 333 ? 19.337 6.578 24.658 1.00 91.00 333 LEU A C 1
ATOM 2599 O O . LEU A 1 333 ? 19.300 5.463 24.157 1.00 91.00 333 LEU A O 1
ATOM 2603 N N . GLY A 1 334 ? 20.415 7.357 24.549 1.00 87.00 334 GLY A N 1
ATOM 2604 C CA . GLY A 1 334 ? 21.603 6.930 23.798 1.00 87.00 334 GLY A CA 1
ATOM 2605 C C . GLY A 1 334 ? 21.335 6.854 22.294 1.00 87.00 334 GLY A C 1
ATOM 2606 O O . GLY A 1 334 ? 21.238 7.889 21.652 1.00 87.00 334 GLY A O 1
ATOM 2607 N N . ASP A 1 335 ? 21.240 5.646 21.752 1.00 85.94 335 ASP A N 1
ATOM 2608 C CA . ASP A 1 335 ? 20.934 5.283 20.358 1.00 85.94 335 ASP A CA 1
ATOM 2609 C C . ASP A 1 335 ? 19.552 4.614 20.206 1.00 85.94 335 ASP A C 1
ATOM 2611 O O . ASP A 1 335 ? 19.207 4.072 19.157 1.00 85.94 335 ASP A O 1
ATOM 2615 N N . LYS A 1 336 ? 18.733 4.699 21.256 1.00 94.25 336 LYS A N 1
ATOM 2616 C CA . LYS A 1 336 ? 17.453 4.010 21.382 1.00 94.25 336 LYS A CA 1
ATOM 2617 C C . LYS A 1 336 ? 16.295 4.978 21.611 1.00 94.25 336 LYS A C 1
ATOM 2619 O O . LYS A 1 336 ? 16.417 5.985 22.316 1.00 94.25 336 LYS A O 1
ATOM 2624 N N . VAL A 1 337 ? 15.135 4.628 21.066 1.00 97.25 337 VAL A N 1
ATOM 2625 C CA . VAL A 1 337 ? 13.837 5.248 21.350 1.00 97.25 337 VAL A CA 1
ATOM 2626 C C . VAL A 1 337 ? 13.006 4.283 22.192 1.00 97.25 337 VAL A C 1
ATOM 2628 O O . VAL A 1 337 ? 12.621 3.227 21.710 1.00 97.25 337 VAL A O 1
ATOM 2631 N N . SER A 1 338 ? 12.719 4.638 23.441 1.00 97.38 338 SER A N 1
ATOM 2632 C CA . SER A 1 338 ? 11.864 3.849 24.334 1.00 97.38 338 SER A CA 1
ATOM 2633 C C . SER A 1 338 ? 10.448 4.414 24.347 1.00 97.38 338 SER A C 1
ATOM 2635 O O . SER A 1 338 ? 10.261 5.625 24.516 1.00 97.38 338 SER A O 1
ATOM 2637 N N . VAL A 1 339 ? 9.452 3.551 24.164 1.00 97.69 339 VAL A N 1
ATOM 2638 C CA . VAL A 1 339 ? 8.036 3.920 24.123 1.00 97.69 339 VAL A CA 1
ATOM 2639 C C . VAL A 1 339 ? 7.266 3.140 25.178 1.00 97.69 339 VAL A C 1
ATOM 2641 O O . VAL A 1 339 ? 7.203 1.913 25.150 1.00 97.69 339 VAL A O 1
ATOM 2644 N N . VAL A 1 340 ? 6.626 3.875 26.087 1.00 97.50 340 VAL A N 1
ATOM 2645 C CA . VAL A 1 340 ? 5.737 3.332 27.119 1.00 97.50 340 VAL A CA 1
ATOM 2646 C C . VAL A 1 340 ? 4.321 3.827 26.850 1.00 97.50 340 VAL A C 1
ATOM 2648 O O . VAL A 1 340 ? 4.069 5.032 26.854 1.00 97.50 340 VAL A O 1
ATOM 2651 N N . VAL A 1 341 ? 3.376 2.912 26.677 1.00 97.25 341 VAL A N 1
ATOM 2652 C CA . VAL A 1 341 ? 1.947 3.188 26.510 1.00 97.25 341 VAL A CA 1
ATOM 2653 C C . VAL A 1 341 ? 1.198 2.650 27.717 1.00 97.25 341 VAL A C 1
ATOM 2655 O O . VAL A 1 341 ? 1.416 1.511 28.112 1.00 97.25 341 VAL A O 1
ATOM 2658 N N . ASN A 1 342 ? 0.292 3.446 28.282 1.00 96.56 342 ASN A N 1
ATOM 2659 C CA . ASN A 1 342 ? -0.571 3.024 29.382 1.00 96.56 342 ASN A CA 1
ATOM 2660 C C . ASN A 1 342 ? -2.012 3.497 29.184 1.00 96.56 342 ASN A C 1
ATOM 2662 O O . ASN A 1 342 ? -2.246 4.656 28.822 1.00 96.56 342 ASN A O 1
ATOM 2666 N N . HIS A 1 343 ? -2.959 2.626 29.519 1.00 95.31 343 HIS A N 1
ATOM 2667 C CA . HIS A 1 343 ? -4.383 2.901 29.635 1.00 95.31 343 HIS A CA 1
ATOM 2668 C C . HIS A 1 343 ? -4.774 3.058 31.107 1.00 95.31 343 HIS A C 1
ATOM 2670 O O . HIS A 1 343 ? -4.581 2.145 31.904 1.00 95.31 343 HIS A O 1
ATOM 2676 N N . GLN A 1 344 ? -5.379 4.187 31.480 1.00 89.94 344 GLN A N 1
ATOM 2677 C CA . GLN A 1 344 ? -5.740 4.474 32.881 1.00 89.94 344 GLN A CA 1
ATOM 2678 C C . GLN A 1 344 ? -6.696 3.450 33.515 1.00 89.94 344 GLN A C 1
ATOM 2680 O O . GLN A 1 344 ? -6.706 3.296 34.732 1.00 89.94 344 GLN A O 1
ATOM 2685 N N . SER A 1 345 ? -7.516 2.784 32.701 1.00 87.69 345 SER A N 1
ATOM 2686 C CA . SER A 1 345 ? -8.492 1.775 33.141 1.00 87.69 345 SER A CA 1
ATOM 2687 C C . SER A 1 345 ? -8.097 0.335 32.803 1.00 87.69 345 SER A C 1
ATOM 2689 O O . SER A 1 345 ? -8.978 -0.514 32.798 1.00 87.69 345 SER A O 1
ATOM 2691 N N . GLU A 1 346 ? -6.827 0.080 32.460 1.00 84.19 346 GLU A N 1
ATOM 2692 C CA . GLU A 1 346 ? -6.328 -1.270 32.123 1.00 84.19 346 GLU A CA 1
ATOM 2693 C C . GLU A 1 346 ? -7.154 -1.966 31.022 1.00 84.19 346 GLU A C 1
ATOM 2695 O O . GLU A 1 346 ? -7.365 -3.172 31.049 1.00 84.19 346 GLU A O 1
ATOM 2700 N N . GLN A 1 347 ? -7.670 -1.193 30.060 1.00 89.56 347 GLN A N 1
ATOM 2701 C CA . GLN A 1 347 ? -8.350 -1.741 28.885 1.00 89.56 347 GLN A CA 1
ATOM 2702 C C . GLN A 1 347 ? -7.339 -2.018 27.784 1.00 89.56 347 GLN A C 1
ATOM 2704 O O . GLN A 1 347 ? -6.259 -1.419 27.767 1.00 89.56 347 GLN A O 1
ATOM 2709 N N . ARG A 1 348 ? -7.733 -2.861 26.826 1.00 91.25 348 ARG A N 1
ATOM 2710 C CA . ARG A 1 348 ? -6.901 -3.206 25.680 1.00 91.25 348 ARG A CA 1
ATOM 2711 C C . ARG A 1 348 ? -6.333 -1.963 24.999 1.00 91.25 348 ARG A C 1
ATOM 2713 O O . ARG A 1 348 ? -7.068 -1.047 24.629 1.00 91.25 348 ARG A O 1
ATOM 2720 N N . VAL A 1 349 ? -5.023 -1.974 24.775 1.00 93.00 349 VAL A N 1
ATOM 2721 C CA . VAL A 1 349 ? -4.320 -1.002 23.927 1.00 93.00 349 VAL A CA 1
ATOM 2722 C C . VAL A 1 349 ? -3.528 -1.717 22.855 1.00 93.00 349 VAL A C 1
ATOM 2724 O O . VAL A 1 349 ? -3.080 -2.843 23.065 1.00 93.00 349 VAL A O 1
ATOM 2727 N N . THR A 1 350 ? -3.359 -1.063 21.709 1.00 90.88 350 THR A N 1
ATOM 2728 C CA . THR A 1 350 ? -2.568 -1.581 20.591 1.00 90.88 350 THR A CA 1
ATOM 2729 C C . THR A 1 350 ? -1.687 -0.484 19.991 1.00 90.88 350 THR A C 1
ATOM 2731 O O . THR A 1 350 ? -2.139 0.649 19.801 1.00 90.88 350 THR A O 1
ATOM 2734 N N . ALA A 1 351 ? -0.433 -0.826 19.694 1.00 91.00 351 ALA A N 1
ATOM 2735 C CA . ALA A 1 351 ? 0.536 0.027 19.010 1.00 91.00 351 ALA A CA 1
ATOM 2736 C C . ALA A 1 351 ? 0.945 -0.594 17.663 1.00 91.00 351 ALA A C 1
ATOM 2738 O O . ALA A 1 351 ? 1.135 -1.809 17.571 1.00 91.00 351 ALA A O 1
ATOM 2739 N N . PHE A 1 352 ? 1.096 0.254 16.639 1.00 86.81 352 PHE A N 1
ATOM 2740 C CA . PHE A 1 352 ? 1.358 -0.142 15.248 1.00 86.81 352 PHE A CA 1
ATOM 2741 C C . PHE A 1 352 ? 2.553 0.624 14.647 1.00 86.81 352 PHE A C 1
ATOM 2743 O O . PHE A 1 352 ? 2.370 1.416 13.719 1.00 86.81 352 PHE A O 1
ATOM 2750 N N . PRO A 1 353 ? 3.778 0.445 15.171 1.00 89.69 353 PRO A N 1
ATOM 2751 C CA . PRO A 1 353 ? 4.955 1.083 14.595 1.00 89.69 353 PRO A CA 1
ATOM 2752 C C . PRO A 1 353 ? 5.254 0.535 13.186 1.00 89.69 353 PRO A C 1
ATOM 2754 O O . PRO A 1 353 ? 5.545 -0.645 12.990 1.00 89.69 353 PRO A O 1
ATOM 2757 N N . TRP A 1 354 ? 5.193 1.405 12.182 1.00 86.81 354 TRP A N 1
ATOM 2758 C CA . TRP A 1 354 ? 5.408 1.085 10.771 1.00 86.81 354 TRP A CA 1
ATOM 2759 C C . TRP A 1 354 ? 6.854 1.332 10.348 1.00 86.81 354 TRP A C 1
ATOM 2761 O O . TRP A 1 354 ? 7.407 2.396 10.629 1.00 86.81 354 TRP A O 1
ATOM 2771 N N . VAL A 1 355 ? 7.455 0.376 9.633 1.00 88.31 355 VAL A N 1
ATOM 2772 C CA . VAL A 1 355 ? 8.803 0.504 9.068 1.00 88.31 355 VAL A CA 1
ATOM 2773 C C . VAL A 1 355 ? 8.696 0.725 7.565 1.00 88.31 355 VAL A C 1
ATOM 2775 O O . VAL A 1 355 ? 8.090 -0.047 6.833 1.00 88.31 355 VAL A O 1
ATOM 2778 N N . ASN A 1 356 ? 9.330 1.789 7.085 1.00 84.75 356 ASN A N 1
ATOM 2779 C CA . ASN A 1 356 ? 9.332 2.163 5.669 1.00 84.75 356 ASN A CA 1
ATOM 2780 C C . ASN A 1 356 ? 10.577 1.658 4.922 1.00 84.75 356 ASN A C 1
ATOM 2782 O O . ASN A 1 356 ? 10.789 2.004 3.757 1.00 84.75 356 ASN A O 1
ATOM 2786 N N . LEU A 1 357 ? 11.422 0.843 5.560 1.00 86.19 357 LEU A N 1
ATOM 2787 C CA . LEU A 1 357 ? 12.526 0.164 4.882 1.00 86.19 357 LEU A CA 1
ATOM 2788 C C . LEU A 1 357 ? 11.952 -0.868 3.895 1.00 86.19 357 LEU A C 1
ATOM 2790 O O . LEU A 1 357 ? 11.621 -1.991 4.255 1.00 86.19 357 LEU A O 1
ATOM 2794 N N . ARG A 1 358 ? 11.789 -0.456 2.631 1.00 80.12 358 ARG A N 1
ATOM 2795 C CA . ARG A 1 358 ? 11.128 -1.253 1.578 1.00 80.12 358 ARG A CA 1
ATOM 2796 C C . ARG A 1 358 ? 11.982 -2.405 1.045 1.00 80.12 358 ARG A C 1
ATOM 2798 O O . ARG A 1 358 ? 11.437 -3.414 0.606 1.00 80.12 358 ARG A O 1
ATOM 2805 N N . SER A 1 359 ? 13.302 -2.238 1.039 1.00 84.94 359 SER A N 1
ATOM 2806 C CA . SER A 1 359 ? 14.273 -3.240 0.594 1.00 84.94 359 SER A CA 1
ATOM 2807 C C . SER A 1 359 ? 15.156 -3.661 1.755 1.00 84.94 359 SER A C 1
ATOM 2809 O O . SER A 1 359 ? 15.531 -2.812 2.558 1.00 84.94 359 SER A O 1
ATOM 2811 N N . GLY A 1 360 ? 15.537 -4.935 1.800 1.00 89.44 360 GLY A N 1
ATOM 2812 C CA . GLY A 1 360 ? 16.366 -5.464 2.874 1.00 89.44 360 GLY A CA 1
ATOM 2813 C C . GLY A 1 360 ? 15.834 -6.788 3.395 1.00 89.44 360 GLY A C 1
ATOM 2814 O O . GLY A 1 360 ? 15.155 -7.524 2.672 1.00 89.44 360 GLY A O 1
ATOM 2815 N N . GLU A 1 361 ? 16.122 -7.064 4.657 1.00 91.06 361 GLU A N 1
ATOM 2816 C CA . GLU A 1 361 ? 15.723 -8.285 5.343 1.00 91.06 361 GLU A CA 1
ATOM 2817 C C . GLU A 1 361 ? 14.970 -7.972 6.635 1.00 91.06 361 GLU A C 1
ATOM 2819 O O . GLU A 1 361 ? 15.226 -6.965 7.297 1.00 91.06 361 GLU A O 1
ATOM 2824 N N . PHE A 1 362 ? 14.040 -8.859 6.981 1.00 92.56 362 PHE A N 1
ATOM 2825 C CA . PHE A 1 362 ? 13.260 -8.810 8.207 1.00 92.56 362 PHE A CA 1
ATOM 2826 C C . PHE A 1 362 ? 13.432 -10.120 8.977 1.00 92.56 362 PHE A C 1
ATOM 2828 O O . PHE A 1 362 ? 13.223 -11.204 8.423 1.00 92.56 362 PHE A O 1
ATOM 2835 N N . HIS A 1 363 ? 13.785 -10.004 10.254 1.00 92.94 363 HIS A N 1
ATOM 2836 C CA . HIS A 1 363 ? 14.002 -11.110 11.177 1.00 92.94 363 HIS A CA 1
ATOM 2837 C C . HIS A 1 363 ? 13.162 -10.927 12.440 1.00 92.94 363 HIS A C 1
ATOM 2839 O O . HIS A 1 363 ? 13.028 -9.817 12.950 1.00 92.94 363 HIS A O 1
ATOM 2845 N N . LEU A 1 364 ? 12.619 -12.026 12.952 1.00 92.56 364 LEU A N 1
ATOM 2846 C CA . LEU A 1 364 ? 11.779 -12.080 14.136 1.00 92.56 364 LEU A CA 1
ATOM 2847 C C . LEU A 1 364 ? 12.261 -13.189 15.072 1.00 92.56 364 LEU A C 1
ATOM 2849 O O . LEU A 1 364 ? 12.283 -14.367 14.706 1.00 92.56 364 LEU A O 1
ATOM 2853 N N . THR A 1 365 ? 12.544 -12.808 16.308 1.00 91.88 365 THR A N 1
ATOM 2854 C CA . THR A 1 365 ? 12.857 -13.707 17.416 1.00 91.88 365 THR A CA 1
ATOM 2855 C C . THR A 1 365 ? 11.769 -13.575 18.470 1.00 91.88 365 THR A C 1
ATOM 2857 O O . THR A 1 365 ? 11.412 -12.471 18.866 1.00 91.88 365 THR A O 1
ATOM 2860 N N . THR A 1 366 ? 11.223 -14.694 18.931 1.00 90.00 366 THR A N 1
ATOM 2861 C CA . THR A 1 366 ? 10.195 -14.739 19.980 1.00 90.00 366 THR A CA 1
ATOM 2862 C C . THR A 1 366 ? 10.515 -15.867 20.952 1.00 90.00 366 THR A C 1
ATOM 2864 O O . THR A 1 366 ? 11.124 -16.858 20.550 1.00 90.00 366 THR A O 1
ATOM 2867 N N . GLU A 1 367 ? 10.100 -15.758 22.219 1.00 83.75 367 GLU A N 1
ATOM 2868 C CA . GLU A 1 367 ? 10.362 -16.807 23.223 1.00 83.75 367 GLU A CA 1
ATOM 2869 C C . GLU A 1 367 ? 9.761 -18.167 22.833 1.00 83.75 367 GLU A C 1
ATOM 2871 O O . GLU A 1 367 ? 10.326 -19.219 23.138 1.00 83.75 367 GLU A O 1
ATOM 2876 N N . GLY A 1 368 ? 8.632 -18.157 22.115 1.00 78.62 368 GLY A N 1
ATOM 2877 C CA . GLY A 1 368 ? 7.977 -19.364 21.616 1.00 78.62 368 GLY A CA 1
ATOM 2878 C C . GLY A 1 368 ? 8.758 -20.101 20.522 1.00 78.62 368 GLY A C 1
ATOM 2879 O O . GLY A 1 368 ? 8.458 -21.265 20.239 1.00 78.62 368 GLY A O 1
ATOM 2880 N N . ARG A 1 369 ? 9.766 -19.468 19.904 1.00 82.12 369 ARG A N 1
ATOM 2881 C CA . ARG A 1 369 ? 10.520 -20.027 18.774 1.00 82.12 369 ARG A CA 1
ATOM 2882 C C . ARG A 1 369 ? 11.947 -20.396 19.163 1.00 82.12 369 ARG A C 1
ATOM 2884 O O . ARG A 1 369 ? 12.655 -19.668 19.843 1.00 82.12 369 ARG A O 1
ATOM 2891 N N . GLN A 1 370 ? 12.393 -21.547 18.662 1.00 83.12 370 GLN A N 1
ATOM 2892 C CA . GLN A 1 370 ? 13.768 -22.031 18.855 1.00 83.12 370 GLN A CA 1
ATOM 2893 C C . GLN A 1 370 ? 14.779 -21.363 17.908 1.00 83.12 370 GLN A C 1
ATOM 2895 O O . GLN A 1 370 ? 15.986 -21.450 18.130 1.00 83.12 370 GLN A O 1
ATOM 2900 N N . ARG A 1 371 ? 14.294 -20.763 16.817 1.00 88.06 371 ARG A N 1
ATOM 2901 C CA . ARG A 1 371 ? 15.091 -20.154 15.749 1.00 88.06 371 ARG A CA 1
ATOM 2902 C C . ARG A 1 371 ? 14.510 -18.801 15.370 1.00 88.06 371 ARG A C 1
ATOM 2904 O O . ARG A 1 371 ? 13.297 -18.607 15.445 1.00 88.06 371 ARG A O 1
ATOM 2911 N N . THR A 1 372 ? 15.383 -17.900 14.937 1.00 90.06 372 THR A N 1
ATOM 2912 C CA . THR A 1 372 ? 15.005 -16.590 14.402 1.00 90.06 372 THR A CA 1
ATOM 2913 C C . THR A 1 372 ? 14.340 -16.797 13.048 1.00 90.06 372 THR A C 1
ATOM 2915 O O . THR A 1 372 ? 14.984 -17.291 12.131 1.00 90.06 372 THR A O 1
ATOM 2918 N N . LEU A 1 373 ? 13.076 -16.429 12.880 1.00 90.25 373 LEU A N 1
ATOM 2919 C CA . LEU A 1 373 ? 12.424 -16.508 11.574 1.00 90.25 373 LEU A CA 1
ATOM 2920 C C . LEU A 1 373 ? 12.804 -15.277 10.753 1.00 90.25 373 LEU A C 1
ATOM 2922 O O . LEU A 1 373 ? 12.568 -14.160 11.206 1.00 90.25 373 LEU A O 1
ATOM 2926 N N . GLY A 1 374 ? 13.359 -15.435 9.554 1.00 90.81 374 GLY A N 1
ATOM 2927 C CA . GLY A 1 374 ? 13.703 -14.260 8.760 1.00 90.81 374 GLY A CA 1
ATOM 2928 C C . GLY A 1 374 ? 14.090 -14.504 7.313 1.00 90.81 374 GLY A C 1
ATOM 2929 O O . GLY A 1 374 ? 14.135 -15.635 6.838 1.00 90.81 374 GLY A O 1
ATOM 2930 N N . GLY A 1 375 ? 14.311 -13.411 6.591 1.00 89.62 375 GLY A N 1
ATOM 2931 C CA . GLY A 1 375 ? 14.632 -13.415 5.168 1.00 89.62 375 GLY A CA 1
ATOM 2932 C C . GLY A 1 375 ? 14.336 -12.069 4.502 1.00 89.62 375 GLY A C 1
ATOM 2933 O O . GLY A 1 375 ? 14.024 -11.092 5.188 1.00 89.62 375 GLY A O 1
ATOM 2934 N N . PRO A 1 376 ? 14.406 -11.991 3.163 1.00 90.38 376 PRO A N 1
ATOM 2935 C CA . PRO A 1 376 ? 14.193 -10.753 2.432 1.00 90.38 376 PRO A CA 1
ATOM 2936 C C . PRO A 1 376 ? 12.750 -10.278 2.572 1.00 90.38 376 PRO A C 1
ATOM 2938 O O . PRO A 1 376 ? 11.819 -11.085 2.620 1.00 90.38 376 PRO A O 1
ATOM 2941 N N . ILE A 1 377 ? 12.566 -8.960 2.555 1.00 89.56 377 ILE A N 1
ATOM 2942 C CA . ILE A 1 377 ? 11.245 -8.331 2.598 1.00 89.56 377 ILE A CA 1
ATOM 2943 C C . ILE A 1 377 ? 10.555 -8.535 1.241 1.00 89.56 377 ILE A C 1
ATOM 2945 O O . ILE A 1 377 ? 10.764 -7.804 0.271 1.00 89.56 377 ILE A O 1
ATOM 2949 N N . VAL A 1 378 ? 9.720 -9.567 1.172 1.00 87.62 378 VAL A N 1
ATOM 2950 C CA . VAL A 1 378 ? 8.882 -9.926 0.028 1.00 87.62 378 VAL A CA 1
ATOM 2951 C C . VAL A 1 378 ? 7.451 -10.058 0.516 1.00 87.62 378 VAL A C 1
ATOM 2953 O O . VAL A 1 378 ? 6.988 -11.135 0.901 1.00 87.62 378 VAL A O 1
ATOM 2956 N N . ARG A 1 379 ? 6.724 -8.944 0.487 1.00 82.69 379 ARG A N 1
ATOM 2957 C CA . ARG A 1 379 ? 5.337 -8.904 0.935 1.00 82.69 379 ARG A CA 1
ATOM 2958 C C . ARG A 1 379 ? 4.487 -9.900 0.144 1.00 82.69 379 ARG A C 1
ATOM 2960 O O . ARG A 1 379 ? 4.519 -9.926 -1.089 1.00 82.69 379 ARG A O 1
ATOM 2967 N N . GLY A 1 380 ? 3.728 -10.705 0.885 1.00 78.88 380 GLY A N 1
ATOM 2968 C CA . GLY A 1 380 ? 2.944 -11.830 0.367 1.00 78.88 380 GLY A CA 1
ATOM 2969 C C . GLY A 1 380 ? 3.613 -13.186 0.600 1.00 78.88 380 GLY A C 1
ATOM 2970 O O . GLY A 1 380 ? 2.910 -14.191 0.635 1.00 78.88 380 GLY A O 1
ATOM 2971 N N . LEU A 1 381 ? 4.933 -13.209 0.826 1.00 81.06 381 LEU A N 1
ATOM 2972 C CA . LEU A 1 381 ? 5.693 -14.396 1.228 1.00 81.06 381 LEU A CA 1
ATOM 2973 C C . LEU A 1 381 ? 6.242 -14.231 2.649 1.00 81.06 381 LEU A C 1
ATOM 2975 O O . LEU A 1 381 ? 5.895 -14.997 3.544 1.00 81.06 381 LEU A O 1
ATOM 2979 N N . TRP A 1 382 ? 7.071 -13.210 2.856 1.00 85.56 382 TRP A N 1
ATOM 2980 C CA . TRP A 1 382 ? 7.625 -12.846 4.151 1.00 85.56 382 TRP A CA 1
ATOM 2981 C C . TRP A 1 382 ? 7.966 -11.358 4.174 1.00 85.56 382 TRP A C 1
ATOM 2983 O O . TRP A 1 382 ? 8.805 -10.919 3.391 1.00 85.56 382 TRP A O 1
ATOM 2993 N N . PRO A 1 383 ? 7.347 -10.568 5.052 1.00 83.44 383 PRO A N 1
ATOM 2994 C CA . PRO A 1 383 ? 6.210 -10.914 5.909 1.00 83.44 383 PRO A CA 1
ATOM 2995 C C . PRO A 1 383 ? 4.922 -11.233 5.106 1.00 83.44 383 PRO A C 1
ATOM 2997 O O . PRO A 1 383 ? 4.786 -10.835 3.939 1.00 83.44 383 PRO A O 1
ATOM 3000 N N . PRO A 1 384 ? 3.964 -11.975 5.699 1.00 79.56 384 PRO A N 1
ATOM 3001 C CA . PRO A 1 384 ? 2.706 -12.318 5.038 1.00 79.56 384 PRO A CA 1
ATOM 3002 C C . PRO A 1 384 ? 1.874 -11.065 4.731 1.00 79.56 384 PRO A C 1
ATOM 3004 O O . PRO A 1 384 ? 1.806 -10.125 5.530 1.00 79.56 384 PRO A O 1
ATOM 3007 N N . ASP A 1 385 ? 1.194 -11.061 3.582 1.00 77.56 385 ASP A N 1
ATOM 3008 C CA . ASP A 1 385 ? 0.219 -10.016 3.263 1.00 77.56 385 ASP A CA 1
ATOM 3009 C C . ASP A 1 385 ? -1.170 -10.418 3.769 1.00 77.56 385 ASP A C 1
ATOM 3011 O O . ASP A 1 385 ? -1.819 -11.301 3.207 1.00 77.56 385 ASP A O 1
ATOM 3015 N N . ARG A 1 386 ? -1.616 -9.752 4.837 1.00 80.00 386 ARG A N 1
ATOM 3016 C CA . ARG A 1 386 ? -2.938 -9.929 5.452 1.00 80.00 386 ARG A CA 1
ATOM 3017 C C . ARG A 1 386 ? -3.844 -8.716 5.266 1.00 80.00 386 ARG A C 1
ATOM 3019 O O . ARG A 1 386 ? -4.756 -8.536 6.060 1.00 80.00 386 ARG A O 1
ATOM 3026 N N . THR A 1 387 ? -3.597 -7.910 4.229 1.00 78.88 387 THR A N 1
ATOM 3027 C CA . THR A 1 387 ? -4.433 -6.745 3.896 1.00 78.88 387 THR A CA 1
ATOM 3028 C C . THR A 1 387 ? -5.917 -7.044 4.096 1.00 78.88 387 THR A C 1
ATOM 3030 O O . THR A 1 387 ? -6.402 -8.019 3.520 1.00 78.88 387 THR A O 1
ATOM 3033 N N . ASP A 1 388 ? -6.617 -6.188 4.845 1.00 82.81 388 ASP A N 1
ATOM 3034 C CA . ASP A 1 388 ? -8.055 -6.255 5.155 1.00 82.81 388 ASP A CA 1
ATOM 3035 C C . ASP A 1 388 ? -8.489 -7.346 6.155 1.00 82.81 388 ASP A C 1
ATOM 3037 O O . ASP A 1 388 ? -9.669 -7.369 6.533 1.00 82.81 388 ASP A O 1
ATOM 3041 N N . PHE A 1 389 ? -7.579 -8.240 6.551 1.00 88.44 389 PHE A N 1
ATOM 3042 C CA . PHE A 1 389 ? -7.797 -9.401 7.421 1.00 88.44 389 PHE A CA 1
ATOM 3043 C C . PHE A 1 389 ? -6.710 -9.523 8.500 1.00 88.44 389 PHE A C 1
ATOM 3045 O O . PHE A 1 389 ? -6.400 -10.619 8.963 1.00 88.44 389 PHE A O 1
ATOM 3052 N N . GLU A 1 390 ? -6.117 -8.401 8.889 1.00 84.12 390 GLU A N 1
ATOM 3053 C CA . GLU A 1 390 ? -5.001 -8.316 9.824 1.00 84.12 390 GLU A CA 1
ATOM 3054 C C . GLU A 1 390 ? -5.324 -8.982 11.168 1.00 84.12 390 GLU A C 1
ATOM 3056 O O . GLU A 1 390 ? -4.521 -9.759 11.677 1.00 84.12 390 GLU A O 1
ATOM 3061 N N . ALA A 1 391 ? -6.535 -8.770 11.689 1.00 87.06 391 ALA A N 1
ATOM 3062 C CA . ALA A 1 391 ? -7.002 -9.352 12.947 1.00 87.06 391 ALA A CA 1
ATOM 3063 C C . ALA A 1 391 ? -7.131 -10.888 12.953 1.00 87.06 391 ALA A C 1
ATOM 3065 O O . ALA A 1 391 ? -7.237 -11.468 14.034 1.00 87.06 391 ALA A O 1
ATOM 3066 N N . ALA A 1 392 ? -7.153 -11.540 11.784 1.00 88.06 392 ALA A N 1
ATOM 3067 C CA . ALA A 1 392 ? -7.255 -12.994 11.698 1.00 88.06 392 ALA A CA 1
ATOM 3068 C C . ALA A 1 392 ? -5.992 -13.662 12.255 1.00 88.06 392 ALA A C 1
ATOM 3070 O O . ALA A 1 392 ? -4.869 -13.216 11.986 1.00 88.06 392 ALA A O 1
ATOM 3071 N N . GLU A 1 393 ? -6.179 -14.745 13.005 1.00 83.88 393 GLU A N 1
ATOM 3072 C CA . GLU A 1 393 ? -5.090 -15.480 13.631 1.00 83.88 393 GLU A CA 1
ATOM 3073 C C . GLU A 1 393 ? -4.133 -16.056 12.581 1.00 83.88 393 GLU A C 1
ATOM 3075 O O . GLU A 1 393 ? -4.503 -16.453 11.471 1.00 83.88 393 GLU A O 1
ATOM 3080 N N . SER A 1 394 ? -2.853 -16.076 12.933 1.00 80.31 394 SER A N 1
ATOM 3081 C CA . SER A 1 394 ? -1.790 -16.565 12.071 1.00 80.31 394 SER A CA 1
ATOM 3082 C C . SER A 1 394 ? -0.787 -17.372 12.873 1.00 80.31 394 SER A C 1
ATOM 3084 O O . SER A 1 394 ? -0.505 -17.068 14.026 1.00 80.31 394 SER A O 1
ATOM 3086 N N . VAL A 1 395 ? -0.152 -18.335 12.208 1.00 76.44 395 VAL A N 1
ATOM 3087 C CA . VAL A 1 395 ? 0.991 -19.096 12.744 1.00 76.44 395 VAL A CA 1
ATOM 3088 C C . VAL A 1 395 ? 2.201 -18.212 13.081 1.00 76.44 395 VAL A C 1
ATOM 3090 O O . VAL A 1 395 ? 3.146 -18.660 13.731 1.00 76.44 395 VAL A O 1
ATOM 3093 N N . PHE A 1 396 ? 2.199 -16.967 12.600 1.00 77.12 396 PHE A N 1
ATOM 3094 C CA . PHE A 1 396 ? 3.236 -15.981 12.883 1.00 77.12 396 PHE A CA 1
ATOM 3095 C C . PHE A 1 396 ? 2.946 -15.133 14.123 1.00 77.12 396 PHE A C 1
ATOM 3097 O O . PHE A 1 396 ? 3.872 -14.502 14.629 1.00 77.12 396 PHE A O 1
ATOM 3104 N N . ASP A 1 397 ? 1.706 -15.133 14.616 1.00 82.94 397 ASP A N 1
ATOM 3105 C CA . ASP A 1 397 ? 1.339 -14.423 15.839 1.00 82.94 397 ASP A CA 1
ATOM 3106 C C . ASP A 1 397 ? 1.985 -15.114 17.053 1.00 82.94 397 ASP A C 1
ATOM 3108 O O . ASP A 1 397 ? 2.100 -16.340 17.091 1.00 82.94 397 ASP A O 1
ATOM 3112 N N . ASP A 1 398 ? 2.447 -14.334 18.030 1.00 87.12 398 ASP A N 1
ATOM 3113 C CA . ASP A 1 398 ? 3.170 -14.849 19.202 1.00 87.12 398 ASP A CA 1
ATOM 3114 C C . ASP A 1 398 ? 2.962 -13.941 20.430 1.00 87.12 398 ASP A C 1
ATOM 3116 O O . ASP A 1 398 ? 2.229 -12.950 20.368 1.00 87.12 398 ASP A O 1
ATOM 3120 N N . GLN A 1 399 ? 3.597 -14.269 21.553 1.00 90.06 399 GLN A N 1
ATOM 3121 C CA . GLN A 1 399 ? 3.681 -13.394 22.720 1.00 90.06 399 GLN A CA 1
ATOM 3122 C C . GLN A 1 399 ? 4.656 -12.240 22.469 1.00 90.06 399 GLN A C 1
ATOM 3124 O O . GLN A 1 399 ? 5.704 -12.418 21.846 1.00 90.06 399 GLN A O 1
ATOM 3129 N N . SER A 1 400 ? 4.317 -11.046 22.962 1.00 89.62 400 SER A N 1
ATOM 3130 C CA . SER A 1 400 ? 5.181 -9.869 22.823 1.00 89.62 400 SER A CA 1
ATOM 3131 C C . SER A 1 400 ? 6.347 -9.855 23.805 1.00 89.62 400 SER A C 1
ATOM 3133 O O . SER A 1 400 ? 7.402 -9.340 23.462 1.00 89.62 400 SER A O 1
ATOM 3135 N N . TYR A 1 401 ? 6.205 -10.398 25.014 1.00 91.38 401 TYR A N 1
ATOM 3136 C CA . TYR A 1 401 ? 7.270 -10.311 26.017 1.00 91.38 401 TYR A CA 1
ATOM 3137 C C . TYR A 1 401 ? 8.551 -11.012 25.541 1.00 91.38 401 TYR A C 1
ATOM 3139 O O . TYR A 1 401 ? 8.520 -12.179 25.157 1.00 91.38 401 TYR A O 1
ATOM 3147 N N . GLY A 1 402 ? 9.670 -10.282 25.533 1.00 90.38 402 GLY A N 1
ATOM 3148 C CA . GLY A 1 402 ? 10.969 -10.803 25.102 1.00 90.38 402 GLY A CA 1
ATOM 3149 C C . GLY A 1 402 ? 11.116 -10.968 23.586 1.00 90.38 402 GLY A C 1
ATOM 3150 O O . GLY A 1 402 ? 12.177 -11.384 23.122 1.00 90.38 402 GLY A O 1
ATOM 3151 N N . ALA A 1 403 ? 10.090 -10.630 22.798 1.00 92.75 403 ALA A N 1
ATOM 3152 C CA . ALA A 1 403 ? 10.189 -10.644 21.349 1.00 92.75 403 ALA A CA 1
ATOM 3153 C C . ALA A 1 403 ? 11.150 -9.556 20.854 1.00 92.75 403 ALA A C 1
ATOM 3155 O O . ALA A 1 403 ? 11.234 -8.468 21.430 1.00 92.75 403 ALA A O 1
ATOM 3156 N N . SER A 1 404 ? 11.834 -9.840 19.748 1.00 93.44 404 SER A N 1
ATOM 3157 C CA . SER A 1 404 ? 12.694 -8.896 19.049 1.00 93.44 404 SER A CA 1
ATOM 3158 C C . SER A 1 404 ? 12.497 -8.987 17.539 1.00 93.44 404 SER A C 1
ATOM 3160 O O . SER A 1 404 ? 12.360 -10.073 16.976 1.00 93.44 404 SER A O 1
ATOM 3162 N N . ALA A 1 405 ? 12.464 -7.836 16.880 1.00 93.81 405 ALA A N 1
ATOM 3163 C CA . ALA A 1 405 ? 12.300 -7.700 15.442 1.00 93.81 405 ALA A CA 1
ATOM 3164 C C . ALA A 1 405 ? 13.448 -6.869 14.885 1.00 93.81 405 ALA A C 1
ATOM 3166 O O . ALA A 1 405 ? 13.713 -5.786 15.394 1.00 93.81 405 ALA A O 1
ATOM 3167 N N . LEU A 1 406 ? 14.087 -7.341 13.821 1.00 94.00 406 LEU A N 1
ATOM 3168 C CA . LEU A 1 406 ? 15.208 -6.668 13.180 1.00 94.00 406 LEU A CA 1
ATOM 3169 C C . LEU A 1 406 ? 14.910 -6.432 11.700 1.00 94.00 406 LEU A C 1
ATOM 3171 O O . LEU A 1 406 ? 14.677 -7.375 10.944 1.00 94.00 406 LEU A O 1
ATOM 3175 N N . TRP A 1 407 ? 14.961 -5.165 11.304 1.00 93.56 407 TRP A N 1
ATOM 3176 C CA . TRP A 1 407 ? 14.875 -4.702 9.925 1.00 93.56 407 TRP A CA 1
ATOM 3177 C C . TRP A 1 407 ? 16.231 -4.171 9.481 1.00 93.56 407 TRP A C 1
ATOM 3179 O O . TRP A 1 407 ? 16.758 -3.261 10.117 1.00 93.56 407 TRP A O 1
ATOM 3189 N N . THR A 1 408 ? 16.763 -4.688 8.375 1.00 91.94 408 THR A N 1
ATOM 3190 C CA . THR A 1 408 ? 18.105 -4.331 7.893 1.00 91.94 408 THR A CA 1
ATOM 3191 C C . THR A 1 408 ? 18.090 -4.009 6.401 1.00 91.94 408 THR A C 1
ATOM 3193 O O . THR A 1 408 ? 17.759 -4.871 5.592 1.00 91.94 408 THR A O 1
ATOM 3196 N N . ASP A 1 409 ? 18.522 -2.802 6.021 1.00 91.38 409 ASP A N 1
ATOM 3197 C CA . ASP A 1 409 ? 18.865 -2.424 4.640 1.00 91.38 409 ASP A CA 1
ATOM 3198 C C . ASP A 1 409 ? 20.385 -2.224 4.549 1.00 91.38 409 ASP A C 1
ATOM 3200 O O . ASP A 1 409 ? 20.901 -1.113 4.722 1.00 91.38 409 ASP A O 1
ATOM 3204 N N . THR A 1 410 ? 21.108 -3.316 4.286 1.00 87.62 410 THR A N 1
ATOM 3205 C CA . THR A 1 410 ? 22.580 -3.342 4.228 1.00 87.62 410 THR A CA 1
ATOM 3206 C C . THR A 1 410 ? 23.149 -2.407 3.163 1.00 87.62 410 THR A C 1
ATOM 3208 O O . THR A 1 410 ? 24.190 -1.793 3.389 1.00 87.62 410 THR A O 1
ATOM 3211 N N . ALA A 1 411 ? 22.444 -2.223 2.042 1.00 85.06 411 ALA A N 1
ATOM 3212 C CA . ALA A 1 411 ? 22.868 -1.328 0.967 1.00 85.06 411 ALA A CA 1
ATOM 3213 C C . ALA A 1 411 ? 22.867 0.140 1.416 1.00 85.06 411 ALA A C 1
ATOM 3215 O O . ALA A 1 411 ? 23.738 0.918 1.024 1.00 85.06 411 ALA A O 1
ATOM 3216 N N . SER A 1 412 ? 21.894 0.523 2.247 1.00 87.31 412 SER A N 1
ATOM 3217 C CA . SER A 1 412 ? 21.858 1.856 2.855 1.00 87.31 412 SER A CA 1
ATOM 3218 C C . SER A 1 412 ? 22.666 1.953 4.152 1.00 87.31 412 SER A C 1
ATOM 3220 O O . SER A 1 412 ? 22.940 3.065 4.593 1.00 87.31 412 SER A O 1
ATOM 3222 N N . GLY A 1 413 ? 23.056 0.827 4.756 1.00 91.31 413 GLY A N 1
ATOM 3223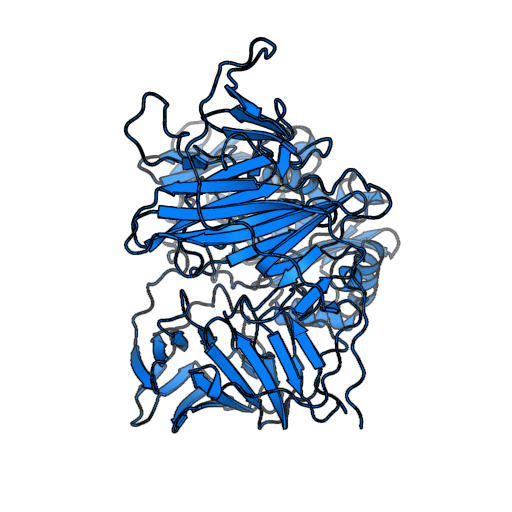 C CA . GLY A 1 413 ? 23.714 0.783 6.060 1.00 91.31 413 GLY A CA 1
ATOM 3224 C C . GLY A 1 413 ? 22.791 1.168 7.218 1.00 91.31 413 GLY A C 1
ATOM 3225 O O . GLY A 1 413 ? 23.280 1.698 8.207 1.00 91.31 413 GLY A O 1
ATOM 3226 N N . ILE A 1 414 ? 21.477 0.968 7.089 1.00 93.44 414 ILE A N 1
ATOM 3227 C CA . ILE A 1 414 ? 20.483 1.327 8.113 1.00 93.44 414 ILE A CA 1
ATOM 3228 C C . ILE A 1 414 ? 19.860 0.048 8.671 1.00 93.44 414 ILE A C 1
ATOM 3230 O O . ILE A 1 414 ? 19.444 -0.821 7.898 1.00 93.44 414 ILE A O 1
ATOM 3234 N N . ALA A 1 415 ? 19.732 -0.043 9.995 1.00 94.19 415 ALA A N 1
ATOM 3235 C CA . ALA A 1 415 ? 18.869 -1.033 10.631 1.00 94.19 415 ALA A CA 1
ATOM 3236 C C . ALA A 1 415 ? 18.060 -0.450 11.790 1.00 94.19 415 ALA A C 1
ATOM 3238 O O . ALA A 1 415 ? 18.453 0.529 12.425 1.00 94.19 415 ALA A O 1
ATOM 3239 N N . LEU A 1 416 ? 16.923 -1.089 12.048 1.00 95.19 416 LEU A N 1
ATOM 3240 C CA . LEU A 1 416 ? 16.048 -0.836 13.185 1.00 95.19 416 LEU A CA 1
ATOM 3241 C C . LEU A 1 416 ? 15.840 -2.166 13.906 1.00 95.19 416 LEU A C 1
ATOM 3243 O O . LEU A 1 416 ? 15.369 -3.122 13.286 1.00 95.19 416 LEU A O 1
ATOM 3247 N N . ALA A 1 417 ? 16.166 -2.228 15.195 1.00 94.81 417 ALA A N 1
ATOM 3248 C CA . ALA A 1 417 ? 15.798 -3.363 16.034 1.00 94.81 417 ALA A CA 1
ATOM 3249 C C . ALA A 1 417 ? 14.767 -2.915 17.062 1.00 94.81 417 ALA A C 1
ATOM 3251 O O . ALA A 1 417 ? 14.966 -1.903 17.719 1.00 94.81 417 ALA A O 1
ATOM 3252 N N . ALA A 1 418 ? 13.676 -3.655 17.211 1.00 95.38 418 ALA A N 1
ATOM 3253 C CA . ALA A 1 418 ? 12.699 -3.407 18.257 1.00 95.38 418 ALA A CA 1
ATOM 3254 C C . ALA A 1 418 ? 12.647 -4.568 19.235 1.00 95.38 418 ALA A C 1
ATOM 3256 O O . ALA A 1 418 ? 12.708 -5.722 18.815 1.00 95.38 418 ALA A O 1
ATOM 3257 N N . THR A 1 419 ? 12.510 -4.258 20.520 1.00 95.56 419 THR A N 1
ATOM 3258 C CA . THR A 1 419 ? 12.368 -5.250 21.589 1.00 95.56 419 THR A CA 1
ATOM 3259 C C . THR A 1 419 ? 11.156 -4.912 22.440 1.00 95.56 419 THR A C 1
ATOM 3261 O O . THR A 1 419 ? 11.007 -3.776 22.883 1.00 95.56 419 THR A O 1
ATOM 3264 N N . TRP A 1 420 ? 10.288 -5.893 22.681 1.00 95.62 420 TRP A N 1
ATOM 3265 C CA . TRP A 1 420 ? 9.079 -5.725 23.487 1.00 95.62 420 TRP A CA 1
ATOM 3266 C C . TRP A 1 420 ? 9.299 -6.267 24.902 1.00 95.62 420 TRP A C 1
ATOM 3268 O O . TRP A 1 420 ? 9.749 -7.394 25.104 1.00 95.62 420 TRP A O 1
ATOM 3278 N N . HIS A 1 421 ? 8.940 -5.467 25.904 1.00 95.06 421 HIS A N 1
ATOM 3279 C CA . HIS A 1 421 ? 9.198 -5.753 27.322 1.00 95.06 421 HIS A CA 1
ATOM 3280 C C . HIS A 1 421 ? 7.921 -5.985 28.140 1.00 95.06 421 HIS A C 1
ATOM 3282 O O . HIS A 1 421 ? 7.971 -6.085 29.363 1.00 95.06 421 HIS A O 1
ATOM 3288 N N . SER A 1 422 ? 6.771 -6.051 27.472 1.00 93.44 422 SER A N 1
ATOM 3289 C CA . SER A 1 422 ? 5.446 -6.175 28.091 1.00 93.44 422 SER A CA 1
ATOM 3290 C C . SER A 1 422 ? 4.723 -7.417 27.585 1.00 93.44 422 SER A C 1
ATOM 3292 O O . SER A 1 422 ? 4.901 -7.807 26.428 1.00 93.44 422 SER A O 1
ATOM 3294 N N . GLU A 1 423 ? 3.918 -8.030 28.452 1.00 92.25 423 GLU A N 1
ATOM 3295 C CA . GLU A 1 423 ? 3.041 -9.144 28.087 1.00 92.25 423 GLU A CA 1
ATOM 3296 C C . GLU A 1 423 ? 1.891 -8.670 27.191 1.00 92.25 423 GLU A C 1
ATOM 3298 O O . GLU A 1 423 ? 1.323 -7.587 27.377 1.00 92.25 423 GLU A O 1
ATOM 3303 N N . GLY A 1 424 ? 1.547 -9.501 26.211 1.00 91.81 424 GLY A N 1
ATOM 3304 C CA . GLY A 1 424 ? 0.601 -9.150 25.166 1.00 91.81 424 GLY A CA 1
ATOM 3305 C C . GLY A 1 424 ? 0.733 -10.045 23.939 1.00 91.81 424 GLY A C 1
ATOM 3306 O O . GLY A 1 424 ? 1.542 -10.972 23.895 1.00 91.81 424 GLY A O 1
ATOM 3307 N N . LYS A 1 425 ? -0.075 -9.749 22.923 1.00 91.50 425 LYS A N 1
ATOM 3308 C CA . LYS A 1 425 ? -0.047 -10.418 21.623 1.00 91.50 425 LYS A CA 1
ATOM 3309 C C . LYS A 1 425 ? 0.745 -9.582 20.626 1.00 91.50 425 LYS A C 1
ATOM 3311 O O . LYS A 1 425 ? 0.480 -8.390 20.464 1.00 91.50 425 LYS A O 1
ATOM 3316 N N . LEU A 1 426 ? 1.663 -10.241 19.929 1.00 90.81 426 LEU A N 1
ATOM 3317 C CA . LEU A 1 426 ? 2.493 -9.702 18.865 1.00 90.81 426 LEU A CA 1
ATOM 3318 C C . LEU A 1 426 ? 2.028 -10.239 17.508 1.00 90.81 426 LEU A C 1
ATOM 3320 O O . LEU A 1 426 ? 1.808 -11.441 17.345 1.00 90.81 426 LEU A O 1
ATOM 3324 N N . ARG A 1 427 ? 1.875 -9.346 16.528 1.00 88.00 427 ARG A N 1
ATOM 3325 C CA . ARG A 1 427 ? 1.317 -9.665 15.213 1.00 88.00 427 ARG A CA 1
ATOM 3326 C C . ARG A 1 427 ? 2.187 -9.132 14.082 1.00 88.00 427 ARG A C 1
ATOM 3328 O O . ARG A 1 427 ? 2.388 -7.930 13.953 1.00 88.00 427 ARG A O 1
ATOM 3335 N N . VAL A 1 428 ? 2.662 -10.030 13.219 1.00 83.69 428 VAL A N 1
ATOM 3336 C CA . VAL A 1 428 ? 3.450 -9.659 12.032 1.00 83.69 428 VAL A CA 1
ATOM 3337 C C . VAL A 1 428 ? 2.548 -9.434 10.829 1.00 83.69 428 VAL A C 1
ATOM 3339 O O . VAL A 1 428 ? 1.939 -10.373 10.313 1.00 83.69 428 VAL A O 1
ATOM 3342 N N . GLU A 1 429 ? 2.486 -8.210 10.330 1.00 76.19 429 GLU A N 1
ATOM 3343 C CA . GLU A 1 429 ? 1.673 -7.860 9.168 1.00 76.19 429 GLU A CA 1
ATOM 3344 C C . GLU A 1 429 ? 2.422 -6.880 8.276 1.00 76.19 429 GLU A C 1
ATOM 3346 O O . GLU A 1 429 ? 3.007 -5.931 8.784 1.00 76.19 429 GLU A O 1
ATOM 3351 N N . GLY A 1 430 ? 2.403 -7.082 6.951 1.00 74.94 430 GLY A N 1
ATOM 3352 C CA . GLY A 1 430 ? 3.059 -6.159 6.015 1.00 74.94 430 GLY A CA 1
ATOM 3353 C C . GLY A 1 430 ? 4.486 -5.796 6.449 1.00 74.94 430 GLY A C 1
ATOM 3354 O O . GLY A 1 430 ? 5.137 -6.583 7.116 1.00 74.94 430 GLY A O 1
ATOM 3355 N N . ALA A 1 431 ? 4.967 -4.601 6.117 1.00 69.44 431 ALA A N 1
ATOM 3356 C CA . ALA A 1 431 ? 6.298 -4.146 6.518 1.00 69.44 431 ALA A CA 1
ATOM 3357 C C . ALA A 1 431 ? 6.379 -3.455 7.903 1.00 69.44 431 ALA A C 1
ATOM 3359 O O . ALA A 1 431 ? 7.189 -2.559 8.097 1.00 69.44 431 ALA A O 1
ATOM 3360 N N . HIS A 1 432 ? 5.538 -3.825 8.876 1.00 75.06 432 HIS A N 1
ATOM 3361 C CA . HIS A 1 432 ? 5.583 -3.204 10.208 1.00 75.06 432 HIS A CA 1
ATOM 3362 C C . HIS A 1 432 ? 6.665 -3.834 11.092 1.00 75.06 432 HIS A C 1
ATOM 3364 O O . HIS A 1 432 ? 7.002 -5.015 10.950 1.00 75.06 432 HIS A O 1
ATOM 3370 N N . LEU A 1 433 ? 7.114 -3.084 12.103 1.00 83.88 433 LEU A N 1
ATOM 3371 C CA . LEU A 1 433 ? 7.477 -3.757 13.344 1.00 83.88 433 LEU A CA 1
ATOM 3372 C C . LEU A 1 433 ? 6.217 -4.472 13.851 1.00 83.88 433 LEU A C 1
ATOM 3374 O O . LEU A 1 433 ? 5.133 -3.895 13.773 1.00 83.88 433 LEU A O 1
ATOM 3378 N N . PRO A 1 434 ? 6.323 -5.713 14.341 1.00 86.38 434 PRO A N 1
ATOM 3379 C CA . PRO A 1 434 ? 5.164 -6.435 14.825 1.00 86.38 434 PRO A CA 1
ATOM 3380 C C . PRO A 1 434 ? 4.239 -5.585 15.712 1.00 86.38 434 PRO A C 1
ATOM 3382 O O . PRO A 1 434 ? 4.669 -5.005 16.711 1.00 86.38 434 PRO A O 1
ATOM 3385 N N . ALA A 1 435 ? 2.963 -5.505 15.337 1.00 87.94 435 ALA A N 1
ATOM 3386 C CA . ALA A 1 435 ? 1.969 -4.786 16.115 1.00 87.94 435 ALA A CA 1
ATOM 3387 C C . ALA A 1 435 ? 1.807 -5.482 17.468 1.00 87.94 435 ALA A C 1
ATOM 3389 O O . ALA A 1 435 ? 1.674 -6.708 17.526 1.00 87.94 435 ALA A O 1
ATOM 3390 N N . ALA A 1 436 ? 1.818 -4.710 18.551 1.00 91.06 436 ALA A N 1
ATOM 3391 C CA . ALA A 1 436 ? 1.683 -5.239 19.902 1.00 91.06 436 ALA A CA 1
ATOM 3392 C C . ALA A 1 436 ? 0.365 -4.783 20.510 1.00 91.06 436 ALA A C 1
ATOM 3394 O O . ALA A 1 436 ? 0.027 -3.601 20.456 1.00 91.06 436 ALA A O 1
ATOM 3395 N N . SER A 1 437 ? -0.359 -5.722 21.110 1.00 91.69 437 SER A N 1
ATOM 3396 C CA . SER A 1 437 ? -1.593 -5.466 21.850 1.00 91.69 437 SER A CA 1
ATOM 3397 C C . SER A 1 437 ? -1.506 -6.055 23.248 1.00 91.69 437 SER A C 1
ATOM 3399 O O . SER A 1 437 ? -1.009 -7.165 23.415 1.00 91.69 437 SER A O 1
ATOM 3401 N N . SER A 1 438 ? -1.995 -5.330 24.250 1.00 93.50 438 SER A N 1
ATOM 3402 C CA . SER A 1 438 ? -2.032 -5.802 25.635 1.00 93.50 438 SER A CA 1
ATOM 3403 C C . SER A 1 438 ? -3.417 -5.602 26.225 1.00 93.50 438 SER A C 1
ATOM 3405 O O . SER A 1 438 ? -3.917 -4.477 26.248 1.00 93.50 438 SER A O 1
ATOM 3407 N N . GLU A 1 439 ? -4.009 -6.684 26.734 1.00 91.38 439 GLU A N 1
ATOM 3408 C CA . GLU A 1 439 ? -5.285 -6.666 27.463 1.00 91.38 439 GLU A CA 1
ATOM 3409 C C . GLU A 1 439 ? -5.148 -6.029 28.854 1.00 91.38 439 GLU A C 1
ATOM 3411 O O . GLU A 1 439 ? -6.130 -5.555 29.406 1.00 91.38 439 GLU A O 1
ATOM 3416 N N . ALA A 1 440 ? -3.930 -5.967 29.405 1.00 89.62 440 ALA A N 1
ATOM 3417 C CA . ALA A 1 440 ? -3.642 -5.315 30.686 1.00 89.62 440 ALA A CA 1
ATOM 3418 C C . ALA A 1 440 ? -3.481 -3.787 30.560 1.00 89.62 440 ALA A C 1
ATOM 3420 O O . ALA A 1 440 ? -3.196 -3.096 31.538 1.00 89.62 440 ALA A O 1
ATOM 3421 N N . GLY A 1 441 ? -3.611 -3.241 29.347 1.00 92.44 441 GLY A N 1
ATOM 3422 C CA . GLY A 1 441 ? -3.546 -1.805 29.109 1.00 92.44 441 GLY A CA 1
ATOM 3423 C C . GLY A 1 441 ? -2.152 -1.189 29.172 1.00 92.44 441 GLY A C 1
ATOM 3424 O O . GLY A 1 441 ? -2.057 0.032 29.269 1.00 92.44 441 GLY A O 1
ATOM 3425 N N . SER A 1 442 ? -1.075 -1.978 29.107 1.00 94.94 442 SER A N 1
ATOM 3426 C CA . SER A 1 442 ? 0.298 -1.458 29.099 1.00 94.94 442 SER A CA 1
ATOM 3427 C C . SER A 1 442 ? 1.140 -2.100 28.004 1.00 94.94 442 SER A C 1
ATOM 3429 O O . SER A 1 442 ? 1.148 -3.319 27.853 1.00 94.94 442 SER A O 1
ATOM 3431 N N . ILE A 1 443 ? 1.853 -1.273 27.240 1.00 96.31 443 ILE A N 1
ATOM 3432 C CA . ILE A 1 443 ? 2.816 -1.714 26.228 1.00 96.31 443 ILE A CA 1
ATOM 3433 C C . ILE A 1 443 ? 4.131 -0.976 26.466 1.00 96.31 443 ILE A C 1
ATOM 3435 O O . ILE A 1 443 ? 4.145 0.246 26.603 1.00 96.31 443 ILE A O 1
ATOM 3439 N N . LEU A 1 444 ? 5.238 -1.711 26.462 1.00 96.44 444 LEU A N 1
ATOM 3440 C CA . LEU A 1 444 ? 6.591 -1.168 26.472 1.00 96.44 444 LEU A CA 1
ATOM 3441 C C . LEU A 1 444 ? 7.414 -1.819 25.367 1.00 96.44 444 LEU A C 1
ATOM 3443 O O . LEU A 1 444 ? 7.531 -3.048 25.327 1.00 96.44 444 LEU A O 1
ATOM 3447 N N . TYR A 1 445 ? 8.006 -0.994 24.509 1.00 96.75 445 TYR A N 1
ATOM 3448 C CA . TYR A 1 445 ? 9.019 -1.423 23.553 1.00 96.75 445 TYR A CA 1
ATOM 3449 C C . TYR A 1 445 ? 10.119 -0.382 23.387 1.00 96.75 445 TYR A C 1
ATOM 3451 O O . TYR A 1 445 ? 9.892 0.822 23.504 1.00 96.75 445 TYR A O 1
ATOM 3459 N N . ASP A 1 446 ? 11.303 -0.881 23.072 1.00 97.00 446 ASP A N 1
ATOM 3460 C CA . ASP A 1 446 ? 12.458 -0.096 22.673 1.00 97.00 446 ASP A CA 1
ATOM 3461 C C . ASP A 1 446 ? 12.700 -0.270 21.177 1.00 97.00 446 ASP A C 1
ATOM 3463 O O . ASP A 1 446 ? 12.489 -1.359 20.646 1.00 97.00 446 ASP A O 1
ATOM 3467 N N . VAL A 1 447 ? 13.174 0.783 20.513 1.00 97.25 447 VAL A N 1
ATOM 3468 C CA . VAL A 1 447 ? 13.664 0.756 19.133 1.00 97.25 447 VAL A CA 1
ATOM 3469 C C . VAL A 1 447 ? 15.107 1.250 19.116 1.00 97.25 447 VAL A C 1
ATOM 3471 O O . VAL A 1 447 ? 15.359 2.438 19.307 1.00 97.25 447 VAL A O 1
ATOM 3474 N N . ASP A 1 448 ? 16.047 0.342 18.892 1.00 96.25 448 ASP A N 1
ATOM 3475 C CA . ASP A 1 448 ? 17.467 0.629 18.715 1.00 96.25 448 ASP A CA 1
ATOM 3476 C C . ASP A 1 448 ? 17.739 1.018 17.248 1.00 96.25 448 ASP A C 1
ATOM 3478 O O . ASP A 1 448 ? 17.270 0.353 16.312 1.00 96.25 448 ASP A O 1
ATOM 3482 N N . LEU A 1 449 ? 18.465 2.123 17.043 1.00 96.00 449 LEU A N 1
ATOM 3483 C CA . LEU A 1 449 ? 18.735 2.708 15.727 1.00 96.00 449 LEU A CA 1
ATOM 3484 C C . LEU A 1 449 ? 20.197 2.484 15.324 1.00 96.00 449 LEU A C 1
ATOM 3486 O O . LEU A 1 449 ? 21.109 2.958 15.999 1.00 96.00 449 LEU A O 1
ATOM 3490 N N . PHE A 1 450 ? 20.428 1.826 14.187 1.00 94.94 450 PHE A N 1
ATOM 3491 C CA . PHE A 1 450 ? 21.775 1.500 13.711 1.00 94.94 450 PHE A CA 1
ATOM 3492 C C . PHE A 1 450 ? 22.123 2.262 12.433 1.00 94.94 450 PHE A C 1
ATOM 3494 O O . PHE A 1 450 ? 21.368 2.251 11.456 1.00 94.94 450 PHE A O 1
ATOM 3501 N N . ASP A 1 451 ? 23.306 2.877 12.435 1.00 93.38 451 ASP A N 1
ATOM 3502 C CA . ASP A 1 451 ? 23.881 3.609 11.309 1.00 93.38 451 ASP A CA 1
ATOM 3503 C C . ASP A 1 451 ? 25.275 3.060 10.965 1.00 93.38 451 ASP A C 1
ATOM 3505 O O . ASP A 1 451 ? 26.195 3.072 11.782 1.00 93.38 451 ASP A O 1
ATOM 3509 N N . GLY A 1 452 ? 25.426 2.611 9.719 1.00 88.38 452 GLY A N 1
ATOM 3510 C CA . GLY A 1 452 ? 26.678 2.152 9.136 1.00 88.38 452 GLY A CA 1
ATOM 3511 C C . GLY A 1 452 ? 26.758 0.632 9.060 1.00 88.38 452 GLY A C 1
ATOM 3512 O O . GLY A 1 452 ? 26.324 -0.079 9.960 1.00 88.38 452 GLY A O 1
ATOM 3513 N N . ALA A 1 453 ? 27.356 0.126 7.978 1.00 78.62 453 ALA A N 1
ATOM 3514 C CA . ALA A 1 453 ? 27.435 -1.310 7.701 1.00 78.62 453 ALA A CA 1
ATOM 3515 C C . ALA A 1 453 ? 28.124 -2.119 8.818 1.00 78.62 453 ALA A C 1
ATOM 3517 O O . ALA A 1 453 ? 27.751 -3.259 9.065 1.00 78.62 453 ALA A O 1
ATOM 3518 N N . GLU A 1 454 ? 29.103 -1.528 9.510 1.00 79.19 454 GLU A N 1
ATOM 3519 C CA . GLU A 1 454 ? 29.846 -2.180 10.599 1.00 79.19 454 GLU A CA 1
ATOM 3520 C C . GLU A 1 454 ? 29.033 -2.318 11.894 1.00 79.19 454 GLU A C 1
ATOM 3522 O O . GLU A 1 454 ? 29.346 -3.167 12.724 1.00 79.19 454 GLU A O 1
ATOM 3527 N N . ALA A 1 455 ? 27.997 -1.492 12.069 1.00 80.81 455 ALA A N 1
ATOM 3528 C CA . ALA A 1 455 ? 27.135 -1.497 13.246 1.00 80.81 455 ALA A CA 1
ATOM 3529 C C . ALA A 1 455 ? 25.902 -2.400 13.076 1.00 80.81 455 ALA A C 1
ATOM 3531 O O . ALA A 1 455 ? 25.135 -2.559 14.023 1.00 80.81 455 ALA A O 1
ATOM 3532 N N . LEU A 1 456 ? 25.685 -2.970 11.883 1.00 84.94 456 LEU A N 1
ATOM 3533 C CA . LEU A 1 456 ? 24.487 -3.756 11.604 1.00 84.94 456 LEU A CA 1
ATOM 3534 C C . LEU A 1 456 ? 24.517 -5.081 12.379 1.00 84.94 456 LEU A C 1
ATOM 3536 O O . LEU A 1 456 ? 25.465 -5.858 12.226 1.00 84.94 456 LEU A O 1
ATOM 3540 N N . PRO A 1 457 ? 23.480 -5.377 13.179 1.00 86.44 457 PRO A N 1
ATOM 3541 C CA . PRO A 1 457 ? 23.388 -6.655 13.862 1.00 86.44 457 PRO A CA 1
ATOM 3542 C C . PRO A 1 457 ? 23.204 -7.785 12.844 1.00 86.44 457 PRO A C 1
ATOM 3544 O O . PRO A 1 457 ? 22.472 -7.658 11.859 1.00 86.44 457 PRO A O 1
ATOM 3547 N N . VAL A 1 458 ? 23.871 -8.907 13.104 1.00 82.81 458 VAL A N 1
ATOM 3548 C CA . VAL A 1 458 ? 23.747 -10.128 12.306 1.00 82.81 458 VAL A CA 1
ATOM 3549 C C . VAL A 1 458 ? 22.811 -11.082 13.047 1.00 82.81 458 VAL A C 1
ATOM 3551 O O . VAL A 1 458 ? 23.049 -11.361 14.222 1.00 82.81 458 VAL A O 1
ATOM 3554 N N . PRO A 1 459 ? 21.741 -11.572 12.404 1.00 83.69 459 PRO A N 1
ATOM 3555 C CA . PRO A 1 459 ? 20.828 -12.508 13.036 1.00 83.69 459 PRO A CA 1
ATOM 3556 C C . PRO A 1 459 ? 21.466 -13.898 13.143 1.00 83.69 459 PRO A C 1
ATOM 3558 O O . PRO A 1 459 ? 22.005 -14.432 12.172 1.00 83.69 459 PRO A O 1
ATOM 3561 N N . ASP A 1 460 ? 21.351 -14.511 14.318 1.00 79.81 460 ASP A N 1
ATOM 3562 C CA . ASP A 1 460 ? 21.849 -15.860 14.577 1.00 79.81 460 ASP A CA 1
ATOM 3563 C C . ASP A 1 460 ? 20.754 -16.921 14.374 1.00 79.81 460 ASP A C 1
ATOM 3565 O O . ASP A 1 460 ? 19.573 -16.693 14.657 1.00 79.81 460 ASP A O 1
ATOM 3569 N N . ASN A 1 461 ? 21.168 -18.118 13.930 1.00 84.50 461 ASN A N 1
ATOM 3570 C CA . ASN A 1 461 ? 20.330 -19.325 13.838 1.00 84.50 461 ASN A CA 1
ATOM 3571 C C . ASN A 1 461 ? 19.006 -19.101 13.076 1.00 84.50 461 ASN A C 1
ATOM 3573 O O . ASN A 1 461 ? 17.923 -19.431 13.567 1.00 84.50 461 ASN A O 1
ATOM 3577 N N . VAL A 1 462 ? 19.108 -18.507 11.882 1.00 88.69 462 VAL A N 1
ATOM 3578 C CA . VAL A 1 462 ? 17.953 -18.115 11.068 1.00 88.69 462 VAL A CA 1
ATOM 3579 C C . VAL A 1 462 ? 17.254 -19.328 10.448 1.00 88.69 462 VAL A C 1
ATOM 3581 O O . VAL A 1 462 ? 17.869 -20.177 9.801 1.00 88.69 462 VAL A O 1
ATOM 3584 N N . GLU A 1 463 ? 15.940 -19.381 10.617 1.00 90.19 463 GLU A N 1
ATOM 3585 C CA . GLU A 1 463 ? 15.013 -20.218 9.872 1.00 90.19 463 GLU A CA 1
ATOM 3586 C C . GLU A 1 463 ? 14.375 -19.395 8.749 1.00 90.19 463 GLU A C 1
ATOM 3588 O O . GLU A 1 463 ? 13.879 -18.290 8.972 1.00 90.19 463 GLU A O 1
ATOM 3593 N N . LEU A 1 464 ? 14.389 -19.939 7.532 1.00 85.31 464 LEU A N 1
ATOM 3594 C CA . LEU A 1 464 ? 13.849 -19.269 6.354 1.00 85.31 464 LEU A CA 1
ATOM 3595 C C . LEU A 1 464 ? 12.408 -19.714 6.074 1.00 85.31 464 LEU A C 1
ATOM 3597 O O . LEU A 1 464 ? 12.111 -20.909 6.168 1.00 85.31 464 LEU A O 1
ATOM 3601 N N . PRO A 1 465 ? 11.526 -18.800 5.634 1.00 79.94 465 PRO A N 1
ATOM 3602 C CA . PRO A 1 465 ? 10.215 -19.156 5.110 1.00 79.94 465 PRO A CA 1
ATOM 3603 C C . PRO A 1 465 ? 10.326 -20.160 3.944 1.00 79.94 465 PRO A C 1
ATOM 3605 O O . PRO A 1 465 ? 11.130 -19.936 3.036 1.00 79.94 465 PRO A O 1
ATOM 3608 N N . PRO A 1 466 ? 9.484 -21.212 3.876 1.00 72.06 466 PRO A N 1
ATOM 3609 C CA . PRO A 1 466 ? 9.567 -22.242 2.830 1.00 72.06 466 PRO A CA 1
ATOM 3610 C C . PRO A 1 466 ? 9.472 -21.714 1.390 1.00 72.06 466 PRO A C 1
ATOM 3612 O O . PRO A 1 466 ? 9.961 -22.349 0.456 1.00 72.06 466 PRO A O 1
ATOM 3615 N N . SER A 1 467 ? 8.831 -20.558 1.198 1.00 75.94 467 SER A N 1
ATOM 3616 C CA . SER A 1 467 ? 8.625 -19.932 -0.112 1.00 75.94 467 SER A CA 1
ATOM 3617 C C . SER A 1 467 ? 9.805 -19.074 -0.585 1.00 75.94 467 SER A C 1
ATOM 3619 O O . SER A 1 467 ? 9.723 -18.465 -1.653 1.00 75.94 467 SER A O 1
ATOM 3621 N N . LEU A 1 468 ? 10.895 -19.005 0.183 1.00 79.56 468 LEU A N 1
ATOM 3622 C CA . LEU A 1 468 ? 12.098 -18.247 -0.147 1.00 79.56 468 LEU A CA 1
ATOM 3623 C C . LEU A 1 468 ? 13.318 -19.159 -0.067 1.00 79.56 468 LEU A C 1
ATOM 3625 O O . LEU A 1 468 ? 13.493 -19.924 0.876 1.00 79.56 468 LEU A O 1
ATOM 3629 N N . THR A 1 469 ? 14.176 -19.097 -1.080 1.00 82.50 469 THR A N 1
ATOM 3630 C CA . THR A 1 469 ? 15.407 -19.892 -1.105 1.00 82.50 469 THR A CA 1
ATOM 3631 C C . THR A 1 469 ? 16.577 -19.013 -1.515 1.00 82.50 469 THR A C 1
ATOM 3633 O O . THR A 1 469 ? 16.535 -18.433 -2.602 1.00 82.50 469 THR A O 1
ATOM 3636 N N . PRO A 1 470 ? 17.626 -18.905 -0.689 1.00 82.31 470 PRO A N 1
ATOM 3637 C CA . PRO A 1 470 ? 18.834 -18.215 -1.079 1.00 82.31 470 PRO A CA 1
ATOM 3638 C C . PRO A 1 470 ? 19.615 -19.098 -2.053 1.00 82.31 470 PRO A C 1
ATOM 3640 O O . PRO A 1 470 ? 19.690 -20.324 -1.934 1.00 82.31 470 PRO A O 1
ATOM 3643 N N . VAL A 1 471 ? 20.185 -18.454 -3.055 1.00 81.56 471 VAL A N 1
ATOM 3644 C CA . VAL A 1 471 ? 20.908 -19.065 -4.157 1.00 81.56 471 VAL A CA 1
ATOM 3645 C C . VAL A 1 471 ? 22.194 -18.278 -4.328 1.00 81.56 471 VAL A C 1
ATOM 3647 O O . VAL A 1 471 ? 22.175 -17.067 -4.540 1.00 81.56 471 VAL A O 1
ATOM 3650 N N . PHE A 1 472 ? 23.323 -18.977 -4.290 1.00 73.75 472 PHE A N 1
ATOM 3651 C CA . PHE A 1 472 ? 24.578 -18.400 -4.746 1.00 73.75 472 PHE A CA 1
ATOM 3652 C C . PHE A 1 472 ? 24.598 -18.452 -6.263 1.00 73.75 472 PHE A C 1
ATOM 3654 O O . PHE A 1 472 ? 24.651 -19.531 -6.859 1.00 73.75 472 PHE A O 1
ATOM 3661 N N . HIS A 1 473 ? 24.521 -17.284 -6.886 1.00 69.31 473 HIS A N 1
ATOM 3662 C CA . HIS A 1 473 ? 24.559 -17.186 -8.330 1.00 69.31 473 HIS A CA 1
ATOM 3663 C C . HIS A 1 473 ? 25.374 -15.967 -8.728 1.00 69.31 473 HIS A C 1
ATOM 3665 O O . HIS A 1 473 ? 24.952 -14.833 -8.530 1.00 69.31 473 HIS A O 1
ATOM 3671 N N . ALA A 1 474 ? 26.528 -16.198 -9.352 1.00 68.81 474 ALA A N 1
ATOM 3672 C CA . ALA A 1 474 ? 27.226 -15.124 -10.037 1.00 68.81 474 ALA A CA 1
ATOM 3673 C C . ALA A 1 474 ? 26.348 -14.696 -11.219 1.00 68.81 474 ALA A C 1
ATOM 3675 O O . ALA A 1 474 ? 26.184 -15.446 -12.183 1.00 68.81 474 ALA A O 1
ATOM 3676 N N . VAL A 1 475 ? 25.714 -13.535 -11.099 1.00 71.00 475 VAL A N 1
ATOM 3677 C CA . VAL A 1 475 ? 24.992 -12.870 -12.183 1.00 71.00 475 VAL A CA 1
ATOM 3678 C C . VAL A 1 475 ? 25.849 -11.669 -12.564 1.00 71.00 475 VAL A C 1
ATOM 3680 O O . VAL A 1 475 ? 25.834 -10.665 -11.837 1.00 71.00 475 VAL A O 1
ATOM 3683 N N . PRO A 1 476 ? 26.653 -11.779 -13.639 1.00 73.56 476 PRO A N 1
ATOM 3684 C CA . PRO A 1 476 ? 27.544 -10.712 -14.058 1.00 73.56 476 PRO A CA 1
ATOM 3685 C C . PRO A 1 476 ? 26.784 -9.396 -14.186 1.00 73.56 476 PRO A C 1
ATOM 3687 O O . PRO A 1 476 ? 25.703 -9.345 -14.780 1.00 73.56 476 PRO A O 1
ATOM 3690 N N . SER A 1 477 ? 27.353 -8.325 -13.640 1.00 72.19 477 SER A N 1
ATOM 3691 C CA . SER A 1 477 ? 26.889 -6.988 -13.988 1.00 72.19 477 SER A CA 1
ATOM 3692 C C . SER A 1 477 ? 27.040 -6.772 -15.486 1.00 72.19 477 SER A C 1
ATOM 3694 O O . SER A 1 477 ? 27.995 -7.221 -16.132 1.00 72.19 477 SER A O 1
ATOM 3696 N N . GLY A 1 478 ? 26.064 -6.073 -16.034 1.00 68.19 478 GLY A N 1
ATOM 3697 C CA . GLY A 1 478 ? 26.142 -5.488 -17.342 1.00 68.19 478 GLY A CA 1
ATOM 3698 C C . GLY A 1 478 ? 27.319 -4.508 -17.438 1.00 68.19 478 GLY A C 1
ATOM 3699 O O . GLY A 1 478 ? 27.843 -3.988 -16.453 1.00 68.19 478 GLY A O 1
ATOM 3700 N N . PRO A 1 479 ? 27.788 -4.255 -18.658 1.00 73.50 479 PRO A N 1
ATOM 3701 C CA . PRO A 1 479 ? 28.863 -3.306 -18.907 1.00 73.50 479 PRO A CA 1
ATOM 3702 C C . PRO A 1 479 ? 28.429 -1.858 -18.614 1.00 73.50 479 PRO A C 1
ATOM 3704 O O . PRO A 1 479 ? 27.543 -1.333 -19.277 1.00 73.50 479 PRO A O 1
ATOM 3707 N N . HIS A 1 480 ? 29.126 -1.158 -17.718 1.00 74.44 480 HIS A N 1
ATOM 3708 C CA . HIS A 1 480 ? 28.833 0.246 -17.371 1.00 74.44 480 HIS A CA 1
ATOM 3709 C C . HIS A 1 480 ? 29.435 1.295 -18.335 1.00 74.44 480 HIS A C 1
ATOM 3711 O O . HIS A 1 480 ? 29.232 2.493 -18.164 1.00 74.44 480 HIS A O 1
ATOM 3717 N N . GLN A 1 481 ? 30.194 0.886 -19.361 1.00 80.50 481 GLN A N 1
ATOM 3718 C CA . GLN A 1 481 ? 30.878 1.802 -20.290 1.00 80.50 481 GLN A CA 1
ATOM 3719 C C . GLN A 1 481 ? 30.688 1.425 -21.768 1.00 80.50 481 GLN A C 1
ATOM 3721 O O . GLN A 1 481 ? 30.469 0.261 -22.126 1.00 80.50 481 GLN A O 1
ATOM 3726 N N . GLY A 1 482 ? 30.865 2.420 -22.646 1.00 85.25 482 GLY A N 1
ATOM 3727 C CA . GLY A 1 482 ? 30.807 2.254 -24.105 1.00 85.25 482 GLY A CA 1
ATOM 3728 C C . GLY A 1 482 ? 29.394 2.323 -24.691 1.00 85.25 482 GLY A C 1
ATOM 3729 O O . GLY A 1 482 ? 29.124 1.681 -25.705 1.00 85.25 482 GLY A O 1
ATOM 3730 N N . TRP A 1 483 ? 28.503 3.062 -24.032 1.00 90.88 483 TRP A N 1
ATOM 3731 C CA . TRP A 1 483 ? 27.123 3.289 -24.453 1.00 90.88 483 TRP A CA 1
ATOM 3732 C C . TRP A 1 483 ? 27.033 4.439 -25.454 1.00 90.88 483 TRP A C 1
ATOM 3734 O O . TRP A 1 483 ? 27.651 5.480 -25.251 1.00 90.88 483 TRP A O 1
ATOM 3744 N N . ASN A 1 484 ? 26.265 4.247 -26.527 1.00 89.81 484 ASN A N 1
ATOM 3745 C CA . ASN A 1 484 ? 26.005 5.266 -27.542 1.00 89.81 484 ASN A CA 1
ATOM 3746 C C . ASN A 1 484 ? 24.502 5.311 -27.864 1.00 89.81 484 ASN A C 1
ATOM 3748 O O . ASN A 1 484 ? 23.872 4.247 -27.860 1.00 89.81 484 ASN A O 1
ATOM 3752 N N . PRO A 1 485 ? 23.935 6.489 -28.181 1.00 89.75 485 PRO A N 1
ATOM 3753 C CA . PRO A 1 485 ? 22.543 6.610 -28.606 1.00 89.75 485 PRO A CA 1
ATOM 3754 C C . PRO A 1 485 ? 22.227 5.708 -29.804 1.00 89.75 485 PRO A C 1
ATOM 3756 O O . PRO A 1 485 ? 23.031 5.577 -30.734 1.00 89.75 485 PRO A O 1
ATOM 3759 N N . ILE A 1 486 ? 21.045 5.091 -29.799 1.00 88.69 486 ILE A N 1
ATOM 3760 C CA . ILE A 1 486 ? 20.558 4.331 -30.952 1.00 88.69 486 ILE A CA 1
ATOM 3761 C C . ILE A 1 486 ? 20.200 5.288 -32.092 1.00 88.69 486 ILE A C 1
ATOM 3763 O O . ILE A 1 486 ? 19.518 6.292 -31.898 1.00 88.69 486 ILE A O 1
ATOM 3767 N N . THR A 1 487 ? 20.627 4.944 -33.307 1.00 85.94 487 THR A N 1
ATOM 3768 C CA . THR A 1 487 ? 20.133 5.592 -34.526 1.00 85.94 487 THR A CA 1
ATOM 3769 C C . THR A 1 487 ? 18.888 4.863 -35.013 1.00 85.94 487 THR A C 1
ATOM 3771 O O . THR A 1 487 ? 18.925 3.657 -35.253 1.00 85.94 487 THR A O 1
ATOM 3774 N N . TRP A 1 488 ? 17.796 5.602 -35.163 1.00 88.38 488 TRP A N 1
ATOM 3775 C CA . TRP A 1 488 ? 16.489 5.069 -35.524 1.00 88.38 488 TRP A CA 1
ATOM 3776 C C . TRP A 1 488 ? 16.194 5.237 -37.018 1.00 88.38 488 TRP A C 1
ATOM 3778 O O . TRP A 1 488 ? 16.497 6.277 -37.602 1.00 88.38 488 TRP A O 1
ATOM 3788 N N . ALA A 1 489 ? 15.548 4.239 -37.621 1.00 88.19 489 ALA A N 1
ATOM 3789 C CA . ALA A 1 489 ? 14.981 4.311 -38.966 1.00 88.19 489 ALA A CA 1
ATOM 3790 C C . ALA A 1 489 ? 13.454 4.149 -38.913 1.00 88.19 489 ALA A C 1
ATOM 3792 O O . ALA A 1 489 ? 12.922 3.547 -37.985 1.00 88.19 489 ALA A O 1
ATOM 3793 N N . ALA A 1 490 ? 12.726 4.671 -39.900 1.00 85.06 490 ALA A N 1
ATOM 3794 C CA . ALA A 1 490 ? 11.293 4.398 -40.011 1.00 85.06 490 ALA A CA 1
ATOM 3795 C C . ALA A 1 490 ? 11.070 2.922 -40.384 1.00 85.06 490 ALA A C 1
ATOM 3797 O O . ALA A 1 490 ? 11.700 2.422 -41.315 1.00 85.06 490 ALA A O 1
ATOM 3798 N N . ALA A 1 491 ? 10.169 2.229 -39.685 1.00 84.06 491 ALA A N 1
ATOM 3799 C CA . ALA A 1 491 ? 9.875 0.830 -39.982 1.00 84.06 491 ALA A CA 1
ATOM 3800 C C . ALA A 1 491 ? 9.068 0.702 -41.291 1.00 84.06 491 ALA A C 1
ATOM 3802 O O . ALA A 1 491 ? 7.876 1.008 -41.320 1.00 84.06 491 ALA A O 1
ATOM 3803 N N . GLU A 1 492 ? 9.683 0.195 -42.366 1.00 69.38 492 GLU A N 1
ATOM 3804 C CA . GLU A 1 492 ? 9.062 0.111 -43.706 1.00 69.38 492 GLU A CA 1
ATOM 3805 C C . GLU A 1 492 ? 7.812 -0.790 -43.766 1.00 69.38 492 GLU A C 1
ATOM 3807 O O . GLU A 1 492 ? 6.987 -0.672 -44.673 1.00 69.38 492 GLU A O 1
ATOM 3812 N N . THR A 1 493 ? 7.653 -1.705 -42.806 1.00 62.16 493 THR A N 1
ATOM 3813 C CA . THR A 1 493 ? 6.604 -2.741 -42.810 1.00 62.16 493 THR A CA 1
ATOM 3814 C C . THR A 1 493 ? 5.456 -2.482 -41.828 1.00 62.16 493 THR A C 1
ATOM 3816 O O . THR A 1 493 ? 4.485 -3.245 -41.798 1.00 62.16 493 THR A O 1
ATOM 3819 N N . SER A 1 494 ? 5.523 -1.409 -41.033 1.00 61.72 494 SER A N 1
ATOM 3820 C CA . SER A 1 494 ? 4.511 -1.097 -40.020 1.00 61.72 494 SER A CA 1
ATOM 3821 C C . SER A 1 494 ? 3.396 -0.211 -40.584 1.00 61.72 494 SER A C 1
ATOM 3823 O O . SER A 1 494 ? 3.644 0.778 -41.262 1.00 61.72 494 SER A O 1
ATOM 3825 N N . ARG A 1 495 ? 2.135 -0.526 -40.254 1.00 64.38 495 ARG A N 1
ATOM 3826 C CA . ARG A 1 495 ? 0.966 0.344 -40.532 1.00 64.38 495 ARG A CA 1
ATOM 3827 C C . ARG A 1 495 ? 0.779 1.458 -39.488 1.00 64.38 495 ARG A C 1
ATOM 3829 O O . ARG A 1 495 ? -0.260 2.109 -39.467 1.00 64.38 495 ARG A O 1
ATOM 3836 N N . THR A 1 496 ? 1.745 1.611 -38.593 1.00 71.31 496 THR A N 1
ATOM 3837 C CA . THR A 1 496 ? 1.733 2.478 -37.409 1.00 71.31 496 THR A CA 1
ATOM 3838 C C . THR A 1 496 ? 3.081 3.181 -37.302 1.00 71.31 496 THR A C 1
ATOM 3840 O O . THR A 1 496 ? 4.096 2.548 -37.597 1.00 71.31 496 THR A O 1
ATOM 3843 N N . ASP A 1 497 ? 3.094 4.434 -36.846 1.00 80.00 497 ASP A N 1
ATOM 3844 C CA . ASP A 1 497 ? 4.305 5.252 -36.703 1.00 80.00 497 ASP A CA 1
ATOM 3845 C C . ASP A 1 497 ? 5.230 4.685 -35.615 1.00 80.00 497 ASP A C 1
ATOM 3847 O O . ASP A 1 497 ? 5.129 5.011 -34.433 1.00 80.00 497 ASP A O 1
ATOM 3851 N N . VAL A 1 498 ? 6.117 3.777 -36.020 1.00 87.19 498 VAL A N 1
ATOM 3852 C CA . VAL A 1 498 ? 7.141 3.174 -35.165 1.00 87.19 498 VAL A CA 1
ATOM 3853 C C . VAL A 1 498 ? 8.499 3.299 -35.831 1.00 87.19 498 VAL A C 1
ATOM 3855 O O . VAL A 1 498 ? 8.627 3.253 -37.058 1.00 87.19 498 VAL A O 1
ATOM 3858 N N . LEU A 1 499 ? 9.517 3.439 -34.995 1.00 90.31 499 LEU A N 1
ATOM 3859 C CA . LEU A 1 499 ? 10.905 3.458 -35.404 1.00 90.31 499 LEU A CA 1
ATOM 3860 C C . LEU A 1 499 ? 11.549 2.103 -35.111 1.00 90.31 499 LEU A C 1
ATOM 3862 O O . LEU A 1 499 ? 11.230 1.450 -34.116 1.00 90.31 499 LEU A O 1
ATOM 3866 N N . GLU A 1 500 ? 12.459 1.692 -35.981 1.00 92.56 500 GLU A N 1
ATOM 3867 C CA . GLU A 1 500 ? 13.192 0.438 -35.914 1.00 92.56 500 GLU A CA 1
ATOM 3868 C C . GLU A 1 500 ? 14.692 0.692 -35.754 1.00 92.56 500 GLU A C 1
ATOM 3870 O O . GLU A 1 500 ? 15.259 1.612 -36.350 1.00 92.56 500 GLU A O 1
ATOM 3875 N N . ALA A 1 501 ? 15.330 -0.161 -34.957 1.00 91.94 501 ALA A N 1
ATOM 3876 C CA . ALA A 1 501 ? 16.776 -0.306 -34.910 1.00 91.94 501 ALA A CA 1
ATOM 3877 C C . ALA A 1 501 ? 17.135 -1.791 -35.024 1.00 91.94 501 ALA A C 1
ATOM 3879 O O . ALA A 1 501 ? 16.621 -2.624 -34.273 1.00 91.94 501 ALA A O 1
ATOM 3880 N N . VAL A 1 502 ? 18.027 -2.119 -35.960 1.00 92.31 502 VAL A N 1
ATOM 3881 C CA . VAL A 1 502 ? 18.513 -3.485 -36.191 1.00 92.31 502 VAL A CA 1
ATOM 3882 C C . VAL A 1 502 ? 19.994 -3.543 -35.847 1.00 92.31 502 VAL A C 1
ATOM 3884 O O . VAL A 1 502 ? 20.820 -2.899 -36.494 1.00 92.31 502 VAL A O 1
ATOM 3887 N N . GLY A 1 503 ? 20.315 -4.325 -34.822 1.00 89.81 503 GLY A N 1
ATOM 3888 C CA . GLY A 1 503 ? 21.678 -4.578 -34.379 1.00 89.81 503 GLY A CA 1
ATOM 3889 C C . GLY A 1 503 ? 22.224 -5.899 -34.920 1.00 89.81 503 GLY A C 1
ATOM 3890 O O . GLY A 1 503 ? 21.520 -6.677 -35.561 1.00 89.81 503 GLY A O 1
ATOM 3891 N N . SER A 1 504 ? 23.484 -6.202 -34.612 1.00 89.50 504 SER A N 1
ATOM 3892 C CA . SER A 1 504 ? 24.129 -7.472 -34.966 1.00 89.50 504 SER A CA 1
ATOM 3893 C C . SER A 1 504 ? 23.468 -8.682 -34.303 1.00 89.50 504 SER A C 1
ATOM 3895 O O . SER A 1 504 ? 23.430 -9.755 -34.896 1.00 89.50 504 SER A O 1
ATOM 3897 N N . ASN A 1 505 ? 22.943 -8.504 -33.087 1.00 89.81 505 ASN A N 1
ATOM 3898 C CA . ASN A 1 505 ? 22.387 -9.569 -32.249 1.00 89.81 505 ASN A CA 1
ATOM 3899 C C . ASN A 1 505 ? 20.979 -9.229 -31.741 1.00 89.81 505 ASN A C 1
ATOM 3901 O O . ASN A 1 505 ? 20.628 -9.572 -30.614 1.00 89.81 505 ASN A O 1
ATOM 3905 N N . GLY A 1 506 ? 20.160 -8.535 -32.528 1.00 93.12 506 GLY A N 1
ATOM 3906 C CA . GLY A 1 506 ? 18.801 -8.222 -32.103 1.00 93.12 506 GLY A CA 1
ATOM 3907 C C . GLY A 1 506 ? 18.129 -7.124 -32.904 1.00 93.12 506 GLY A C 1
ATOM 3908 O O . GLY A 1 506 ? 18.689 -6.586 -33.858 1.00 93.12 506 GLY A O 1
ATOM 3909 N N . SER A 1 507 ? 16.922 -6.778 -32.479 1.00 94.31 507 SER A N 1
ATOM 3910 C CA . SER A 1 507 ? 16.163 -5.661 -33.030 1.00 94.31 507 SER A CA 1
ATOM 3911 C C . SER A 1 507 ? 15.262 -5.023 -31.981 1.00 94.31 507 SER A C 1
ATOM 3913 O O . SER A 1 507 ? 14.830 -5.663 -31.013 1.00 94.31 507 SER A O 1
ATOM 3915 N N . LEU A 1 508 ? 14.976 -3.743 -32.199 1.00 94.50 508 LEU A N 1
ATOM 3916 C CA . LEU A 1 508 ? 14.068 -2.936 -31.402 1.00 94.50 508 LEU A CA 1
ATOM 3917 C C . LEU A 1 508 ? 13.032 -2.263 -32.287 1.00 94.50 508 LEU A C 1
ATOM 3919 O O . LEU A 1 508 ? 13.358 -1.752 -33.355 1.00 94.50 508 LEU A O 1
ATOM 3923 N N . LEU A 1 509 ? 11.805 -2.202 -31.776 1.00 93.25 509 LEU A N 1
ATOM 3924 C CA . LEU A 1 509 ? 10.767 -1.313 -32.281 1.00 93.25 509 LEU A CA 1
ATOM 3925 C C . LEU A 1 509 ? 10.332 -0.381 -31.154 1.00 93.25 509 LEU A C 1
ATOM 3927 O O . LEU A 1 509 ? 9.996 -0.846 -30.060 1.00 93.25 509 LEU A O 1
ATOM 3931 N N . VAL A 1 510 ? 10.296 0.919 -31.431 1.00 90.12 510 VAL A N 1
ATOM 3932 C CA . VAL A 1 510 ? 9.862 1.955 -30.489 1.00 90.12 510 VAL A CA 1
ATOM 3933 C C . VAL A 1 510 ? 8.750 2.792 -31.108 1.00 90.12 510 VAL A C 1
ATOM 3935 O O . VAL A 1 510 ? 8.805 3.179 -32.271 1.00 90.12 510 VAL A O 1
ATOM 3938 N N . SER A 1 511 ? 7.724 3.073 -30.317 1.00 87.81 511 SER A N 1
ATOM 3939 C CA . SER A 1 511 ? 6.749 4.117 -30.609 1.00 87.81 511 SER A CA 1
ATOM 3940 C C . SER A 1 511 ? 7.174 5.356 -29.813 1.00 87.81 511 SER A C 1
ATOM 3942 O O . SER A 1 511 ? 7.134 5.288 -28.582 1.00 87.81 511 SER A O 1
ATOM 3944 N N . PRO A 1 512 ? 7.576 6.471 -30.453 1.00 81.94 512 PRO A N 1
ATOM 3945 C CA . PRO A 1 512 ? 8.186 7.619 -29.766 1.00 81.94 512 PRO A CA 1
ATOM 3946 C C . PRO A 1 512 ? 7.386 8.167 -28.577 1.00 81.94 512 PRO A C 1
ATOM 3948 O O . PRO A 1 512 ? 7.974 8.552 -27.570 1.00 81.94 512 PRO A O 1
ATOM 3951 N N . ASP A 1 513 ? 6.055 8.132 -28.671 1.00 77.81 513 ASP A N 1
ATOM 3952 C CA . ASP A 1 513 ? 5.147 8.667 -27.645 1.00 77.81 513 ASP A CA 1
ATOM 3953 C C . ASP A 1 513 ? 4.666 7.619 -26.632 1.00 77.81 513 ASP A C 1
ATOM 3955 O O . ASP A 1 513 ? 3.836 7.914 -25.776 1.00 77.81 513 ASP A O 1
ATOM 3959 N N . GLN A 1 514 ? 5.096 6.364 -26.775 1.00 80.38 514 GLN A N 1
ATOM 3960 C CA . GLN A 1 514 ? 4.521 5.243 -26.027 1.00 80.38 514 GLN A CA 1
ATOM 3961 C C . GLN A 1 514 ? 5.568 4.324 -25.396 1.00 80.38 514 GLN A C 1
ATOM 3963 O O . GLN A 1 514 ? 5.249 3.632 -24.432 1.00 80.38 514 GLN A O 1
ATOM 3968 N N . GLY A 1 515 ? 6.791 4.259 -25.929 1.00 89.06 515 GLY A N 1
ATOM 3969 C CA . GLY A 1 515 ? 7.849 3.377 -25.432 1.00 89.06 515 GLY A CA 1
ATOM 3970 C C . GLY A 1 515 ? 8.273 2.270 -26.401 1.00 89.06 515 GLY A C 1
ATOM 3971 O O . GLY A 1 515 ? 7.928 2.265 -27.585 1.00 89.06 515 GLY A O 1
ATOM 3972 N N . ILE A 1 516 ? 9.063 1.319 -25.898 1.00 92.88 516 ILE A N 1
ATOM 3973 C CA . ILE A 1 516 ? 9.565 0.168 -26.658 1.00 92.88 516 ILE A CA 1
ATOM 3974 C C . ILE A 1 516 ? 8.445 -0.862 -26.796 1.00 92.88 516 ILE A C 1
ATOM 3976 O O . ILE A 1 516 ? 7.992 -1.450 -25.812 1.00 92.88 516 ILE A O 1
ATOM 3980 N N . VAL A 1 517 ? 8.025 -1.123 -28.029 1.00 92.19 517 VAL A N 1
ATOM 3981 C CA . VAL A 1 517 ? 6.918 -2.032 -28.361 1.00 92.19 517 VAL A CA 1
ATOM 3982 C C . VAL A 1 517 ? 7.402 -3.413 -28.802 1.00 92.19 517 VAL A C 1
ATOM 3984 O O . VAL A 1 517 ? 6.622 -4.361 -28.843 1.00 92.19 517 VAL A O 1
ATOM 3987 N N . SER A 1 518 ? 8.691 -3.566 -29.102 1.00 93.56 518 SER A N 1
ATOM 3988 C CA . SER A 1 518 ? 9.317 -4.871 -29.313 1.00 93.56 518 SER A CA 1
ATOM 3989 C C . SER A 1 518 ? 10.802 -4.810 -28.990 1.00 93.56 518 SER A C 1
ATOM 3991 O O . SER A 1 518 ? 11.477 -3.860 -29.375 1.00 93.56 518 SER A O 1
ATOM 3993 N N . TRP A 1 519 ? 11.308 -5.850 -28.330 1.00 95.75 519 TRP A N 1
ATOM 3994 C CA . TRP A 1 519 ? 12.737 -6.080 -28.155 1.00 95.75 519 TRP A CA 1
ATOM 3995 C C . TRP A 1 519 ? 13.043 -7.561 -28.336 1.00 95.75 519 TRP A C 1
ATOM 3997 O O . TRP A 1 519 ? 12.492 -8.412 -27.626 1.00 95.75 519 TRP A O 1
ATOM 4007 N N . THR A 1 520 ? 13.920 -7.848 -29.293 1.00 94.75 520 THR A N 1
ATOM 4008 C CA . THR A 1 520 ? 14.479 -9.176 -29.534 1.00 94.75 520 THR A CA 1
ATOM 4009 C C . THR A 1 520 ? 15.987 -9.119 -29.339 1.00 94.75 520 THR A C 1
ATOM 4011 O O . THR A 1 520 ? 16.650 -8.299 -29.969 1.00 94.75 520 THR A O 1
ATOM 4014 N N . ALA A 1 521 ? 16.522 -10.003 -28.501 1.00 92.69 521 ALA A N 1
ATOM 4015 C CA . ALA A 1 521 ? 17.953 -10.218 -28.315 1.00 92.69 521 ALA A CA 1
ATOM 4016 C C . ALA A 1 521 ? 18.295 -11.630 -28.812 1.00 92.69 521 ALA A C 1
ATOM 4018 O O . ALA A 1 521 ? 17.803 -12.629 -28.283 1.00 92.69 521 ALA A O 1
ATOM 4019 N N . GLY A 1 522 ? 19.079 -11.724 -29.884 1.00 89.31 522 GLY A N 1
ATOM 4020 C CA . GLY A 1 522 ? 19.295 -12.959 -30.630 1.00 89.31 522 GLY A CA 1
ATOM 4021 C C . GLY A 1 522 ? 17.976 -13.503 -31.185 1.00 89.31 522 GLY A C 1
ATOM 4022 O O . GLY A 1 522 ? 17.380 -12.912 -32.079 1.00 89.31 522 GLY A O 1
ATOM 4023 N N . GLN A 1 523 ? 17.522 -14.636 -30.646 1.00 87.31 523 GLN A N 1
ATOM 4024 C CA . GLN A 1 523 ? 16.222 -15.251 -30.964 1.00 87.31 523 GLN A CA 1
ATOM 4025 C C . GLN A 1 523 ? 15.194 -15.087 -29.833 1.00 87.31 523 GLN A C 1
ATOM 4027 O O . GLN A 1 523 ? 14.047 -15.521 -29.954 1.00 87.31 523 GLN A O 1
ATOM 4032 N N . THR A 1 524 ? 15.590 -14.468 -28.721 1.00 90.56 524 THR A N 1
ATOM 4033 C CA . THR A 1 524 ? 14.767 -14.353 -27.522 1.00 90.56 524 THR A CA 1
ATOM 4034 C C . THR A 1 524 ? 13.982 -13.052 -27.558 1.00 90.56 524 THR A C 1
ATOM 4036 O O . THR A 1 524 ? 14.545 -11.958 -27.583 1.00 90.56 524 THR A O 1
ATOM 4039 N N . LYS A 1 525 ? 12.653 -13.159 -27.511 1.00 92.50 525 LYS A N 1
ATOM 4040 C CA . LYS A 1 525 ? 11.776 -12.007 -27.290 1.00 92.50 525 LYS A CA 1
ATOM 4041 C C . LYS A 1 525 ? 11.828 -11.614 -25.816 1.00 92.50 525 LYS A C 1
ATOM 4043 O O . LYS A 1 525 ? 11.455 -12.422 -24.968 1.00 92.50 525 LYS A O 1
ATOM 4048 N N . VAL A 1 526 ? 12.237 -10.381 -25.529 1.00 93.88 526 VAL A N 1
ATOM 4049 C CA . VAL A 1 526 ? 12.550 -9.920 -24.167 1.00 93.88 526 VAL A CA 1
ATOM 4050 C C . VAL A 1 526 ? 11.354 -9.286 -23.463 1.00 93.88 526 VAL A C 1
ATOM 4052 O O . VAL A 1 526 ? 11.168 -9.489 -22.266 1.00 93.88 526 VAL A O 1
ATOM 4055 N N . LEU A 1 527 ? 10.509 -8.558 -24.201 1.00 92.75 527 LEU A N 1
ATOM 4056 C CA . LEU A 1 527 ? 9.389 -7.787 -23.647 1.00 92.75 527 LEU A CA 1
ATOM 4057 C C . LEU A 1 527 ? 8.016 -8.338 -24.061 1.00 92.75 527 LEU A C 1
ATOM 4059 O O . LEU A 1 527 ? 7.821 -8.799 -25.189 1.00 92.75 527 LEU A O 1
ATOM 4063 N N . ALA A 1 528 ? 7.042 -8.253 -23.156 1.00 88.19 528 ALA A N 1
ATOM 4064 C CA . ALA A 1 528 ? 5.645 -8.632 -23.359 1.00 88.19 528 ALA A CA 1
ATOM 4065 C C . ALA A 1 528 ? 4.769 -7.414 -23.707 1.00 88.19 528 ALA A C 1
ATOM 4067 O O . ALA A 1 528 ? 3.882 -7.028 -22.947 1.00 88.19 528 ALA A O 1
ATOM 4068 N N . ALA A 1 529 ? 4.982 -6.836 -24.889 1.00 88.25 529 ALA A N 1
ATOM 4069 C CA . ALA A 1 529 ? 4.180 -5.715 -25.377 1.00 88.25 529 ALA A CA 1
ATOM 4070 C C . ALA A 1 529 ? 2.860 -6.178 -26.041 1.00 88.25 529 ALA A C 1
ATOM 4072 O O . ALA A 1 529 ? 2.889 -7.090 -26.878 1.00 88.25 529 ALA A O 1
ATOM 4073 N N . PRO A 1 530 ? 1.704 -5.566 -25.720 1.00 84.44 530 PRO A N 1
ATOM 4074 C CA . PRO A 1 530 ? 0.426 -5.817 -26.402 1.00 84.44 530 PRO A CA 1
ATOM 4075 C C . PRO A 1 530 ? 0.249 -5.055 -27.737 1.00 84.44 530 PRO A C 1
ATOM 4077 O O . PRO A 1 530 ? -0.734 -5.310 -28.437 1.00 84.44 530 PRO A O 1
ATOM 4080 N N . PHE A 1 531 ? 1.171 -4.157 -28.103 1.00 85.00 531 PHE A N 1
ATOM 4081 C CA . PHE A 1 531 ? 1.132 -3.325 -29.314 1.00 85.00 531 PHE A CA 1
ATOM 4082 C C . PHE A 1 531 ? 0.743 -4.086 -30.607 1.00 85.00 531 PHE A C 1
ATOM 4084 O O . PHE A 1 531 ? 1.176 -5.224 -30.806 1.00 85.00 531 PHE A O 1
ATOM 4091 N N . PRO A 1 532 ? -0.053 -3.484 -31.519 1.00 80.62 532 PRO A N 1
ATOM 4092 C CA . PRO A 1 532 ? -0.664 -2.148 -31.451 1.00 80.62 532 PRO A CA 1
ATOM 4093 C C . PRO A 1 532 ? -1.926 -2.104 -30.579 1.00 80.62 532 PRO A C 1
ATOM 4095 O O . PRO A 1 532 ? -2.611 -1.086 -30.523 1.00 80.62 532 PRO A O 1
ATOM 4098 N N . LYS A 1 533 ? -2.276 -3.215 -29.917 1.00 85.31 533 LYS A N 1
ATOM 4099 C CA . LYS A 1 533 ? -3.414 -3.251 -29.003 1.00 85.31 533 LYS A CA 1
ATOM 4100 C C . LYS A 1 533 ? -3.042 -2.596 -27.679 1.00 85.31 533 LYS A C 1
ATOM 4102 O O . LYS A 1 533 ? -1.885 -2.570 -27.267 1.00 85.31 533 LYS A O 1
ATOM 4107 N N . LEU A 1 534 ? -4.074 -2.137 -26.991 1.00 79.75 534 LEU A N 1
ATOM 4108 C CA . LEU A 1 534 ? -3.988 -1.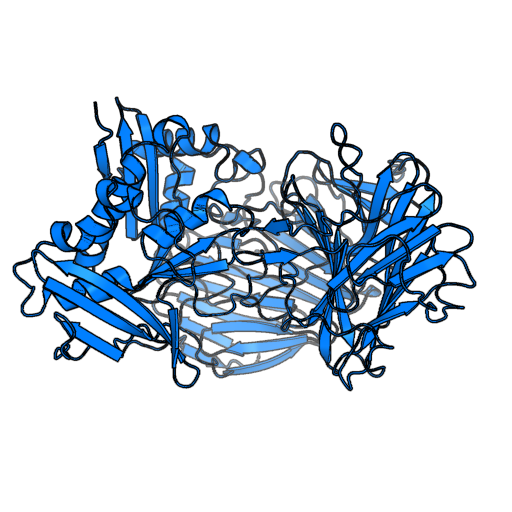687 -25.616 1.00 79.75 534 LEU A CA 1
ATOM 4109 C C . LEU A 1 534 ? -4.252 -2.873 -24.682 1.00 79.75 534 LEU A C 1
ATOM 4111 O O . LEU A 1 534 ? -5.195 -3.643 -24.895 1.00 79.75 534 LEU A O 1
ATOM 4115 N N . ARG A 1 535 ? -3.437 -3.019 -23.640 1.00 77.31 535 ARG A N 1
ATOM 4116 C CA . ARG A 1 535 ? -3.759 -3.841 -22.472 1.00 77.31 535 ARG A CA 1
ATOM 4117 C C . ARG A 1 535 ? -4.155 -2.902 -21.345 1.00 77.31 535 ARG A C 1
ATOM 4119 O O . ARG A 1 535 ? -3.502 -1.887 -21.149 1.00 77.31 535 ARG A O 1
ATOM 4126 N N . ALA A 1 536 ? -5.208 -3.249 -20.618 1.00 72.31 536 ALA A N 1
ATOM 4127 C CA . ALA A 1 536 ? -5.654 -2.495 -19.457 1.00 72.31 536 ALA A CA 1
ATOM 4128 C C . ALA A 1 536 ? -5.573 -3.360 -18.193 1.00 72.31 536 ALA A C 1
ATOM 4130 O O . ALA A 1 536 ? -5.870 -4.556 -18.256 1.00 72.31 536 ALA A O 1
ATOM 4131 N N . LEU A 1 537 ? -5.185 -2.755 -17.069 1.00 68.38 537 LEU A N 1
ATOM 4132 C CA . LEU A 1 537 ? -5.418 -3.220 -15.702 1.00 68.38 537 LEU A CA 1
ATOM 4133 C C . LEU A 1 537 ? -6.560 -2.387 -15.122 1.00 68.38 537 LEU A C 1
ATOM 4135 O O . LEU A 1 537 ? -6.366 -1.293 -14.594 1.00 68.38 537 LEU A O 1
ATOM 4139 N N . GLY A 1 538 ? -7.775 -2.901 -15.286 1.00 67.19 538 GLY A N 1
ATOM 4140 C CA . GLY A 1 538 ? -8.975 -2.194 -14.859 1.00 67.19 538 GLY A CA 1
ATOM 4141 C C . GLY A 1 538 ? -9.248 -0.969 -15.734 1.00 67.19 538 GLY A C 1
ATOM 4142 O O . GLY A 1 538 ? -8.812 -0.927 -16.883 1.00 67.19 538 GLY A O 1
ATOM 4143 N N . PRO A 1 539 ? -10.013 0.009 -15.230 1.00 59.72 539 PRO A N 1
ATOM 4144 C CA . PRO A 1 539 ? -10.424 1.174 -16.007 1.00 59.72 539 PRO A CA 1
ATOM 4145 C C . PRO A 1 539 ? -9.385 2.302 -16.030 1.00 59.72 539 PRO A C 1
ATOM 4147 O O . PRO A 1 539 ? -9.536 3.219 -16.827 1.00 59.72 539 PRO A O 1
ATOM 4150 N N . LEU A 1 540 ? -8.358 2.266 -15.169 1.00 58.91 540 LEU A N 1
ATOM 4151 C CA . LEU A 1 540 ? -7.465 3.416 -14.957 1.00 58.91 540 LEU A CA 1
ATOM 4152 C C . LEU A 1 540 ? -6.054 3.239 -15.514 1.00 58.91 540 LEU A C 1
ATOM 4154 O O . LEU A 1 540 ? -5.386 4.220 -15.822 1.00 58.91 540 LEU A O 1
ATOM 4158 N N . THR A 1 541 ? -5.577 2.005 -15.649 1.00 68.69 541 THR A N 1
ATOM 4159 C CA . THR A 1 541 ? -4.219 1.745 -16.124 1.00 68.69 541 THR A CA 1
ATOM 4160 C C . THR A 1 541 ? -4.294 1.040 -17.457 1.00 68.69 541 THR A C 1
ATOM 4162 O O . THR A 1 541 ? -4.843 -0.054 -17.552 1.00 68.69 541 THR A O 1
ATOM 4165 N N . ALA A 1 542 ? -3.710 1.636 -18.487 1.00 75.50 542 ALA A N 1
ATOM 4166 C CA . ALA A 1 542 ? -3.574 0.987 -19.772 1.00 75.50 542 ALA A CA 1
ATOM 4167 C C . ALA A 1 542 ? -2.218 1.292 -20.397 1.00 75.50 542 ALA A C 1
ATOM 4169 O O . ALA A 1 542 ? -1.673 2.373 -20.198 1.00 75.50 542 ALA A O 1
ATOM 4170 N N . TRP A 1 543 ? -1.677 0.329 -21.130 1.00 81.12 543 TRP A N 1
ATOM 4171 C CA . TRP A 1 543 ? -0.395 0.452 -21.808 1.00 81.12 543 TRP A CA 1
ATOM 4172 C C . TRP A 1 543 ? -0.392 -0.375 -23.092 1.00 81.12 543 TRP A C 1
ATOM 4174 O O . TRP A 1 543 ? -1.160 -1.327 -23.269 1.00 81.12 543 TRP A O 1
ATOM 4184 N N . ASN A 1 544 ? 0.483 0.001 -24.011 1.00 85.81 544 ASN A N 1
ATOM 4185 C CA . ASN A 1 544 ? 0.688 -0.658 -25.301 1.00 85.81 544 ASN A CA 1
ATOM 4186 C C . ASN A 1 544 ? 2.124 -1.196 -25.460 1.00 85.81 544 ASN A C 1
ATOM 4188 O O . ASN A 1 544 ? 2.341 -2.147 -26.211 1.00 85.81 544 ASN A O 1
ATOM 4192 N N . SER A 1 545 ? 3.080 -0.635 -24.721 1.00 88.50 545 SER A N 1
ATOM 4193 C CA . SER A 1 545 ? 4.509 -0.933 -24.816 1.00 88.50 545 SER A CA 1
ATOM 4194 C C . SER A 1 545 ? 4.969 -2.022 -23.853 1.00 88.50 545 SER A C 1
ATOM 4196 O O . SER A 1 545 ? 4.325 -2.344 -22.862 1.00 88.50 545 SER A O 1
ATOM 4198 N N . GLY A 1 546 ? 6.115 -2.616 -24.160 1.00 90.00 546 GLY A N 1
ATOM 4199 C CA . GLY A 1 546 ? 6.814 -3.544 -23.282 1.00 90.00 546 GLY A CA 1
ATOM 4200 C C . GLY A 1 546 ? 7.686 -2.836 -22.242 1.00 90.00 546 GLY A C 1
ATOM 4201 O O . GLY A 1 546 ? 7.873 -3.368 -21.149 1.00 90.00 546 GLY A O 1
ATOM 4202 N N . LEU A 1 547 ? 8.188 -1.645 -22.587 1.00 93.31 547 LEU A N 1
ATOM 4203 C CA . LEU A 1 547 ? 8.942 -0.747 -21.715 1.00 93.31 547 LEU A CA 1
ATOM 4204 C C . LEU A 1 547 ? 8.554 0.704 -22.007 1.00 93.31 547 LEU A C 1
ATOM 4206 O O . LEU A 1 547 ? 8.473 1.078 -23.175 1.00 93.31 547 LEU A O 1
ATOM 4210 N N . TRP A 1 548 ? 8.305 1.505 -20.975 1.00 90.00 548 TRP A N 1
ATOM 4211 C CA . TRP A 1 548 ? 7.947 2.922 -21.109 1.00 90.00 548 TRP A CA 1
ATOM 4212 C C . TRP A 1 548 ? 8.343 3.711 -19.860 1.00 90.00 548 TRP A C 1
ATOM 4214 O O . TRP A 1 548 ? 8.696 3.124 -18.838 1.00 90.00 548 TRP A O 1
ATOM 4224 N N . VAL A 1 549 ? 8.291 5.038 -19.946 1.00 86.50 549 VAL A N 1
ATOM 4225 C CA . VAL A 1 549 ? 8.702 5.947 -18.871 1.00 86.50 549 VAL A CA 1
ATOM 4226 C C . VAL A 1 549 ? 7.516 6.800 -18.440 1.00 86.50 549 VAL A C 1
ATOM 4228 O O . VAL A 1 549 ? 6.725 7.235 -19.276 1.00 86.50 549 VAL A O 1
ATOM 4231 N N . THR A 1 550 ? 7.397 7.050 -17.139 1.00 80.69 550 THR A N 1
ATOM 4232 C CA . THR A 1 550 ? 6.407 7.970 -16.565 1.00 80.69 550 THR A CA 1
ATOM 4233 C C . THR A 1 550 ? 7.046 8.804 -15.460 1.00 80.69 550 THR A C 1
ATOM 4235 O O . THR A 1 550 ? 7.858 8.283 -14.693 1.00 80.69 550 THR A O 1
ATOM 4238 N N . GLY A 1 551 ? 6.635 10.066 -15.333 1.00 74.38 551 GLY A N 1
ATOM 4239 C CA . GLY A 1 551 ? 6.852 10.822 -14.100 1.00 74.38 551 GLY A CA 1
ATOM 4240 C C . GLY A 1 551 ? 5.843 10.373 -13.046 1.00 74.38 551 GLY A C 1
ATOM 4241 O O . GLY A 1 551 ? 4.669 10.201 -13.369 1.00 74.38 551 GLY A O 1
ATOM 4242 N N . GLN A 1 552 ? 6.293 10.170 -11.811 1.00 74.50 552 GLN A N 1
ATOM 4243 C CA . GLN A 1 552 ? 5.423 9.815 -10.690 1.00 74.50 552 GLN A CA 1
ATOM 4244 C C . GLN A 1 552 ? 5.635 10.778 -9.524 1.00 74.50 552 GLN A C 1
ATOM 4246 O O . GLN A 1 552 ? 6.602 11.543 -9.492 1.00 74.50 552 GLN A O 1
ATOM 4251 N N . GLY A 1 553 ? 4.694 10.761 -8.582 1.00 68.56 553 GLY A N 1
ATOM 4252 C CA . GLY A 1 553 ? 4.858 11.471 -7.325 1.00 68.56 553 GLY A CA 1
ATOM 4253 C C . GLY A 1 553 ? 5.941 10.873 -6.438 1.00 68.56 553 GLY A C 1
ATOM 4254 O O . GLY A 1 553 ? 6.607 9.896 -6.778 1.00 68.56 553 GLY A O 1
ATOM 4255 N N . ALA A 1 554 ? 6.114 11.500 -5.284 1.00 72.12 554 ALA A N 1
ATOM 4256 C CA . ALA A 1 554 ? 7.126 11.123 -4.317 1.00 72.12 554 ALA A CA 1
ATOM 4257 C C . ALA A 1 554 ? 6.760 9.762 -3.686 1.00 72.12 554 ALA A C 1
ATOM 4259 O O . ALA A 1 554 ? 5.667 9.605 -3.142 1.00 72.12 554 ALA A O 1
ATOM 4260 N N . ARG A 1 555 ? 7.662 8.771 -3.753 1.00 76.56 555 ARG A N 1
ATOM 4261 C CA . ARG A 1 555 ? 7.425 7.412 -3.219 1.00 76.56 555 ARG A CA 1
ATOM 4262 C C . ARG A 1 555 ? 7.363 7.345 -1.684 1.00 76.56 555 ARG A C 1
ATOM 4264 O O . ARG A 1 555 ? 7.072 6.291 -1.130 1.00 76.56 555 ARG A O 1
ATOM 4271 N N . GLU A 1 556 ? 7.711 8.442 -1.018 1.00 75.06 556 GLU A N 1
ATOM 4272 C CA . GLU A 1 556 ? 7.644 8.655 0.427 1.00 75.06 556 GLU A CA 1
ATOM 4273 C C . GLU A 1 556 ? 6.251 9.064 0.911 1.00 75.06 556 GLU A C 1
ATOM 4275 O O . GLU A 1 556 ? 6.009 9.002 2.113 1.00 75.06 556 GLU A O 1
ATOM 4280 N N . ASP A 1 557 ? 5.340 9.472 0.017 1.00 73.06 557 ASP A N 1
ATOM 4281 C CA . ASP A 1 557 ? 3.947 9.714 0.393 1.00 73.06 557 ASP A CA 1
ATOM 4282 C C . ASP A 1 557 ? 3.205 8.365 0.429 1.00 73.06 557 ASP A C 1
ATOM 4284 O O . ASP A 1 557 ? 2.939 7.769 -0.628 1.00 73.06 557 ASP A O 1
ATOM 4288 N N . PRO A 1 558 ? 2.842 7.861 1.623 1.00 66.31 558 PRO A N 1
ATOM 4289 C CA . PRO A 1 558 ? 2.213 6.555 1.744 1.00 66.31 558 PRO A CA 1
ATOM 4290 C C . PRO A 1 558 ? 0.801 6.548 1.126 1.00 66.31 558 PRO A C 1
ATOM 4292 O O . PRO A 1 558 ? 0.266 5.478 0.827 1.00 66.31 558 PRO A O 1
ATOM 4295 N N . GLU A 1 559 ? 0.208 7.721 0.862 1.00 71.25 559 GLU A N 1
ATOM 4296 C CA . GLU A 1 559 ? -1.070 7.868 0.164 1.00 71.25 559 GLU A CA 1
ATOM 4297 C C . GLU A 1 559 ? -0.948 7.856 -1.363 1.00 71.25 559 GLU A C 1
ATOM 4299 O O . GLU A 1 559 ? -1.930 7.527 -2.028 1.00 71.25 559 GLU A O 1
ATOM 4304 N N . GLN A 1 560 ? 0.223 8.181 -1.921 1.00 67.56 560 GLN A N 1
ATOM 4305 C CA . GLN A 1 560 ? 0.425 8.299 -3.370 1.00 67.56 560 GLN A CA 1
ATOM 4306 C C . GLN A 1 560 ? 1.101 7.079 -4.003 1.00 67.56 560 GLN A C 1
ATOM 4308 O O . GLN A 1 560 ? 0.890 6.829 -5.185 1.00 67.56 560 GLN A O 1
ATOM 4313 N N . GLY A 1 561 ? 1.894 6.319 -3.242 1.00 66.19 561 GLY A N 1
ATOM 4314 C CA . GLY A 1 561 ? 2.464 5.052 -3.698 1.00 66.19 561 GLY A CA 1
ATOM 4315 C C . GLY A 1 561 ? 3.278 5.077 -4.996 1.00 66.19 561 GLY A C 1
ATOM 4316 O O . GLY A 1 561 ? 3.747 6.111 -5.455 1.00 66.19 561 GLY A O 1
ATOM 4317 N N . ILE A 1 562 ? 3.471 3.887 -5.586 1.00 71.88 562 ILE A N 1
ATOM 4318 C CA . ILE A 1 562 ? 4.117 3.708 -6.901 1.00 71.88 562 ILE A CA 1
ATOM 4319 C C . ILE A 1 562 ? 3.044 3.283 -7.898 1.00 71.88 562 ILE A C 1
ATOM 4321 O O . ILE A 1 562 ? 2.392 2.252 -7.705 1.00 71.88 562 ILE A O 1
ATOM 4325 N N . GLU A 1 563 ? 2.873 4.019 -8.991 1.00 72.75 563 GLU A N 1
ATOM 4326 C CA . GLU A 1 563 ? 1.769 3.776 -9.919 1.00 72.75 563 GLU A CA 1
ATOM 4327 C C . GLU A 1 563 ? 1.944 2.484 -10.735 1.00 72.75 563 GLU A C 1
ATOM 4329 O O . GLU A 1 563 ? 3.056 1.991 -10.935 1.00 72.75 563 GLU A O 1
ATOM 4334 N N . TRP A 1 564 ? 0.848 1.920 -11.262 1.00 72.62 564 TRP A N 1
ATOM 4335 C CA . TRP A 1 564 ? 0.878 0.755 -12.171 1.00 72.62 564 TRP A CA 1
ATOM 4336 C C . TRP A 1 564 ? 1.405 1.088 -13.581 1.00 72.62 564 TRP A C 1
ATOM 4338 O O . TRP A 1 564 ? 1.164 0.343 -14.531 1.00 72.62 564 TRP A O 1
ATOM 4348 N N . GLY A 1 565 ? 2.109 2.213 -13.725 1.00 68.88 565 GLY A N 1
ATOM 4349 C CA . GLY A 1 565 ? 2.650 2.688 -14.990 1.00 68.88 565 GLY A CA 1
ATOM 4350 C C . GLY A 1 565 ? 1.568 2.952 -16.021 1.00 68.88 565 GLY A C 1
ATOM 4351 O O . GLY A 1 565 ? 1.686 2.502 -17.157 1.00 68.88 565 GLY A O 1
ATOM 4352 N N . SER A 1 566 ? 0.488 3.641 -15.640 1.00 65.31 566 SER A N 1
ATOM 4353 C CA . SER A 1 566 ? -0.530 4.031 -16.619 1.00 65.31 566 SER A CA 1
ATOM 4354 C C . SER A 1 566 ? 0.134 4.819 -17.756 1.00 65.31 566 SER A C 1
ATOM 4356 O O . SER A 1 566 ? 0.968 5.688 -17.509 1.00 65.31 566 SER A O 1
ATOM 4358 N N . GLY A 1 567 ? -0.174 4.468 -19.006 1.00 53.66 567 GLY A N 1
ATOM 4359 C CA . GLY A 1 567 ? 0.376 5.096 -20.207 1.00 53.66 567 GLY A CA 1
ATOM 4360 C C . GLY A 1 567 ? -0.188 6.498 -20.432 1.00 53.66 567 GLY A C 1
ATOM 4361 O O . GLY A 1 567 ? -0.812 6.755 -21.461 1.00 53.66 567 GLY A O 1
ATOM 4362 N N . GLY A 1 568 ? -0.016 7.391 -19.453 1.00 52.47 568 GLY A N 1
ATOM 4363 C CA . GLY A 1 568 ? -0.192 8.830 -19.625 1.00 52.47 568 GLY A CA 1
ATOM 4364 C C . GLY A 1 568 ? 0.786 9.381 -20.666 1.00 52.47 568 GLY A C 1
ATOM 4365 O O . GLY A 1 568 ? 1.525 8.622 -21.289 1.00 52.47 568 GLY A O 1
ATOM 4366 N N . ARG A 1 569 ? 0.800 10.705 -20.881 1.00 50.81 569 ARG A N 1
ATOM 4367 C CA . ARG A 1 569 ? 1.777 11.347 -21.782 1.00 50.81 569 ARG A CA 1
ATOM 4368 C C . ARG A 1 569 ? 3.194 11.045 -21.284 1.00 50.81 569 ARG A C 1
ATOM 4370 O O . ARG A 1 569 ? 3.697 11.743 -20.407 1.00 50.81 569 ARG A O 1
ATOM 4377 N N . ALA A 1 570 ? 3.794 9.980 -21.807 1.00 55.25 570 ALA A N 1
ATOM 4378 C CA . ALA A 1 570 ? 5.175 9.637 -21.549 1.00 55.25 570 ALA A CA 1
ATOM 4379 C C . ALA A 1 570 ? 6.050 10.803 -22.034 1.00 55.25 570 ALA A C 1
ATOM 4381 O O . ALA A 1 570 ? 5.702 11.441 -23.035 1.00 55.25 570 ALA A O 1
ATOM 4382 N N . PRO A 1 571 ? 7.166 11.106 -21.350 1.00 57.00 571 PRO A N 1
ATOM 4383 C CA . PRO A 1 571 ? 8.177 11.981 -21.923 1.00 57.00 571 PRO A CA 1
ATOM 4384 C C . PRO A 1 571 ? 8.551 11.463 -23.319 1.00 57.00 571 PRO A C 1
ATOM 4386 O O . PRO A 1 571 ? 8.622 10.252 -23.551 1.00 57.00 571 PRO A O 1
ATOM 4389 N N . HIS A 1 572 ? 8.726 12.376 -24.271 1.00 63.34 572 HIS A N 1
ATOM 4390 C CA . HIS A 1 572 ? 8.990 12.001 -25.656 1.00 63.34 572 HIS A CA 1
ATOM 4391 C C . HIS A 1 572 ? 10.391 11.385 -25.786 1.00 63.34 572 HIS A C 1
ATOM 4393 O O . HIS A 1 572 ? 11.320 11.750 -25.062 1.00 63.34 572 HIS A O 1
ATOM 4399 N N . LEU A 1 573 ? 10.559 10.450 -26.722 1.00 67.38 573 LEU A N 1
ATOM 4400 C CA . LEU A 1 573 ? 11.887 9.953 -27.087 1.00 67.38 573 LEU A CA 1
ATOM 4401 C C . LEU A 1 573 ? 12.740 11.109 -27.653 1.00 67.38 573 LEU A C 1
ATOM 4403 O O . LEU A 1 573 ? 12.310 11.797 -28.586 1.00 67.38 573 LEU A O 1
ATOM 4407 N N . ILE A 1 574 ? 13.944 11.316 -27.108 1.00 61.69 574 ILE A N 1
ATOM 4408 C CA . ILE A 1 574 ? 14.871 12.372 -27.552 1.00 61.69 574 ILE A CA 1
ATOM 4409 C C . ILE A 1 574 ? 15.272 12.120 -29.017 1.00 61.69 574 ILE A C 1
ATOM 4411 O O . ILE A 1 574 ? 15.613 10.999 -29.395 1.00 61.69 574 ILE A O 1
ATOM 4415 N N . GLY A 1 575 ? 15.198 13.166 -29.853 1.00 55.09 575 GLY A N 1
ATOM 4416 C CA . GLY A 1 575 ? 15.331 13.078 -31.319 1.00 55.09 575 GLY A CA 1
ATOM 4417 C C . GLY A 1 575 ? 14.029 13.316 -32.105 1.00 55.09 575 GLY A C 1
ATOM 4418 O O . GLY A 1 575 ? 14.032 13.213 -33.330 1.00 55.09 575 GLY A O 1
ATOM 4419 N N . SER A 1 576 ? 12.934 13.667 -31.416 1.00 46.84 576 SER A N 1
ATOM 4420 C CA . SER A 1 576 ? 11.649 14.135 -31.969 1.00 46.84 576 SER A CA 1
ATOM 4421 C C . SER A 1 576 ? 11.490 15.667 -31.782 1.00 46.84 576 SER A C 1
ATOM 4423 O O . SER A 1 576 ? 12.115 16.210 -30.872 1.00 46.84 576 SER A O 1
ATOM 4425 N N . PRO A 1 577 ? 10.702 16.408 -32.597 1.00 37.09 577 PRO A N 1
ATOM 4426 C CA . PRO A 1 577 ? 10.750 17.882 -32.695 1.00 37.09 577 PRO A CA 1
ATOM 4427 C C . PRO A 1 577 ? 10.190 18.708 -31.510 1.00 37.09 577 PRO A C 1
ATOM 4429 O O . PRO A 1 577 ? 9.657 19.792 -31.747 1.00 37.09 577 PRO A O 1
ATOM 4432 N N . ALA A 1 578 ? 10.255 18.244 -30.258 1.00 42.09 578 ALA A N 1
ATOM 4433 C CA . ALA A 1 578 ? 9.666 18.939 -29.105 1.00 42.09 578 ALA A CA 1
ATOM 4434 C C . ALA A 1 578 ? 10.689 19.263 -27.996 1.00 42.09 578 ALA A C 1
ATOM 4436 O O . ALA A 1 578 ? 11.358 18.371 -27.484 1.00 42.09 578 ALA A O 1
ATOM 4437 N N . ASP A 1 579 ? 10.743 20.536 -27.580 1.00 37.34 579 ASP A N 1
ATOM 4438 C CA . ASP A 1 579 ? 11.538 21.069 -26.455 1.00 37.34 579 ASP A CA 1
ATOM 4439 C C . ASP A 1 579 ? 10.952 20.656 -25.083 1.00 37.34 579 ASP A C 1
ATOM 4441 O O . ASP A 1 579 ? 10.365 21.468 -24.363 1.00 37.34 579 ASP A O 1
ATOM 4445 N N . CYS A 1 580 ? 11.059 19.383 -24.696 1.00 47.72 580 CYS A N 1
ATOM 4446 C CA . CYS A 1 580 ? 10.635 18.915 -23.367 1.00 47.72 580 CYS A CA 1
ATOM 4447 C C . CYS A 1 580 ? 11.492 17.750 -22.845 1.00 47.72 580 CYS A C 1
ATOM 4449 O O . CYS A 1 580 ? 12.191 17.100 -23.617 1.00 47.72 580 CYS A O 1
ATOM 4451 N N . SER A 1 581 ? 11.448 17.511 -21.524 1.00 57.78 581 SER A N 1
ATOM 4452 C CA . SER A 1 581 ? 12.113 16.384 -20.847 1.00 57.78 581 SER A CA 1
ATOM 4453 C C . SER A 1 581 ? 11.817 15.067 -21.563 1.00 57.78 581 SER A C 1
ATOM 4455 O O . SER A 1 581 ? 10.643 14.754 -21.794 1.00 57.78 581 SER A O 1
ATOM 4457 N N . GLY A 1 582 ? 12.861 14.312 -21.895 1.00 77.19 582 GLY A N 1
ATOM 4458 C CA . GLY A 1 582 ? 12.752 13.107 -22.704 1.00 77.19 582 GLY A CA 1
ATOM 4459 C C . GLY A 1 582 ? 13.420 11.890 -22.077 1.00 77.19 582 GLY A C 1
ATOM 4460 O O . GLY A 1 582 ? 13.895 11.903 -20.941 1.00 77.19 582 GLY A O 1
ATOM 4461 N N . TRP A 1 583 ? 13.448 10.810 -22.842 1.00 86.94 583 TRP A N 1
ATOM 4462 C CA . TRP A 1 583 ? 14.244 9.628 -22.531 1.00 86.94 583 TRP A CA 1
ATOM 4463 C C . TRP A 1 583 ? 14.960 9.139 -23.788 1.00 86.94 583 TRP A C 1
ATOM 4465 O O . TRP A 1 583 ? 14.569 9.456 -24.914 1.00 86.94 583 TRP A O 1
ATOM 4475 N N . GLU A 1 584 ? 16.021 8.367 -23.595 1.00 89.94 584 GLU A N 1
ATOM 4476 C CA . GLU A 1 584 ? 16.870 7.834 -24.653 1.00 89.94 584 GLU A CA 1
ATOM 4477 C C . GLU A 1 584 ? 17.157 6.348 -24.415 1.00 89.94 584 GLU A C 1
ATOM 4479 O O . GLU A 1 584 ? 17.279 5.881 -23.277 1.00 89.94 584 GLU A O 1
ATOM 4484 N N . VAL A 1 585 ? 17.300 5.602 -25.513 1.00 92.38 585 VAL A N 1
ATOM 4485 C CA . VAL A 1 585 ? 17.835 4.239 -25.504 1.00 92.38 585 VAL A CA 1
ATOM 4486 C C . VAL A 1 585 ? 19.244 4.258 -26.075 1.00 92.38 585 VAL A C 1
ATOM 4488 O O . VAL A 1 585 ? 19.466 4.697 -27.206 1.00 92.38 585 VAL A O 1
ATOM 4491 N N . GLN A 1 586 ? 20.183 3.726 -25.304 1.00 93.31 586 GLN A N 1
ATOM 4492 C CA . GLN A 1 586 ? 21.572 3.555 -25.698 1.00 93.31 586 GLN A CA 1
ATOM 4493 C C . GLN A 1 586 ? 21.909 2.073 -25.876 1.00 93.31 586 GLN A C 1
ATOM 4495 O O . GLN A 1 586 ? 21.389 1.203 -25.173 1.00 93.31 586 GLN A O 1
ATOM 4500 N N . GLN A 1 587 ? 22.825 1.802 -26.804 1.00 91.62 587 GLN A N 1
ATOM 4501 C CA . GLN A 1 587 ? 23.352 0.475 -27.129 1.00 91.62 587 GLN A CA 1
ATOM 4502 C C . GLN A 1 587 ? 24.884 0.451 -27.051 1.00 91.62 587 GLN A C 1
ATOM 4504 O O . GLN A 1 587 ? 25.535 1.500 -27.002 1.00 91.62 587 GLN A O 1
ATOM 4509 N N . ARG A 1 588 ? 25.485 -0.745 -27.079 1.00 88.75 588 ARG A N 1
ATOM 4510 C CA . ARG A 1 588 ? 26.949 -0.908 -27.134 1.00 88.75 588 ARG A CA 1
ATOM 4511 C C . ARG A 1 588 ? 27.388 -1.356 -28.518 1.00 88.75 588 ARG A C 1
ATOM 4513 O O . ARG A 1 588 ? 27.069 -2.459 -28.955 1.00 88.75 588 ARG A O 1
ATOM 4520 N N . GLY A 1 589 ? 28.156 -0.513 -29.206 1.00 84.62 589 GLY A N 1
ATOM 4521 C CA . GLY A 1 589 ? 28.505 -0.755 -30.606 1.00 84.62 589 GLY A CA 1
ATOM 4522 C C . GLY A 1 589 ? 27.238 -0.890 -31.455 1.00 84.62 589 GLY A C 1
ATOM 4523 O O . GLY A 1 589 ? 26.449 0.047 -31.515 1.00 84.62 589 GLY A O 1
ATOM 4524 N N . ASN A 1 590 ? 27.042 -2.060 -32.068 1.00 84.62 590 ASN A N 1
ATOM 4525 C CA . ASN A 1 590 ? 25.822 -2.409 -32.804 1.00 84.62 590 ASN A CA 1
ATOM 4526 C C . ASN A 1 590 ? 25.055 -3.582 -32.151 1.00 84.62 590 ASN A C 1
ATOM 4528 O O . ASN A 1 590 ? 24.289 -4.262 -32.825 1.00 84.62 590 ASN A O 1
ATOM 4532 N N . ASP A 1 591 ? 25.311 -3.889 -30.876 1.00 89.38 591 ASP A N 1
ATOM 4533 C CA . ASP A 1 591 ? 24.700 -5.018 -30.166 1.00 89.38 591 ASP A CA 1
ATOM 4534 C C . ASP A 1 591 ? 23.474 -4.567 -29.351 1.00 89.38 591 ASP A C 1
ATOM 4536 O O . ASP A 1 591 ? 23.555 -3.619 -28.569 1.00 89.38 591 ASP A O 1
ATOM 4540 N N . LEU A 1 592 ? 22.353 -5.278 -29.518 1.00 92.19 592 LEU A N 1
ATOM 4541 C CA . LEU A 1 592 ? 21.065 -5.026 -28.858 1.00 92.19 592 LEU A CA 1
ATOM 4542 C C . LEU A 1 592 ? 20.714 -6.078 -27.791 1.00 92.19 592 LEU A C 1
ATOM 4544 O O . LEU A 1 592 ? 19.564 -6.177 -27.364 1.00 92.19 592 LEU A O 1
ATOM 4548 N N . THR A 1 593 ? 21.683 -6.877 -27.344 1.00 92.12 593 THR A N 1
ATOM 4549 C CA . THR A 1 593 ? 21.526 -7.794 -26.200 1.00 92.12 593 THR A CA 1
ATOM 4550 C C . THR A 1 593 ? 21.537 -7.071 -24.855 1.00 92.12 593 THR A C 1
ATOM 4552 O O . THR A 1 593 ? 21.035 -7.610 -23.871 1.00 92.12 593 THR A O 1
ATOM 4555 N N . ALA A 1 594 ? 22.048 -5.841 -24.803 1.00 92.81 594 ALA A N 1
ATOM 4556 C CA . ALA A 1 594 ? 22.004 -4.989 -23.625 1.00 92.81 594 ALA A CA 1
ATOM 4557 C C . ALA A 1 594 ? 21.619 -3.560 -24.009 1.00 92.81 594 ALA A C 1
ATOM 4559 O O . ALA A 1 594 ? 22.112 -3.023 -25.001 1.00 92.81 594 ALA A O 1
ATOM 4560 N N . LEU A 1 595 ? 20.760 -2.952 -23.199 1.00 94.88 595 LEU A N 1
ATOM 4561 C CA . LEU A 1 595 ? 20.252 -1.600 -23.372 1.00 94.88 595 LEU A CA 1
ATOM 4562 C C . LEU A 1 595 ? 20.538 -0.785 -22.122 1.00 94.88 595 LEU A C 1
ATOM 4564 O O . LEU A 1 595 ? 20.407 -1.282 -21.001 1.00 94.88 595 LEU A O 1
ATOM 4568 N N . ARG A 1 596 ? 20.858 0.487 -22.328 1.00 95.12 596 ARG A N 1
ATOM 4569 C CA . ARG A 1 596 ? 20.882 1.490 -21.270 1.00 95.12 596 ARG A CA 1
ATOM 4570 C C . ARG A 1 596 ? 19.756 2.474 -21.526 1.00 95.12 596 ARG A C 1
ATOM 4572 O O . ARG A 1 596 ? 19.709 3.105 -22.579 1.00 95.12 596 ARG A O 1
ATOM 4579 N N . ILE A 1 597 ? 18.833 2.556 -20.578 1.00 94.19 597 ILE A N 1
ATOM 4580 C CA . ILE A 1 597 ? 17.699 3.478 -20.631 1.00 94.19 597 ILE A CA 1
ATOM 4581 C C . ILE A 1 597 ? 18.086 4.702 -19.823 1.00 94.19 597 ILE A C 1
ATOM 4583 O O . ILE A 1 597 ? 18.376 4.568 -18.636 1.00 94.19 597 ILE A O 1
ATOM 4587 N N . VAL A 1 598 ? 18.124 5.864 -20.466 1.00 92.44 598 VAL A N 1
ATOM 4588 C CA . VAL A 1 598 ? 18.461 7.143 -19.834 1.00 92.44 598 VAL A CA 1
ATOM 4589 C C . VAL A 1 598 ? 17.209 8.002 -19.810 1.00 92.44 598 VAL A C 1
ATOM 4591 O O . VAL A 1 598 ? 16.548 8.156 -20.832 1.00 92.44 598 VAL A O 1
ATOM 4594 N N . VAL A 1 599 ? 16.869 8.537 -18.644 1.00 89.38 599 VAL A N 1
ATOM 4595 C CA . VAL A 1 599 ? 15.688 9.382 -18.453 1.00 89.38 599 VAL A CA 1
ATOM 4596 C C . VAL A 1 599 ? 16.128 10.722 -17.888 1.00 89.38 599 VAL A C 1
ATOM 4598 O O . VAL A 1 599 ? 16.761 10.761 -16.826 1.00 89.38 599 VAL A O 1
ATOM 4601 N N . ASP A 1 600 ? 15.772 11.801 -18.581 1.00 84.44 600 ASP A N 1
ATOM 4602 C CA . ASP A 1 600 ? 15.971 13.159 -18.088 1.00 84.44 600 ASP A CA 1
ATOM 4603 C C . ASP A 1 600 ? 14.969 13.452 -16.974 1.00 84.44 600 ASP A C 1
ATOM 4605 O O . ASP A 1 600 ? 13.779 13.156 -17.082 1.00 84.44 600 ASP A O 1
ATOM 4609 N N . GLY A 1 601 ? 15.442 14.060 -15.891 1.00 74.88 601 GLY A N 1
ATOM 4610 C CA . GLY A 1 601 ? 14.615 14.351 -14.731 1.00 74.88 601 GLY A CA 1
ATOM 4611 C C . GLY A 1 601 ? 14.942 15.694 -14.100 1.00 74.88 601 GLY A C 1
ATOM 4612 O O . GLY A 1 601 ? 16.076 16.172 -14.109 1.00 74.88 601 GLY A O 1
ATOM 4613 N N . VAL A 1 602 ? 13.932 16.294 -13.477 1.00 71.75 602 VAL A N 1
ATOM 4614 C CA . VAL A 1 602 ? 14.154 17.403 -12.547 1.00 71.75 602 VAL A CA 1
ATOM 4615 C C . VAL A 1 602 ? 14.860 16.849 -11.310 1.00 71.75 602 VAL A C 1
ATOM 4617 O O . VAL A 1 602 ? 14.478 15.795 -10.799 1.00 71.75 602 VAL A O 1
ATOM 4620 N N . LYS A 1 603 ? 15.891 17.548 -10.819 1.00 72.12 603 LYS A N 1
ATOM 4621 C CA . LYS A 1 603 ? 16.619 17.155 -9.605 1.00 72.12 603 LYS A CA 1
ATOM 4622 C C . LYS A 1 603 ? 15.639 16.889 -8.456 1.00 72.12 603 LYS A C 1
ATOM 4624 O O . LYS A 1 603 ? 14.801 17.733 -8.150 1.00 72.12 603 LYS A O 1
ATOM 4629 N N . GLY A 1 604 ? 15.764 15.722 -7.830 1.00 69.88 604 GLY A N 1
ATOM 4630 C CA . GLY A 1 604 ? 14.905 15.288 -6.725 1.00 69.88 604 GLY A CA 1
ATOM 4631 C C . GLY A 1 604 ? 13.545 14.703 -7.123 1.00 69.88 604 GLY A C 1
ATOM 4632 O O . GLY A 1 604 ? 12.893 14.123 -6.261 1.00 69.88 604 GLY A O 1
ATOM 4633 N N . ALA A 1 605 ? 13.127 14.788 -8.392 1.00 74.88 605 ALA A N 1
ATOM 4634 C CA . ALA A 1 605 ? 11.900 14.147 -8.861 1.00 74.88 605 ALA A CA 1
ATOM 4635 C C . ALA A 1 605 ? 12.103 12.643 -9.105 1.00 74.88 605 ALA A C 1
ATOM 4637 O O . ALA A 1 605 ? 13.169 12.209 -9.556 1.00 74.88 605 ALA A O 1
ATOM 4638 N N . GLU A 1 606 ? 11.055 11.862 -8.846 1.00 80.69 606 GLU A N 1
ATOM 4639 C CA . GLU A 1 606 ? 11.011 10.430 -9.133 1.00 80.69 606 GLU A CA 1
ATOM 4640 C C . GLU A 1 606 ? 10.848 10.181 -10.633 1.00 80.69 606 GLU A C 1
ATOM 4642 O O . GLU A 1 606 ? 9.903 10.663 -11.263 1.00 80.69 606 GLU A O 1
ATOM 4647 N N . GLN A 1 607 ? 11.776 9.412 -11.204 1.00 83.38 607 GLN A N 1
ATOM 4648 C CA . GLN A 1 607 ? 11.683 8.921 -12.574 1.00 83.38 607 GLN A CA 1
ATOM 4649 C C . GLN A 1 607 ? 11.448 7.419 -12.551 1.00 83.38 607 GLN A C 1
ATOM 4651 O O . GLN A 1 607 ? 12.165 6.682 -11.866 1.00 83.38 607 GLN A O 1
ATOM 4656 N N . VAL A 1 608 ? 10.448 6.967 -13.310 1.00 87.56 608 VAL A N 1
ATOM 4657 C CA . VAL A 1 608 ? 10.049 5.562 -13.313 1.00 87.56 608 VAL A CA 1
ATOM 4658 C C . VAL A 1 608 ? 10.088 4.999 -14.723 1.00 87.56 608 VAL A C 1
ATOM 4660 O O . VAL A 1 608 ? 9.383 5.464 -15.617 1.00 87.56 608 VAL A O 1
ATOM 4663 N N . THR A 1 609 ? 10.905 3.962 -14.908 1.00 91.56 609 THR A N 1
ATOM 4664 C CA . THR A 1 609 ? 10.885 3.120 -16.108 1.00 91.56 609 THR A CA 1
ATOM 4665 C C . THR A 1 609 ? 10.106 1.850 -15.801 1.00 91.56 609 THR A C 1
ATOM 4667 O O . THR A 1 609 ? 10.470 1.087 -14.911 1.00 91.56 609 THR A O 1
ATOM 4670 N N . HIS A 1 610 ? 9.035 1.596 -16.536 1.00 91.62 610 HIS A N 1
ATOM 4671 C CA . HIS A 1 610 ? 8.233 0.389 -16.404 1.00 91.62 610 HIS A CA 1
ATOM 4672 C C . HIS A 1 610 ? 8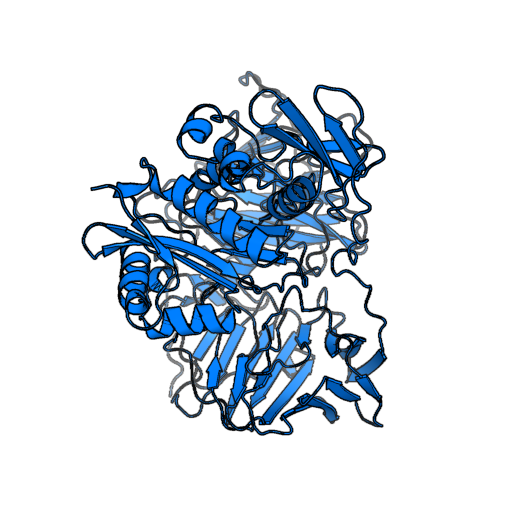.679 -0.664 -17.407 1.00 91.62 610 HIS A C 1
ATOM 4674 O O . HIS A 1 610 ? 8.939 -0.345 -18.564 1.00 91.62 610 HIS A O 1
ATOM 4680 N N . VAL A 1 611 ? 8.739 -1.925 -16.980 1.00 93.06 611 VAL A N 1
ATOM 4681 C CA . VAL A 1 611 ? 9.141 -3.058 -17.820 1.00 93.06 611 VAL A CA 1
ATOM 4682 C C . VAL A 1 611 ? 8.175 -4.215 -17.612 1.00 93.06 611 VAL A C 1
ATOM 4684 O O . VAL A 1 611 ? 7.902 -4.627 -16.485 1.00 93.06 611 VAL A O 1
ATOM 4687 N N . THR A 1 612 ? 7.696 -4.789 -18.712 1.00 90.69 612 THR A N 1
ATOM 4688 C CA . THR A 1 612 ? 6.915 -6.032 -18.726 1.00 90.69 612 THR A CA 1
ATOM 4689 C C . THR A 1 612 ? 7.735 -7.132 -19.406 1.00 90.69 612 THR A C 1
ATOM 4691 O O . THR A 1 612 ? 7.732 -7.247 -20.634 1.00 90.69 612 THR A O 1
ATOM 4694 N N . PRO A 1 613 ? 8.489 -7.947 -18.643 1.00 90.06 613 PRO A N 1
ATOM 4695 C CA . PRO A 1 613 ? 9.309 -9.006 -19.220 1.00 90.06 613 PRO A CA 1
ATOM 4696 C C . PRO A 1 613 ? 8.450 -10.062 -19.922 1.00 90.06 613 PRO A C 1
ATOM 4698 O O . PRO A 1 613 ? 7.361 -10.415 -19.461 1.00 90.06 613 PRO A O 1
ATOM 4701 N N . ASN A 1 614 ? 8.965 -10.647 -21.002 1.00 87.44 614 ASN A N 1
ATOM 4702 C CA . ASN A 1 614 ? 8.333 -11.758 -21.713 1.00 87.44 614 ASN A CA 1
ATOM 4703 C C . ASN A 1 614 ? 8.518 -13.106 -20.998 1.00 87.44 614 ASN A C 1
ATOM 4705 O O . ASN A 1 614 ? 8.886 -14.120 -21.582 1.00 87.44 614 ASN A O 1
ATOM 4709 N N . ALA A 1 615 ? 8.186 -13.121 -19.714 1.00 75.50 615 ALA A N 1
ATOM 4710 C CA . ALA A 1 615 ? 8.147 -14.302 -18.863 1.00 75.50 615 ALA A CA 1
ATOM 4711 C C . ALA A 1 615 ? 7.004 -15.283 -19.234 1.00 75.50 615 ALA A C 1
ATOM 4713 O O . ALA A 1 615 ? 6.944 -16.403 -18.724 1.00 75.50 615 ALA A O 1
ATOM 4714 N N . GLN A 1 616 ? 6.066 -14.870 -20.104 1.00 57.50 616 GLN A N 1
ATOM 4715 C CA . GLN A 1 616 ? 4.782 -15.546 -20.350 1.00 57.50 616 GLN A CA 1
ATOM 4716 C C . GLN A 1 616 ? 4.844 -16.750 -21.314 1.00 57.50 616 GLN A C 1
ATOM 4718 O O . GLN A 1 616 ? 3.898 -17.539 -21.343 1.00 57.50 616 GLN A O 1
ATOM 4723 N N . ILE A 1 617 ? 5.936 -16.963 -22.063 1.00 49.25 617 ILE A N 1
ATOM 4724 C CA . ILE A 1 617 ? 6.056 -18.108 -22.999 1.00 49.25 617 ILE A CA 1
ATOM 4725 C C . ILE A 1 617 ? 6.093 -19.466 -22.259 1.00 49.25 617 ILE A C 1
ATOM 4727 O O . ILE A 1 617 ? 5.793 -20.508 -22.840 1.00 49.25 617 ILE A O 1
ATOM 4731 N N . GLN A 1 618 ? 6.325 -19.481 -20.942 1.00 48.06 618 GLN A N 1
ATOM 4732 C CA . GLN A 1 618 ? 6.275 -20.690 -20.112 1.00 48.06 618 GLN A CA 1
ATOM 4733 C C . GLN A 1 618 ? 4.932 -20.881 -19.387 1.00 48.06 618 GLN A C 1
ATOM 4735 O O . GLN A 1 618 ? 4.911 -21.223 -18.204 1.00 48.06 618 GLN A O 1
ATOM 4740 N N . ALA A 1 619 ? 3.802 -20.712 -20.081 1.00 41.88 619 ALA A N 1
ATOM 4741 C CA . ALA A 1 619 ? 2.432 -20.765 -19.539 1.00 41.88 619 ALA A CA 1
ATOM 4742 C C . ALA A 1 619 ? 2.005 -22.084 -18.836 1.00 41.88 619 ALA A C 1
ATOM 4744 O O . ALA A 1 619 ? 0.850 -22.228 -18.440 1.00 41.88 619 ALA A O 1
ATOM 4745 N N . LYS A 1 620 ? 2.915 -23.043 -18.626 1.00 47.25 620 LYS A N 1
ATOM 4746 C CA . LYS A 1 620 ? 2.719 -24.171 -17.697 1.00 47.25 620 LYS A CA 1
ATOM 4747 C C . LYS A 1 620 ? 3.720 -24.221 -16.539 1.00 47.25 620 LYS A C 1
ATOM 4749 O O . LYS A 1 620 ? 3.366 -24.768 -15.502 1.00 47.25 620 LYS A O 1
ATOM 4754 N N . ASN A 1 621 ? 4.896 -23.598 -16.669 1.00 47.84 621 ASN A N 1
ATOM 4755 C CA . ASN A 1 621 ? 5.955 -23.670 -15.662 1.00 47.84 621 ASN A CA 1
ATOM 4756 C C . ASN A 1 621 ? 6.249 -22.348 -14.933 1.00 47.84 621 ASN A C 1
ATOM 4758 O O . ASN A 1 621 ? 6.788 -22.448 -13.843 1.00 47.84 621 ASN A O 1
ATOM 4762 N N . ARG A 1 622 ? 5.799 -21.163 -15.391 1.00 61.59 622 ARG A N 1
ATOM 4763 C CA . ARG A 1 622 ? 6.089 -19.822 -14.796 1.00 61.59 622 ARG A CA 1
ATOM 4764 C C . ARG A 1 622 ? 7.581 -19.453 -14.922 1.00 61.59 622 ARG A C 1
ATOM 4766 O O . ARG A 1 622 ? 8.402 -20.340 -15.081 1.00 61.59 622 ARG A O 1
ATOM 4773 N N . ALA A 1 623 ? 7.950 -18.173 -14.914 1.00 67.50 623 ALA A N 1
ATOM 4774 C CA . ALA A 1 623 ? 9.350 -17.733 -15.045 1.00 67.50 623 ALA A CA 1
ATOM 4775 C C . ALA A 1 623 ? 10.040 -17.601 -13.677 1.00 67.50 623 ALA A C 1
ATOM 4777 O O . ALA A 1 623 ? 9.362 -17.347 -12.680 1.00 67.50 623 ALA A O 1
ATOM 4778 N N . PRO A 1 624 ? 11.356 -17.859 -13.566 1.00 78.69 624 PRO A N 1
ATOM 4779 C CA . PRO A 1 624 ? 12.060 -17.756 -12.295 1.00 78.69 624 PRO A CA 1
ATOM 4780 C C . PRO A 1 624 ? 12.384 -16.287 -12.052 1.00 78.69 624 PRO A C 1
ATOM 4782 O O . PRO A 1 624 ? 12.739 -15.573 -12.990 1.00 78.69 624 PRO A O 1
ATOM 4785 N N . ILE A 1 625 ? 12.221 -15.850 -10.808 1.00 85.88 625 ILE A N 1
ATOM 4786 C CA . ILE A 1 625 ? 12.570 -14.502 -10.371 1.00 85.88 625 ILE A CA 1
ATOM 4787 C C . ILE A 1 625 ? 13.683 -14.672 -9.352 1.00 85.88 625 ILE A C 1
ATOM 4789 O O . ILE A 1 625 ? 13.473 -15.295 -8.310 1.00 85.88 625 ILE A O 1
ATOM 4793 N N . LEU A 1 626 ? 14.852 -14.144 -9.691 1.00 89.19 626 LEU A N 1
ATOM 4794 C CA . LEU A 1 626 ? 15.941 -13.944 -8.753 1.00 89.19 626 LEU A CA 1
ATOM 4795 C C . LEU A 1 626 ? 16.020 -12.454 -8.448 1.00 89.19 626 LEU A C 1
ATOM 4797 O O . LEU A 1 626 ? 15.864 -11.625 -9.347 1.00 89.19 626 LEU A O 1
ATOM 4801 N N . PHE A 1 627 ? 16.279 -12.105 -7.199 1.00 90.62 627 PHE A N 1
ATOM 4802 C CA . PHE A 1 627 ? 16.513 -10.718 -6.818 1.00 90.62 627 PHE A CA 1
ATOM 4803 C C . PHE A 1 627 ? 17.578 -10.592 -5.732 1.00 90.62 627 PHE A C 1
ATOM 4805 O O . PHE A 1 627 ? 17.825 -11.536 -4.983 1.00 90.62 627 PHE A O 1
ATOM 4812 N N . GLN A 1 628 ? 18.188 -9.411 -5.651 1.00 89.06 628 GLN A N 1
ATOM 4813 C CA . GLN A 1 628 ? 19.111 -9.046 -4.580 1.00 89.06 628 GLN A CA 1
ATOM 4814 C C . GLN A 1 628 ? 18.585 -7.836 -3.820 1.00 89.06 628 GLN A C 1
ATOM 4816 O O . GLN A 1 628 ? 18.179 -6.832 -4.416 1.00 89.06 628 GLN A O 1
ATOM 4821 N N . THR A 1 629 ? 18.625 -7.930 -2.499 1.00 85.50 629 THR A N 1
ATOM 4822 C CA . THR A 1 629 ? 18.339 -6.832 -1.569 1.00 85.50 629 THR A CA 1
ATOM 4823 C C . THR A 1 629 ? 19.572 -5.951 -1.335 1.00 85.50 629 THR A C 1
ATOM 4825 O O . THR A 1 629 ? 19.418 -4.778 -1.008 1.00 85.50 629 THR A O 1
ATOM 4828 N N . ASP A 1 630 ? 20.771 -6.480 -1.607 1.00 78.25 630 ASP A N 1
ATOM 4829 C CA . ASP A 1 630 ? 22.077 -5.824 -1.478 1.00 78.25 630 ASP A CA 1
ATOM 4830 C C . ASP A 1 630 ? 22.867 -5.902 -2.800 1.00 78.25 630 ASP A C 1
ATOM 4832 O O . ASP A 1 630 ? 22.755 -6.872 -3.547 1.00 78.25 630 ASP A O 1
ATOM 4836 N N . THR A 1 631 ? 23.677 -4.888 -3.095 1.00 69.31 631 THR A N 1
ATOM 4837 C CA . THR A 1 631 ? 24.578 -4.841 -4.255 1.00 69.31 631 THR A CA 1
ATOM 4838 C C . THR A 1 631 ? 25.967 -5.423 -3.985 1.00 69.31 631 THR A C 1
ATOM 4840 O O . THR A 1 631 ? 26.709 -5.658 -4.933 1.00 69.31 631 THR A O 1
ATOM 4843 N N . ASN A 1 632 ? 26.340 -5.644 -2.721 1.00 67.25 632 ASN A N 1
ATOM 4844 C CA . ASN A 1 632 ? 27.706 -6.008 -2.322 1.00 67.25 632 ASN A CA 1
ATOM 4845 C C . ASN A 1 632 ? 27.948 -7.519 -2.186 1.00 67.25 632 ASN A C 1
ATOM 4847 O O . ASN A 1 632 ? 29.018 -7.932 -1.737 1.00 67.25 632 ASN A O 1
ATOM 4851 N N . THR A 1 633 ? 26.973 -8.354 -2.545 1.00 69.38 633 THR A N 1
ATOM 4852 C CA . THR A 1 633 ? 27.066 -9.811 -2.390 1.00 69.38 633 THR A CA 1
ATOM 4853 C C . THR A 1 633 ? 26.699 -10.537 -3.685 1.00 69.38 633 THR A C 1
ATOM 4855 O O . THR A 1 633 ? 25.949 -10.021 -4.509 1.00 69.38 633 THR A O 1
ATOM 4858 N N . ASP A 1 634 ? 27.193 -11.767 -3.851 1.00 73.88 634 ASP A N 1
ATOM 4859 C CA . ASP A 1 634 ? 26.754 -12.700 -4.908 1.00 73.88 634 ASP A CA 1
ATOM 4860 C C . ASP A 1 634 ? 25.503 -13.508 -4.495 1.00 73.88 634 ASP A C 1
ATOM 4862 O O . ASP A 1 634 ? 25.130 -14.492 -5.145 1.00 73.88 634 ASP A O 1
ATOM 4866 N N . LEU A 1 635 ? 24.870 -13.141 -3.377 1.00 80.62 635 LEU A N 1
ATOM 4867 C CA . LEU A 1 635 ? 23.693 -13.819 -2.855 1.00 80.62 635 LEU A CA 1
ATOM 4868 C C . LEU A 1 635 ? 22.441 -13.314 -3.574 1.00 80.62 635 LEU A C 1
ATOM 4870 O O . LEU A 1 635 ? 22.177 -12.112 -3.627 1.00 80.62 635 LEU A O 1
ATOM 4874 N N . TRP A 1 636 ? 21.656 -14.244 -4.105 1.00 85.69 636 TRP A N 1
ATOM 4875 C CA . TRP A 1 636 ? 20.360 -13.978 -4.717 1.00 85.69 636 TRP A CA 1
ATOM 4876 C C . TRP A 1 636 ? 19.272 -14.735 -3.975 1.00 85.69 636 TRP A C 1
ATOM 4878 O O . TRP A 1 636 ? 19.481 -15.847 -3.501 1.00 85.69 636 TRP A O 1
ATOM 4888 N N . TRP A 1 637 ? 18.076 -14.171 -3.938 1.00 84.62 637 TRP A N 1
ATOM 4889 C CA . TRP A 1 637 ? 16.894 -14.834 -3.413 1.00 84.62 637 TRP A CA 1
ATOM 4890 C C . TRP A 1 637 ? 16.006 -15.301 -4.557 1.00 84.62 637 TRP A C 1
ATOM 4892 O O . TRP A 1 637 ? 15.702 -14.544 -5.481 1.00 84.62 637 TRP A O 1
ATOM 4902 N N . ALA A 1 638 ? 15.583 -16.559 -4.491 1.00 82.19 638 ALA A N 1
ATOM 4903 C CA . ALA A 1 638 ? 14.575 -17.132 -5.363 1.00 82.19 638 ALA A CA 1
ATOM 4904 C C . ALA A 1 638 ? 13.229 -17.165 -4.632 1.00 82.19 638 ALA A C 1
ATOM 4906 O O . ALA A 1 638 ? 13.119 -17.728 -3.541 1.00 82.19 638 ALA A O 1
ATOM 4907 N N . ALA A 1 639 ? 12.196 -16.595 -5.252 1.00 73.75 639 ALA A N 1
ATOM 4908 C CA . ALA A 1 639 ? 10.823 -16.712 -4.768 1.00 73.75 639 ALA A CA 1
ATOM 4909 C C . ALA A 1 639 ? 10.152 -17.975 -5.333 1.00 73.75 639 ALA A C 1
ATOM 4911 O O . ALA A 1 639 ? 10.143 -18.201 -6.551 1.00 73.75 639 ALA A O 1
ATOM 4912 N N . ALA A 1 640 ? 9.565 -18.790 -4.453 1.00 60.38 640 ALA A N 1
ATOM 4913 C CA . ALA A 1 640 ? 8.748 -19.932 -4.838 1.00 60.38 640 ALA A CA 1
ATOM 4914 C C . ALA A 1 640 ? 7.466 -19.471 -5.556 1.00 60.38 640 ALA A C 1
ATOM 4916 O O . ALA A 1 640 ? 6.915 -18.398 -5.326 1.00 60.38 640 ALA A O 1
ATOM 4917 N N . ARG A 1 641 ? 7.033 -20.281 -6.523 1.00 55.88 641 ARG A N 1
ATOM 4918 C CA . ARG A 1 641 ? 6.099 -19.906 -7.598 1.00 55.88 641 ARG A CA 1
ATOM 4919 C C . ARG A 1 641 ? 4.636 -20.217 -7.301 1.00 55.88 641 ARG A C 1
ATOM 4921 O O . ARG A 1 641 ? 3.856 -20.357 -8.244 1.00 55.88 641 ARG A O 1
ATOM 4928 N N . ASP A 1 642 ? 4.215 -20.385 -6.065 1.00 53.34 642 ASP A N 1
ATOM 4929 C CA . ASP A 1 642 ? 2.879 -20.867 -5.717 1.00 53.34 642 ASP A CA 1
ATOM 4930 C C . ASP A 1 642 ? 1.803 -19.775 -5.725 1.00 53.34 642 ASP A C 1
ATOM 4932 O O . ASP A 1 642 ? 1.174 -19.491 -4.733 1.00 53.34 642 ASP A O 1
ATOM 4936 N N . ARG A 1 643 ? 1.480 -19.221 -6.902 1.00 55.38 643 ARG A N 1
ATOM 4937 C CA . ARG A 1 643 ? 0.254 -18.419 -7.183 1.00 55.38 643 ARG A CA 1
ATOM 4938 C C . ARG A 1 643 ? 0.072 -17.146 -6.351 1.00 55.38 643 ARG A C 1
ATOM 4940 O O . ARG A 1 643 ? -0.864 -16.409 -6.657 1.00 55.38 643 ARG A O 1
ATOM 4947 N N . PHE A 1 644 ? 0.920 -16.878 -5.372 1.00 61.72 644 PHE A N 1
ATOM 4948 C CA . PHE A 1 644 ? 0.741 -15.753 -4.484 1.00 61.72 644 PHE A CA 1
ATOM 4949 C C . PHE A 1 644 ? 1.086 -14.461 -5.216 1.00 61.72 644 PHE A C 1
ATOM 4951 O O . PHE A 1 644 ? 2.136 -14.375 -5.869 1.00 61.72 644 PHE A O 1
ATOM 4958 N N . PRO A 1 645 ? 0.194 -13.460 -5.163 1.00 73.81 645 PRO A N 1
ATOM 4959 C CA . PRO A 1 645 ? 0.595 -12.104 -5.447 1.00 73.81 645 PRO A CA 1
ATOM 4960 C C . PRO A 1 645 ? 1.782 -11.764 -4.548 1.00 73.81 645 PRO A C 1
ATOM 4962 O O . PRO A 1 645 ? 1.722 -11.998 -3.343 1.00 73.81 645 PRO A O 1
ATOM 4965 N N . LEU A 1 646 ? 2.859 -11.260 -5.139 1.00 80.00 646 LEU A N 1
ATOM 4966 C CA . LEU A 1 646 ? 4.021 -10.819 -4.378 1.00 80.00 646 LEU A CA 1
ATOM 4967 C C . LEU A 1 646 ? 4.416 -9.413 -4.780 1.00 80.00 646 LEU A C 1
ATOM 4969 O O . LEU A 1 646 ? 4.214 -8.983 -5.927 1.00 80.00 646 LEU A O 1
ATOM 4973 N N . ARG A 1 647 ? 5.009 -8.725 -3.811 1.00 84.50 647 ARG A N 1
ATOM 4974 C CA . ARG A 1 647 ? 5.599 -7.411 -3.984 1.00 84.50 647 ARG A CA 1
ATOM 4975 C C . ARG A 1 647 ? 6.951 -7.371 -3.287 1.00 84.50 647 ARG A C 1
ATOM 4977 O O . ARG A 1 647 ? 7.037 -7.666 -2.100 1.00 84.50 647 ARG A O 1
ATOM 4984 N N . ALA A 1 648 ? 7.988 -6.999 -4.024 1.00 88.62 648 ALA A N 1
ATOM 4985 C CA . ALA A 1 648 ? 9.336 -6.876 -3.483 1.00 88.62 648 ALA A CA 1
ATOM 4986 C C . ALA A 1 648 ? 10.011 -5.630 -4.045 1.00 88.62 648 ALA A C 1
ATOM 4988 O O . ALA A 1 648 ? 9.990 -5.420 -5.259 1.00 88.62 648 ALA A O 1
ATOM 4989 N N . SER A 1 649 ? 10.622 -4.838 -3.172 1.00 90.00 649 SER A N 1
ATOM 4990 C CA . SER A 1 649 ? 11.504 -3.743 -3.559 1.00 90.00 649 SER A CA 1
ATOM 4991 C C . SER A 1 649 ? 12.946 -4.207 -3.410 1.00 90.00 649 SER A C 1
ATOM 4993 O O . SER A 1 649 ? 13.376 -4.615 -2.333 1.00 90.00 649 SER A O 1
ATOM 4995 N N . VAL A 1 650 ? 13.682 -4.209 -4.517 1.00 92.19 650 VAL A N 1
ATOM 4996 C CA . VAL A 1 650 ? 14.999 -4.854 -4.618 1.00 92.19 650 VAL A CA 1
ATOM 4997 C C . VAL A 1 650 ? 15.994 -3.930 -5.317 1.00 92.19 650 VAL A C 1
ATOM 4999 O O . VAL A 1 650 ? 15.604 -2.933 -5.922 1.00 92.19 650 VAL A O 1
ATOM 5002 N N . ARG A 1 651 ? 17.291 -4.234 -5.247 1.00 90.12 651 ARG A N 1
ATOM 5003 C CA . ARG A 1 651 ? 18.340 -3.435 -5.910 1.00 90.12 651 ARG A CA 1
ATOM 5004 C C . ARG A 1 651 ? 18.683 -3.971 -7.295 1.00 90.12 651 ARG A C 1
ATOM 5006 O O . ARG A 1 651 ? 18.944 -3.195 -8.212 1.00 90.12 651 ARG A O 1
ATOM 5013 N N . ARG A 1 652 ? 18.655 -5.297 -7.448 1.00 91.69 652 ARG A N 1
ATOM 5014 C CA . ARG A 1 652 ? 18.890 -6.005 -8.714 1.00 91.69 652 ARG A CA 1
ATOM 5015 C C . ARG A 1 652 ? 17.865 -7.114 -8.888 1.00 91.69 652 ARG A C 1
ATOM 5017 O O . ARG A 1 652 ? 17.434 -7.730 -7.912 1.00 91.69 652 ARG A O 1
ATOM 5024 N N . ALA A 1 653 ? 17.482 -7.369 -10.132 1.00 92.81 653 ALA A N 1
ATOM 5025 C CA . ALA A 1 653 ? 16.534 -8.420 -10.478 1.00 92.81 653 ALA A CA 1
ATOM 5026 C C . ALA A 1 653 ? 16.999 -9.180 -11.721 1.00 92.81 653 ALA A C 1
ATOM 5028 O O . ALA A 1 653 ? 17.503 -8.580 -12.668 1.00 92.81 653 ALA A O 1
ATOM 5029 N N . ALA A 1 654 ? 16.782 -10.492 -11.741 1.00 91.50 654 ALA A N 1
ATOM 5030 C CA . ALA A 1 654 ? 16.965 -11.331 -12.912 1.00 91.50 654 ALA A CA 1
ATOM 5031 C C . ALA A 1 654 ? 15.696 -12.154 -13.165 1.00 91.50 654 ALA A C 1
ATOM 5033 O O . ALA A 1 654 ? 15.239 -12.917 -12.311 1.00 91.50 654 ALA A O 1
ATOM 5034 N N . ILE A 1 655 ? 15.120 -11.990 -14.356 1.00 89.94 655 ILE A N 1
ATOM 5035 C CA . ILE A 1 655 ? 13.858 -12.611 -14.766 1.00 89.94 655 ILE A CA 1
ATOM 5036 C C . ILE A 1 655 ? 14.132 -13.612 -15.881 1.00 89.94 655 ILE A C 1
ATOM 5038 O O . ILE A 1 655 ? 14.599 -13.231 -16.953 1.00 89.94 655 ILE A O 1
ATOM 5042 N N . GLY A 1 656 ? 13.824 -14.889 -15.667 1.00 87.25 656 GLY A N 1
ATOM 5043 C CA . GLY A 1 656 ? 14.048 -15.892 -16.708 1.00 87.25 656 GLY A CA 1
ATOM 5044 C C . GLY A 1 656 ? 13.089 -15.709 -17.888 1.00 87.25 656 GLY A C 1
ATOM 5045 O O . GLY A 1 656 ? 11.870 -15.648 -17.720 1.00 87.25 656 GLY A O 1
ATOM 5046 N N . LEU A 1 657 ? 13.641 -15.650 -19.097 1.00 85.88 657 LEU A N 1
ATOM 5047 C CA . LEU A 1 657 ? 12.900 -15.501 -20.355 1.00 85.88 657 LEU A CA 1
ATOM 5048 C C . LEU A 1 657 ? 12.639 -16.853 -21.039 1.00 85.88 657 LEU A C 1
ATOM 5050 O O . LEU A 1 657 ? 11.749 -16.969 -21.880 1.00 85.88 657 LEU A O 1
ATOM 5054 N N . GLY A 1 658 ? 13.383 -17.893 -20.657 1.00 79.19 658 GLY A N 1
ATOM 5055 C CA . GLY A 1 658 ? 13.224 -19.255 -21.159 1.00 79.19 658 GLY A CA 1
ATOM 5056 C C . GLY A 1 658 ? 14.553 -20.001 -21.220 1.00 79.19 658 GLY A C 1
ATOM 5057 O O . GLY A 1 658 ? 15.574 -19.393 -21.505 1.00 79.19 658 GLY A O 1
ATOM 5058 N N . GLY A 1 659 ? 14.553 -21.314 -20.960 1.00 79.81 659 GLY A N 1
ATOM 5059 C CA . GLY A 1 659 ? 15.792 -22.101 -20.951 1.00 79.81 659 GLY A CA 1
ATOM 5060 C C . GLY A 1 659 ? 16.808 -21.545 -19.949 1.00 79.81 659 GLY A C 1
ATOM 5061 O O . GLY A 1 659 ? 16.507 -21.457 -18.760 1.00 79.81 659 GLY A O 1
ATOM 5062 N N . THR A 1 660 ? 17.980 -21.168 -20.454 1.00 84.69 660 THR A N 1
ATOM 5063 C CA . THR A 1 660 ? 19.077 -20.517 -19.726 1.00 84.69 660 THR A CA 1
ATOM 5064 C C . THR A 1 660 ? 19.115 -19.004 -19.937 1.00 84.69 660 THR A C 1
ATOM 5066 O O . THR A 1 660 ? 20.013 -18.350 -19.435 1.00 84.69 660 THR A O 1
ATOM 5069 N N . THR A 1 661 ? 18.152 -18.405 -20.638 1.00 88.25 661 THR A N 1
ATOM 5070 C CA . THR A 1 661 ? 18.166 -16.971 -20.940 1.00 88.25 661 THR A CA 1
ATOM 5071 C C . THR A 1 661 ? 17.430 -16.158 -19.876 1.00 88.25 661 THR A C 1
ATOM 5073 O O . THR A 1 661 ? 16.301 -16.483 -19.491 1.00 88.25 661 THR A O 1
ATOM 5076 N N . TRP A 1 662 ? 18.025 -15.043 -19.457 1.00 90.38 662 TRP A N 1
ATOM 5077 C CA . TRP A 1 662 ? 17.501 -14.157 -18.420 1.00 90.38 662 TRP A CA 1
ATOM 5078 C C . TRP A 1 662 ? 17.606 -12.688 -18.812 1.00 90.38 662 TRP A C 1
ATOM 5080 O O . TRP A 1 662 ? 18.555 -12.285 -19.476 1.00 90.38 662 TRP A O 1
ATOM 5090 N N . LEU A 1 663 ? 16.647 -11.888 -18.352 1.00 93.31 663 LEU A N 1
ATOM 5091 C CA . LEU A 1 663 ? 16.725 -10.433 -18.329 1.00 93.31 663 LEU A CA 1
ATOM 5092 C C . LEU A 1 663 ? 17.251 -9.993 -16.963 1.00 93.31 663 LEU A C 1
ATOM 5094 O O . LEU A 1 663 ? 16.543 -10.141 -15.969 1.00 93.31 663 LEU A O 1
ATOM 5098 N N . VAL A 1 664 ? 18.459 -9.443 -16.928 1.00 93.69 664 VAL A N 1
ATOM 5099 C CA . VAL A 1 664 ? 19.071 -8.844 -15.739 1.00 93.69 664 VAL A CA 1
ATOM 5100 C C . VAL A 1 664 ? 18.848 -7.339 -15.776 1.00 93.69 664 VAL A C 1
ATOM 5102 O O . VAL A 1 664 ? 19.092 -6.696 -16.800 1.00 93.69 664 VAL A O 1
ATOM 5105 N N . VAL A 1 665 ? 18.370 -6.791 -14.663 1.00 95.00 665 VAL A N 1
ATOM 5106 C CA . VAL A 1 665 ? 18.064 -5.373 -14.494 1.00 95.00 665 VAL A CA 1
ATOM 5107 C C . VAL A 1 665 ? 18.804 -4.835 -13.280 1.00 95.00 665 VAL A C 1
ATOM 5109 O O . VAL A 1 665 ? 18.711 -5.395 -12.184 1.00 95.00 665 VAL A O 1
ATOM 5112 N N . GLU A 1 666 ? 19.519 -3.735 -13.479 1.00 92.75 666 GLU A N 1
ATOM 5113 C CA . GLU A 1 666 ? 20.301 -3.070 -12.441 1.00 92.75 666 GLU A CA 1
ATOM 5114 C C . GLU A 1 666 ? 20.393 -1.565 -12.689 1.00 92.75 666 GLU A C 1
ATOM 5116 O O . GLU A 1 666 ? 20.227 -1.079 -13.813 1.00 92.75 666 GLU A O 1
ATOM 5121 N N . ASN A 1 667 ? 20.633 -0.818 -11.615 1.00 91.44 667 ASN A N 1
ATOM 5122 C CA . ASN A 1 667 ? 20.837 0.617 -11.709 1.00 91.44 667 ASN A CA 1
ATOM 5123 C C . ASN A 1 667 ? 22.213 0.937 -12.310 1.00 91.44 667 ASN A C 1
ATOM 5125 O O . ASN A 1 667 ? 23.194 0.256 -12.018 1.00 91.44 667 ASN A O 1
ATOM 5129 N N . ASP A 1 668 ? 22.271 1.991 -13.121 1.00 90.94 668 ASP A N 1
ATOM 5130 C CA . ASP A 1 668 ? 23.527 2.559 -13.617 1.00 90.94 668 ASP A CA 1
ATOM 5131 C C . ASP A 1 668 ? 23.827 3.909 -12.963 1.00 90.94 668 ASP A C 1
ATOM 5133 O O . ASP A 1 668 ? 24.921 4.136 -12.451 1.00 90.94 668 ASP A O 1
ATOM 5137 N N . GLN A 1 669 ? 22.844 4.816 -12.981 1.00 89.00 669 GLN A N 1
ATOM 5138 C CA . GLN A 1 669 ? 22.949 6.142 -12.375 1.00 89.00 669 GLN A CA 1
ATOM 5139 C C . GLN A 1 669 ? 21.625 6.567 -11.738 1.00 89.00 669 GLN A C 1
ATOM 5141 O O . GLN A 1 669 ? 20.540 6.199 -12.196 1.00 89.00 669 GLN A O 1
ATOM 5146 N N . GLY A 1 670 ? 21.725 7.409 -10.714 1.00 87.50 670 GLY A N 1
ATOM 5147 C CA . GLY A 1 670 ? 20.598 7.932 -9.946 1.00 87.50 670 GLY A CA 1
ATOM 5148 C C . GLY A 1 670 ? 20.759 7.639 -8.458 1.00 87.50 670 GLY A C 1
ATOM 5149 O O . GLY A 1 670 ? 21.506 6.747 -8.062 1.00 87.50 670 GLY A O 1
ATOM 5150 N N . THR A 1 671 ? 20.080 8.414 -7.619 1.00 86.44 671 THR A N 1
ATOM 5151 C CA . THR A 1 671 ? 20.088 8.200 -6.168 1.00 86.44 671 THR A CA 1
ATOM 5152 C C . THR A 1 671 ? 18.854 7.416 -5.730 1.00 86.44 671 THR A C 1
ATOM 5154 O O . THR A 1 671 ? 17.811 7.443 -6.388 1.00 86.44 671 THR A O 1
ATOM 5157 N N . HIS A 1 672 ? 18.991 6.685 -4.621 1.00 86.50 672 HIS A N 1
ATOM 5158 C CA . HIS A 1 672 ? 17.961 5.800 -4.059 1.00 86.50 672 HIS A CA 1
ATOM 5159 C C . HIS A 1 672 ? 17.334 4.827 -5.088 1.00 86.50 672 HIS A C 1
ATOM 5161 O O . HIS A 1 672 ? 16.105 4.771 -5.222 1.00 86.50 672 HIS A O 1
ATOM 5167 N N . PRO A 1 673 ? 18.154 4.055 -5.831 1.00 89.69 673 PRO A N 1
ATOM 5168 C CA . PRO A 1 673 ? 17.649 3.157 -6.860 1.00 89.69 673 PRO A CA 1
ATOM 5169 C C . PRO A 1 673 ? 16.843 2.006 -6.258 1.00 89.69 673 PRO A C 1
ATOM 5171 O O . PRO A 1 673 ? 17.277 1.358 -5.309 1.00 89.69 673 PRO A O 1
ATOM 5174 N N . GLU A 1 674 ? 15.685 1.717 -6.831 1.00 91.19 674 GLU A N 1
ATOM 5175 C CA . GLU A 1 674 ? 14.790 0.655 -6.379 1.00 91.19 674 GLU A CA 1
ATOM 5176 C C . GLU A 1 674 ? 14.138 -0.005 -7.591 1.00 91.19 674 GLU A C 1
ATOM 5178 O O . GLU A 1 674 ? 13.689 0.669 -8.513 1.00 91.19 674 GLU A O 1
ATOM 5183 N N . ILE A 1 675 ? 14.074 -1.329 -7.590 1.00 93.38 675 ILE A N 1
ATOM 5184 C CA . ILE A 1 675 ? 13.297 -2.114 -8.541 1.00 93.38 675 ILE A CA 1
ATOM 5185 C C . ILE A 1 675 ? 12.104 -2.658 -7.773 1.00 93.38 675 ILE A C 1
ATOM 5187 O O . ILE A 1 675 ? 12.245 -3.570 -6.960 1.00 93.38 675 ILE A O 1
ATOM 5191 N N . LEU A 1 676 ? 10.923 -2.114 -8.041 1.00 91.19 676 LEU A N 1
ATOM 5192 C CA . LEU A 1 676 ? 9.687 -2.667 -7.517 1.00 91.19 676 LEU A CA 1
ATOM 5193 C C . LEU A 1 676 ? 9.197 -3.793 -8.433 1.00 91.19 676 LEU A C 1
ATOM 5195 O O . LEU A 1 676 ? 8.784 -3.549 -9.569 1.00 91.19 676 LEU A O 1
ATOM 5199 N N . ILE A 1 677 ? 9.191 -5.017 -7.914 1.00 89.31 677 ILE A N 1
ATOM 5200 C CA . ILE A 1 677 ? 8.619 -6.202 -8.554 1.00 89.31 677 ILE A CA 1
ATOM 5201 C C . ILE A 1 677 ? 7.171 -6.355 -8.087 1.00 89.31 677 ILE A C 1
ATOM 5203 O O . ILE A 1 677 ? 6.922 -6.528 -6.895 1.00 89.31 677 ILE A O 1
ATOM 5207 N N . ARG A 1 678 ? 6.213 -6.345 -9.022 1.00 84.62 678 ARG A N 1
ATOM 5208 C CA . ARG A 1 678 ? 4.806 -6.699 -8.770 1.00 84.62 678 ARG A CA 1
ATOM 5209 C C . ARG A 1 678 ? 4.411 -7.912 -9.601 1.00 84.62 678 ARG A C 1
ATOM 5211 O O . ARG A 1 678 ? 4.465 -7.873 -10.831 1.00 84.62 678 ARG A O 1
ATOM 5218 N N . SER A 1 679 ? 3.970 -8.970 -8.926 1.00 80.12 679 SER A N 1
ATOM 5219 C CA . SER A 1 679 ? 3.386 -10.157 -9.551 1.00 80.12 679 SER A CA 1
ATOM 5220 C C . SER A 1 679 ? 1.973 -10.360 -9.026 1.00 80.12 679 SER A C 1
ATOM 5222 O O . SER A 1 679 ? 1.776 -10.424 -7.819 1.00 80.12 679 SER A O 1
ATOM 5224 N N . THR A 1 680 ? 0.991 -10.487 -9.914 1.00 71.31 680 THR A N 1
ATOM 5225 C CA . THR A 1 680 ? -0.423 -10.739 -9.555 1.00 71.31 680 THR A CA 1
ATOM 5226 C C . THR A 1 680 ? -0.884 -12.142 -9.960 1.00 71.31 680 THR A C 1
ATOM 5228 O O . THR A 1 680 ? -2.076 -12.426 -10.048 1.00 71.31 680 THR A O 1
ATOM 5231 N N . GLY A 1 681 ? 0.062 -13.030 -10.280 1.00 65.94 681 GLY A N 1
ATOM 5232 C CA . GLY A 1 681 ? -0.200 -14.363 -10.830 1.00 65.94 681 GLY A CA 1
ATOM 5233 C C . GLY A 1 681 ? -0.525 -14.377 -12.331 1.00 65.94 681 GLY A C 1
ATOM 5234 O O . GLY A 1 681 ? -0.198 -15.355 -13.003 1.00 65.94 681 GLY A O 1
ATOM 5235 N N . GLU A 1 682 ? -1.101 -13.299 -12.875 1.00 66.88 682 GLU A N 1
ATOM 5236 C CA . GLU A 1 682 ? -1.351 -13.114 -14.318 1.00 66.88 682 GLU A CA 1
ATOM 5237 C C . GLU A 1 682 ? -0.340 -12.167 -14.986 1.00 66.88 682 GLU A C 1
ATOM 5239 O O . GLU A 1 682 ? -0.009 -12.325 -16.168 1.00 66.88 682 GLU A O 1
ATOM 5244 N N . TYR A 1 683 ? 0.176 -11.199 -14.226 1.00 74.19 683 TYR A N 1
ATOM 5245 C CA . TYR A 1 683 ? 1.056 -10.145 -14.721 1.00 74.19 683 TYR A CA 1
ATOM 5246 C C . TYR A 1 683 ? 2.330 -10.068 -13.887 1.00 74.19 683 TYR A C 1
ATOM 5248 O O . TYR A 1 683 ? 2.301 -10.313 -12.683 1.00 74.19 683 TYR A O 1
ATOM 5256 N N . LEU A 1 684 ? 3.426 -9.702 -14.552 1.00 82.31 684 LEU A N 1
ATOM 5257 C CA . LEU A 1 684 ? 4.693 -9.325 -13.939 1.00 82.31 684 LEU A CA 1
ATOM 5258 C C . LEU A 1 684 ? 5.062 -7.935 -14.462 1.00 82.31 684 LEU A C 1
ATOM 5260 O O . LEU A 1 684 ? 5.232 -7.760 -15.671 1.00 82.31 684 LEU A O 1
ATOM 5264 N N . LEU A 1 685 ? 5.157 -6.968 -13.554 1.00 87.00 685 LEU A N 1
ATOM 5265 C CA . LEU A 1 685 ? 5.567 -5.597 -13.836 1.00 87.00 685 LEU A CA 1
ATOM 5266 C C . LEU A 1 685 ? 6.773 -5.263 -12.963 1.00 87.00 685 LEU A C 1
ATOM 5268 O O . LEU A 1 685 ? 6.726 -5.442 -11.745 1.00 87.00 685 LEU A O 1
ATOM 5272 N N . LEU A 1 686 ? 7.830 -4.761 -13.592 1.00 91.88 686 LEU A N 1
ATOM 5273 C CA . LEU A 1 686 ? 8.941 -4.120 -12.904 1.00 91.88 686 LEU A CA 1
ATOM 5274 C C . LEU A 1 686 ? 8.772 -2.609 -13.041 1.00 91.88 686 LEU A C 1
ATOM 5276 O O . LEU A 1 686 ? 8.529 -2.121 -14.145 1.00 91.88 686 LEU A O 1
ATOM 5280 N N . SER A 1 687 ? 8.903 -1.879 -11.941 1.00 91.75 687 SER A N 1
ATOM 5281 C CA . SER A 1 687 ? 9.027 -0.418 -11.960 1.00 91.75 687 SER A CA 1
ATOM 5282 C C . SER A 1 687 ? 10.412 -0.070 -11.442 1.00 91.75 687 SER A C 1
ATOM 5284 O O . SER A 1 687 ? 10.753 -0.432 -10.321 1.00 91.75 687 SER A O 1
ATOM 5286 N N . LEU A 1 688 ? 11.228 0.550 -12.288 1.00 93.88 688 LEU A N 1
ATOM 5287 C CA . LEU A 1 688 ? 12.609 0.907 -11.998 1.00 93.88 688 LEU A CA 1
ATOM 5288 C C . LEU A 1 688 ? 12.626 2.377 -11.585 1.00 93.88 688 LEU A C 1
ATOM 5290 O O . LEU A 1 688 ? 12.387 3.248 -12.423 1.00 93.88 688 LEU A O 1
ATOM 5294 N N . LEU A 1 689 ? 12.842 2.639 -10.298 1.00 90.62 689 LEU A N 1
ATOM 5295 C CA . LEU A 1 689 ? 12.698 3.957 -9.692 1.00 90.62 689 LEU A CA 1
ATOM 5296 C C . LEU A 1 689 ? 14.039 4.510 -9.228 1.00 90.62 689 LEU A C 1
ATOM 5298 O O . LEU A 1 689 ? 14.735 3.889 -8.423 1.00 90.62 689 LEU A O 1
ATOM 5302 N N . ALA A 1 690 ? 14.370 5.722 -9.649 1.00 89.00 690 ALA A N 1
ATOM 5303 C CA . ALA A 1 690 ? 15.525 6.455 -9.146 1.00 89.00 690 ALA A CA 1
ATOM 5304 C C . ALA A 1 690 ? 15.224 7.957 -9.122 1.00 89.00 690 ALA A C 1
ATOM 5306 O O . ALA A 1 690 ? 14.383 8.445 -9.881 1.00 89.00 690 ALA A O 1
ATOM 5307 N N . ARG A 1 691 ? 15.946 8.698 -8.277 1.00 86.06 691 ARG A N 1
ATOM 5308 C CA . ARG A 1 691 ? 15.922 10.164 -8.288 1.00 86.06 691 ARG A CA 1
ATOM 5309 C C . ARG A 1 691 ? 17.080 10.701 -9.105 1.00 86.06 691 ARG A C 1
ATOM 5311 O O . ARG A 1 691 ? 18.218 10.237 -8.982 1.00 86.06 691 ARG A O 1
ATOM 5318 N N . ALA A 1 692 ? 16.793 11.719 -9.909 1.00 78.25 692 ALA A N 1
ATOM 5319 C CA . ALA A 1 692 ? 17.839 12.504 -10.541 1.00 78.25 692 ALA A CA 1
ATOM 5320 C C . ALA A 1 692 ? 18.630 13.241 -9.447 1.00 78.25 692 ALA A C 1
ATOM 5322 O O . ALA A 1 692 ? 18.074 14.051 -8.698 1.00 78.25 692 ALA A O 1
ATOM 5323 N N . GLY A 1 693 ? 19.920 12.918 -9.339 1.00 73.31 693 GLY A N 1
ATOM 5324 C CA . GLY A 1 693 ? 20.860 13.581 -8.438 1.00 73.31 693 GLY A CA 1
ATOM 5325 C C . GLY A 1 693 ? 21.419 14.859 -9.062 1.00 73.31 693 GLY A C 1
ATOM 5326 O O . GLY A 1 693 ? 20.701 15.636 -9.690 1.00 73.31 693 GLY A O 1
ATOM 5327 N N . ASP A 1 694 ? 22.726 15.068 -8.933 1.00 69.38 694 ASP A N 1
ATOM 5328 C CA . ASP A 1 694 ? 23.400 16.226 -9.535 1.00 69.38 694 ASP A CA 1
ATOM 5329 C C . ASP A 1 694 ? 23.476 16.161 -11.069 1.00 69.38 694 ASP A C 1
ATOM 5331 O O . ASP A 1 694 ? 23.610 17.189 -11.724 1.00 69.38 694 ASP A O 1
ATOM 5335 N N . THR A 1 695 ? 23.342 14.968 -11.652 1.00 66.81 695 THR A N 1
ATOM 5336 C CA . THR A 1 695 ? 23.460 14.711 -13.096 1.00 66.81 695 THR A CA 1
ATOM 5337 C C . THR A 1 695 ? 22.165 14.933 -13.884 1.00 66.81 695 THR A C 1
ATOM 5339 O O . THR A 1 695 ? 22.142 14.618 -15.073 1.00 66.81 695 THR A O 1
ATOM 5342 N N . THR A 1 696 ? 21.085 15.402 -13.233 1.00 78.00 696 THR A N 1
ATOM 5343 C CA . THR A 1 696 ? 19.739 15.645 -13.816 1.00 78.00 696 THR A CA 1
ATOM 5344 C C . THR A 1 696 ? 19.163 14.481 -14.639 1.00 78.00 696 THR A C 1
ATOM 5346 O O . THR A 1 696 ? 18.234 14.656 -15.418 1.00 78.00 696 THR A O 1
ATOM 5349 N N . THR A 1 697 ? 19.712 13.279 -14.479 1.00 85.69 697 THR A N 1
ATOM 5350 C CA . THR A 1 697 ? 19.374 12.083 -15.252 1.00 85.69 697 THR A CA 1
ATOM 5351 C C . THR A 1 697 ? 19.390 10.867 -14.342 1.00 85.69 697 THR A C 1
ATOM 5353 O O . THR A 1 697 ? 20.091 10.827 -13.325 1.00 85.69 697 THR A O 1
ATOM 5356 N N . THR A 1 698 ? 18.611 9.861 -14.719 1.00 90.25 698 THR A N 1
ATOM 5357 C CA . THR A 1 698 ? 18.668 8.518 -14.136 1.00 90.25 698 THR A CA 1
ATOM 5358 C C . THR A 1 698 ? 18.897 7.514 -15.249 1.00 90.25 698 THR A C 1
ATOM 5360 O O . THR A 1 698 ? 18.501 7.754 -16.392 1.00 90.25 698 THR A O 1
ATOM 5363 N N . SER A 1 699 ? 19.560 6.400 -14.948 1.00 92.38 699 SER A N 1
ATOM 5364 C CA . SER A 1 699 ? 19.714 5.348 -15.946 1.00 92.38 699 SER A CA 1
ATOM 5365 C C . SER A 1 699 ? 19.737 3.943 -15.371 1.00 92.38 699 SER A C 1
ATOM 5367 O O . SER A 1 699 ? 20.162 3.704 -14.237 1.00 92.38 699 SER A O 1
ATOM 5369 N N . TRP A 1 700 ? 19.252 3.017 -16.193 1.00 95.44 700 TRP A N 1
ATOM 5370 C CA . TRP A 1 700 ? 19.101 1.601 -15.883 1.00 95.44 700 TRP A CA 1
ATOM 5371 C C . TRP A 1 700 ? 19.738 0.754 -16.977 1.00 95.44 700 TRP A C 1
ATOM 5373 O O . TRP A 1 700 ? 19.560 1.044 -18.164 1.00 95.44 700 TRP A O 1
ATOM 5383 N N . LEU A 1 701 ? 20.444 -0.306 -16.580 1.00 95.12 701 LEU A N 1
ATOM 5384 C CA . LEU A 1 701 ? 20.960 -1.318 -17.498 1.00 95.12 701 LEU A CA 1
ATOM 5385 C C . LEU A 1 701 ? 19.996 -2.499 -17.541 1.00 95.12 701 LEU A C 1
ATOM 5387 O O . LEU A 1 701 ? 19.613 -3.054 -16.510 1.00 95.12 701 LEU A O 1
ATOM 5391 N N . LEU A 1 702 ? 19.613 -2.887 -18.752 1.00 96.19 702 LEU A N 1
ATOM 5392 C CA . LEU A 1 702 ? 18.821 -4.076 -19.027 1.00 96.19 702 LEU A CA 1
ATOM 5393 C C . LEU A 1 702 ? 19.645 -4.968 -19.948 1.00 96.19 702 LEU A C 1
ATOM 5395 O O . LEU A 1 702 ? 19.914 -4.593 -21.086 1.00 96.19 702 LEU A O 1
ATOM 5399 N N . SER A 1 703 ? 20.047 -6.147 -19.481 1.00 94.06 703 SER A N 1
ATOM 5400 C CA . SER A 1 703 ? 20.893 -7.061 -20.254 1.00 94.06 703 SER A CA 1
ATOM 5401 C C . SER A 1 703 ? 20.287 -8.452 -20.358 1.00 94.06 703 SER A C 1
ATOM 5403 O O . SER A 1 703 ? 19.749 -8.991 -19.393 1.00 94.06 703 SER A O 1
ATOM 5405 N N . VAL A 1 704 ? 20.367 -9.035 -21.551 1.00 93.19 704 VAL A N 1
ATOM 5406 C CA . VAL A 1 704 ? 19.975 -10.417 -21.808 1.00 93.19 704 VAL A CA 1
ATOM 5407 C C . VAL A 1 704 ? 21.204 -11.294 -21.674 1.00 93.19 704 VAL A C 1
ATOM 5409 O O . VAL A 1 704 ? 22.171 -11.138 -22.418 1.00 93.19 704 VAL A O 1
ATOM 5412 N N . GLN A 1 705 ? 21.165 -12.208 -20.711 1.00 90.81 705 GLN A N 1
ATOM 5413 C CA . GLN A 1 705 ? 22.295 -13.054 -20.355 1.00 90.81 705 GLN A CA 1
ATOM 5414 C C . GLN A 1 705 ? 21.907 -14.530 -20.406 1.00 90.81 705 GLN A C 1
ATOM 5416 O O . GLN A 1 705 ? 20.798 -14.911 -20.025 1.00 90.81 705 GLN A O 1
ATOM 5421 N N . GLU A 1 706 ? 22.842 -15.366 -20.847 1.00 87.50 706 GLU A N 1
ATOM 5422 C CA . GLU A 1 706 ? 22.752 -16.815 -20.692 1.00 87.50 706 GLU A CA 1
ATOM 5423 C C . GLU A 1 706 ? 23.328 -17.197 -19.327 1.00 87.50 706 GLU A C 1
ATOM 5425 O O . GLU A 1 706 ? 24.521 -17.036 -19.072 1.00 87.50 706 GLU A O 1
ATOM 5430 N N . MET A 1 707 ? 22.472 -17.696 -18.441 1.00 78.88 707 MET A N 1
ATOM 5431 C CA . MET A 1 707 ? 22.819 -18.151 -17.102 1.00 78.88 707 MET A CA 1
ATOM 5432 C C . MET A 1 707 ? 22.380 -19.605 -16.918 1.00 78.88 707 MET A C 1
ATOM 5434 O O . MET A 1 707 ? 21.315 -20.019 -17.381 1.00 78.88 707 MET A O 1
ATOM 5438 N N . GLY A 1 708 ? 23.206 -20.398 -16.231 1.00 67.75 708 GLY A N 1
ATOM 5439 C CA . GLY A 1 708 ? 22.873 -21.779 -15.882 1.00 67.75 708 GLY A CA 1
ATOM 5440 C C . GLY A 1 708 ? 21.607 -21.891 -15.020 1.00 67.75 708 GLY A C 1
ATOM 5441 O O . GLY A 1 708 ? 20.990 -20.903 -14.628 1.00 67.75 708 GLY A O 1
ATOM 5442 N N . SER A 1 709 ? 21.193 -23.123 -14.712 1.00 65.44 709 SER A N 1
ATOM 5443 C CA . SER A 1 709 ? 20.118 -23.318 -13.733 1.00 65.44 709 SER A CA 1
ATOM 5444 C C . SER A 1 709 ? 20.593 -22.895 -12.335 1.00 65.44 709 SER A C 1
ATOM 5446 O O . SER A 1 709 ? 21.683 -23.316 -11.941 1.00 65.44 709 SER A O 1
ATOM 5448 N N . PRO A 1 710 ? 19.796 -22.122 -11.573 1.00 63.81 710 PRO A N 1
ATOM 5449 C CA . PRO A 1 710 ? 20.142 -21.731 -10.211 1.00 63.81 710 PRO A CA 1
ATOM 5450 C C . PRO A 1 710 ? 20.405 -22.963 -9.341 1.00 63.81 710 PRO A C 1
ATOM 5452 O O . PRO A 1 710 ? 19.590 -23.887 -9.325 1.00 63.81 710 PRO A O 1
ATOM 5455 N N . THR A 1 711 ? 21.526 -22.992 -8.619 1.00 56.84 711 THR A N 1
ATOM 5456 C CA . THR A 1 711 ? 21.864 -24.099 -7.712 1.00 56.84 711 THR A CA 1
ATOM 5457 C C . THR A 1 711 ? 21.679 -23.684 -6.260 1.00 56.84 711 THR A C 1
ATOM 5459 O O . THR A 1 711 ? 22.233 -22.678 -5.827 1.00 56.84 711 THR A O 1
ATOM 5462 N N . THR A 1 712 ? 20.963 -24.489 -5.481 1.00 51.53 712 THR A N 1
ATOM 5463 C CA . THR A 1 712 ? 20.616 -24.225 -4.073 1.00 51.53 712 THR A CA 1
ATOM 5464 C C . THR A 1 712 ? 21.698 -24.668 -3.083 1.00 51.53 712 THR A C 1
ATOM 5466 O O . THR A 1 712 ? 21.390 -24.956 -1.931 1.00 51.53 712 THR A O 1
ATOM 5469 N N . ASN A 1 713 ? 22.960 -24.791 -3.509 1.00 39.91 713 ASN A N 1
ATOM 5470 C CA . ASN A 1 713 ? 24.037 -25.305 -2.659 1.00 39.91 713 ASN A CA 1
ATOM 5471 C C . ASN A 1 713 ? 24.457 -24.258 -1.615 1.00 39.91 713 ASN A C 1
ATOM 5473 O O . ASN A 1 713 ? 25.510 -23.634 -1.736 1.00 39.91 713 ASN A O 1
ATOM 5477 N N . ILE A 1 714 ? 23.654 -24.085 -0.570 1.00 41.66 714 ILE A N 1
ATOM 5478 C CA . ILE A 1 714 ? 24.143 -23.541 0.691 1.00 41.66 714 ILE A CA 1
ATOM 5479 C C . ILE A 1 714 ? 24.984 -24.664 1.294 1.00 41.66 714 ILE A C 1
ATOM 5481 O O . ILE A 1 714 ? 24.458 -25.715 1.657 1.00 41.66 714 ILE A O 1
ATOM 5485 N N . LYS A 1 715 ? 26.308 -24.492 1.343 1.00 33.22 715 LYS A N 1
ATOM 5486 C CA . LYS A 1 715 ? 27.117 -25.325 2.235 1.00 33.22 715 LYS A CA 1
ATOM 5487 C C . LYS A 1 715 ? 26.613 -25.030 3.641 1.00 33.22 715 LYS A C 1
ATOM 5489 O O . LYS A 1 715 ? 26.742 -23.894 4.087 1.00 33.22 715 LYS A O 1
ATOM 5494 N N . GLU A 1 716 ? 26.019 -26.021 4.298 1.00 28.77 716 GLU A N 1
ATOM 5495 C CA . GLU A 1 716 ? 25.806 -25.974 5.742 1.00 28.77 716 GLU A CA 1
ATOM 5496 C C . GLU A 1 716 ? 27.129 -25.523 6.376 1.00 28.77 716 GLU A C 1
ATOM 5498 O O . GLU A 1 716 ? 28.180 -26.118 6.111 1.00 28.77 716 GLU A O 1
ATOM 5503 N N . ASN A 1 717 ? 27.103 -24.410 7.115 1.00 27.34 717 ASN A N 1
ATOM 5504 C CA . ASN A 1 717 ? 28.267 -23.991 7.888 1.00 27.34 717 ASN A CA 1
ATOM 5505 C C . ASN A 1 717 ? 28.678 -25.174 8.778 1.00 27.34 717 ASN A C 1
ATOM 5507 O O . ASN A 1 717 ? 27.798 -25.793 9.384 1.00 27.34 717 ASN A O 1
ATOM 5511 N N . PRO A 1 718 ? 29.973 -25.532 8.844 1.00 27.28 718 PRO A N 1
ATOM 5512 C CA . PRO A 1 718 ? 30.410 -26.588 9.736 1.00 27.28 718 PRO A CA 1
ATOM 5513 C C . PRO A 1 718 ? 30.093 -26.151 11.171 1.00 27.28 718 PRO A C 1
ATOM 5515 O O . PRO A 1 718 ? 30.514 -25.079 11.601 1.00 27.28 718 PRO A O 1
ATOM 5518 N N . SER A 1 719 ? 29.287 -26.992 11.817 1.00 31.78 719 SER A N 1
ATOM 5519 C CA . SER A 1 719 ? 28.851 -26.988 13.220 1.00 31.78 719 SER A CA 1
ATOM 5520 C C . SER A 1 719 ? 29.844 -26.438 14.232 1.00 31.78 719 SER A C 1
ATOM 5522 O O . SER A 1 719 ? 31.031 -26.834 14.120 1.00 31.78 719 SER A O 1
#

Organism: Paenarthrobacter aurescens (strain TC1) (NCBI:txid290340)

Foldseek 3Di:
DFWDKDFDDLVQCLQLLLVLCCVVVHFCVVLVDGFGSVLSVLLCQLQVWPTKMFTDDPSHTFWIKTWGQDFLFAGDPPLETEIDPTDGHPVPPPDQVLLVNLLVVLLVSLVVNRQKYKYKDQLLVQVCQLLCLLSAWADQPAFFAFAVQITMTMGRLSNVVSQCCVDPCVPAHSCQQCVCSGPVNSVVSPPGHSCVQWDADPNFTKHWDWTDRPPKIKIWIAGPQQRDTDFIDINNHTDDGPPDPRGDGGPDDPFDWPDWDDQPQWIWTAGQQGWIFIDHPQDQATQKIKGAKAFSNGNDHDQHHDRHRWDWDADPAFIWIDDDQKIWDWGHDRQKIKIKIFGNVQAKIKIWMAGPCQFFKKWKDDPVDPAIEMDIQKECQPPNARGSSQSTDDPPKDWQAQMKMKGDLLQSQWIKMKHWHDTFIWGDHHRTRTMTMGRRGITIMMIGITGGNVRHDDGPRYDYGPQKFKFQFPDDDDDLDQWDFFDWDADPPDPDGWTKAAFPFWIWIADQFAGTQWTDGRNFTWFDFQPPDWDGSHSNAIHRHQKFKDFAARCNNSGNHDHPPRSDRGAGEPPDDDDDWHKTWIDHPRHRQKIKIKGFADAFTKMKMKHFTQQCVCVPPTKWKWFASHPPHSMIMTGHDDQTWIKHKGAKMWIGRDDQKIKIKHWNDARPWIWIWTDNSVGTMTITIGGDHPPSMTMMMIGIDRHDDTDSDPPDDDD

Nearest PDB structures (foldseek):
  4rs2-assembly1_A  TM=7.439E-01  e=1.812E-06  Escherichia coli str. K-12 substr. MG1655
  3lod-assembly1_A  TM=7.175E-01  e=6.007E-05  Klebsiella pneumoniae subsp. pneumoniae MGH 78578
  3efa-assembly1_A-2  TM=7.452E-01  e=2.653E-04  Lactiplantibacillus plantarum WCFS1
  2jdd-assembly1_A  TM=7.191E-01  e=1.611E-03  Bacillus licheniformis
  6wns-assembly1_A  TM=5.000E-01  e=1.303E-03  Mesorhizobium sp. ORS 3359

Sequence (719 aa):
MKPIVRLYDPERDAARVAELYNRNNYGTIRSGSPLTGDDVNAVLQERCAALFMVGEDRGNIVGTIGYLKVSGRRVAGDDELFSGMFLIDPGYRMGFLAGELFMQSFIKLVERGVRTLRLEVDPANQKAFPLYGRVGFRTAGIVSPDEDGYIELISFLPGVVSDLLRTSFADASPQDMFSKYSWRSMGSARGKDLMDGVSVQDGAPLLTYTFPVKKDIIDVQVDMSSGAIVHARHNGHLFDWPETPQRSAPNRPERPSLGSRRLGEFTISLDSGGTLTIDHPRHPGPVLTDHFPVGEDGAPYWRRPAALNVTCQELPDGWRTWLGPITREIRLLGDKVSVVVNHQSEQRVTAFPWVNLRSGEFHLTTEGRQRTLGGPIVRGLWPPDRTDFEAAESVFDDQSYGASALWTDTASGIALAATWHSEGKLRVEGAHLPAASSEAGSILYDVDLFDGAEALPVPDNVELPPSLTPVFHAVPSGPHQGWNPITWAAAETSRTDVLEAVGSNGSLLVSPDQGIVSWTAGQTKVLAAPFPKLRALGPLTAWNSGLWVTGQGAREDPEQGIEWGSGGRAPHLIGSPADCSGWEVQQRGNDLTALRIVVDGVKGAEQVTHVTPNAQIQAKNRAPILFQTDTNTDLWWAAARDRFPLRASVRRAAIGLGGTTWLVVENDQGTHPEILIRSTGEYLLLSLLARAGDTTTTSWLLSVQEMGSPTTNIKENPS

Mean predicted aligned error: 9.18 Å

Radius of gyration: 26.88 Å; Cα contacts (8 Å, |Δi|>4): 1803; chains: 1; bounding box: 74×53×77 Å